Protein AF-A0A538L1X9-F1 (afdb_monomer_lite)

Sequence (379 aa):
MWLSPCAYLTSHTYGMYVMRVASVGLILQGTVMTMDPALPFGEAVGIRDGRIAAVGAVEEVRAALGDEVEVVRLDGAVLPGFIDAHHHYCLAAFDAGAPALHLPPGSSIADVLALVERASAAPDGGRWLRLQGYNPAKLRERRAPRLAELDEVCRERPLFLWAFSAHEACLNSAGFAAMGWSAKTADPDGGAIVRDRRGRLTGEIVEAACFLAEARSRESLLDGAEDAWLAAAEAHGQELLRMGITRIGDPGVPPSLERLYLRAAREQRLPVTVHRMPVGSASMLTPRFDDNPTGSGPAVAPVGPAKLFLDGAERCALCVSVSQVVRAAAVTIRRAIGGAGLAAIRAASRRSGLRRGPDGLLHQGILFWDQDALDSAVS

pLDDT: mean 85.59, std 16.57, range [23.53, 98.62]

Secondary structure (DSSP, 8-state):
----SEEEE--SSS--EEEE--SSEEEEEEEEE---TTS-EEEEEEEETTEEEEEESHHHHHHHH-SSEEEEEEEEEE-PPEEESS--HHHHHHHTTSPB--PPTT--HHHHHHHHHHHHTS--SSPPEEEEEE-GGGSTT-SPPPHHHHHHH-SSS-EEEEETTSSEEEE-HHHHHHTT--TTSPPPTTEEEEE-TTS-EEEEEEEHHHHHHHHHHHHHHHTT-HHHHHHHHHHHHHHHHHTTEEEEEEEEE-HHHHHHHHHHHHTT--SSEEEEEEB-SS-TTSB---SSPTT-S-TTS-B-PPP---B-STT--EEE-HHHHHHHHHHHHHHIIIIIHHHHHHHHHTSPPPEE-TTSSEEES-BSS-HHHHHHHH-

Radius of gyration: 25.51 Å; chains: 1; bounding box: 67×46×68 Å

Foldseek 3Di:
DQADQWDWDDDPDDDTPRDRPDQFKEKEADWEQEVDPVDRTARIFIDGSRDTQDGHYPVVNCVRRDDRYDYDYDPDYHYAFDEAAEDQLLVQLLCVPAAEPQDAQAAAQVSVLVSLLVQLPDDDPQAEREYEEAALCSYPNSHHAWQVSNCVRHVRHWYWYYYNVLFKTFTHPVVCVLVVHALPDDAPAQKDQDADPVSHGGRMIGHQRSQQSVLSNSVSVCVVCLVSSLVSSLVVQVVCVNVRHQHYENQQQEPSSVVSVLVSLVVVSHRHAYAYAYAYSRGSQHKDDDPDDRCDDRNSYTHHHIDHDFFGDLFGKDWAAPVRVVVVVVVLVVVCVVPPPCVSVVSVVVWADWDQDPVRTTITGHTSDDPVRVVVVVD

Structure (mmCIF, N/CA/C/O backbone):
data_AF-A0A538L1X9-F1
#
_entry.id   AF-A0A538L1X9-F1
#
loop_
_atom_site.group_PDB
_atom_site.id
_atom_site.type_symbol
_atom_site.label_atom_id
_atom_site.label_alt_id
_atom_site.label_comp_id
_atom_site.label_asym_id
_atom_site.label_entity_id
_atom_site.label_seq_id
_atom_site.pdbx_PDB_ins_code
_atom_site.Cartn_x
_atom_site.Cartn_y
_atom_site.Cartn_z
_atom_site.occupancy
_atom_site.B_iso_or_equiv
_atom_site.auth_seq_id
_atom_site.auth_comp_id
_atom_site.auth_asym_id
_atom_site.auth_atom_id
_atom_site.pdbx_PDB_model_num
ATOM 1 N N . MET A 1 1 ? 11.152 7.171 -22.406 1.00 29.38 1 MET A N 1
ATOM 2 C CA . MET A 1 1 ? 10.802 6.400 -21.195 1.00 29.38 1 MET A CA 1
ATOM 3 C C . MET A 1 1 ? 12.106 6.096 -20.465 1.00 29.38 1 MET A C 1
ATOM 5 O O . MET A 1 1 ? 12.982 5.503 -21.075 1.00 29.38 1 MET A O 1
ATOM 9 N N . TRP A 1 2 ? 12.319 6.613 -19.252 1.00 23.53 2 TRP A N 1
ATOM 10 C CA . TRP A 1 2 ? 13.533 6.319 -18.476 1.00 23.53 2 TRP A CA 1
ATOM 11 C C . TRP A 1 2 ? 13.417 4.892 -17.933 1.00 23.53 2 TRP A C 1
ATOM 13 O O . TRP A 1 2 ? 12.612 4.656 -17.030 1.00 23.53 2 TRP A O 1
ATOM 23 N N . LEU A 1 3 ? 14.137 3.942 -18.529 1.00 28.62 3 LEU A N 1
ATOM 24 C CA . LEU A 1 3 ? 14.340 2.622 -17.937 1.00 28.62 3 LEU A CA 1
ATOM 25 C C . LEU A 1 3 ? 15.520 2.736 -16.964 1.00 28.62 3 LEU A C 1
ATOM 27 O O . LEU A 1 3 ? 16.488 3.453 -17.220 1.00 28.62 3 LEU A O 1
ATOM 31 N N . SER A 1 4 ? 15.406 2.065 -15.822 1.00 32.59 4 SER A N 1
ATOM 32 C CA . SER A 1 4 ? 16.527 1.858 -14.903 1.00 32.59 4 SER A CA 1
ATOM 33 C C . SER A 1 4 ? 17.673 1.155 -15.662 1.00 32.59 4 SER A C 1
ATOM 35 O O . SER A 1 4 ? 17.373 0.367 -16.559 1.00 32.59 4 SER A O 1
ATOM 37 N N . PRO A 1 5 ? 18.962 1.375 -15.342 1.00 27.91 5 PRO A N 1
ATOM 38 C CA . PRO A 1 5 ? 20.109 0.818 -16.084 1.00 27.91 5 PRO A CA 1
ATOM 39 C C . PRO A 1 5 ? 20.276 -0.720 -16.005 1.00 27.91 5 PRO A C 1
ATOM 41 O O . PRO A 1 5 ? 21.333 -1.249 -16.346 1.00 27.91 5 PRO A O 1
ATOM 44 N N . CYS A 1 6 ? 19.241 -1.452 -15.593 1.00 32.50 6 CYS A N 1
ATOM 45 C CA . CYS A 1 6 ? 19.207 -2.908 -15.538 1.00 32.50 6 CYS A CA 1
ATOM 46 C C . CYS A 1 6 ? 18.122 -3.426 -16.493 1.00 32.50 6 CYS A C 1
ATOM 48 O O . CYS A 1 6 ? 16.934 -3.176 -16.283 1.00 32.50 6 CYS A O 1
ATOM 50 N N . ALA A 1 7 ? 18.528 -4.152 -17.536 1.00 36.47 7 ALA A N 1
ATOM 51 C CA . ALA A 1 7 ? 17.625 -5.001 -18.306 1.00 36.47 7 ALA A CA 1
ATOM 52 C C . ALA A 1 7 ? 17.487 -6.344 -17.572 1.00 36.47 7 ALA A C 1
ATOM 54 O O . ALA A 1 7 ? 18.490 -6.928 -17.161 1.00 36.47 7 ALA A O 1
ATOM 55 N N . TYR A 1 8 ? 16.257 -6.822 -17.383 1.00 39.78 8 TYR A N 1
ATOM 56 C CA . TYR A 1 8 ? 15.975 -8.057 -16.650 1.00 39.78 8 TYR A CA 1
ATOM 57 C C . TYR A 1 8 ? 15.490 -9.135 -17.626 1.00 39.78 8 TYR A C 1
ATOM 59 O O . TYR A 1 8 ? 14.495 -8.938 -18.318 1.00 39.78 8 TYR A O 1
ATOM 67 N N . LEU A 1 9 ? 16.197 -10.266 -17.685 1.00 37.88 9 LEU A N 1
ATOM 68 C CA . LEU A 1 9 ? 15.820 -11.455 -18.456 1.00 37.88 9 LEU A CA 1
ATOM 69 C C . LEU A 1 9 ? 15.479 -12.596 -17.489 1.00 37.88 9 LEU A C 1
ATOM 71 O O . LEU A 1 9 ? 16.201 -12.820 -16.515 1.00 37.88 9 LEU A O 1
ATOM 75 N N . THR A 1 10 ? 14.407 -13.341 -17.761 1.00 33.16 10 THR A N 1
ATOM 76 C CA . THR A 1 10 ? 14.033 -14.550 -17.011 1.00 33.16 10 THR A CA 1
ATOM 77 C C . THR A 1 10 ? 14.140 -15.784 -17.913 1.00 33.16 10 THR A C 1
ATOM 79 O O . THR A 1 10 ? 13.692 -15.772 -19.056 1.00 33.16 10 THR A O 1
ATOM 82 N N . SER A 1 11 ? 14.744 -16.868 -17.412 1.00 32.25 11 SER A N 1
ATOM 83 C CA . SER A 1 11 ? 14.716 -18.194 -18.047 1.00 32.25 11 SER A CA 1
ATOM 84 C C . SER A 1 11 ? 14.259 -19.249 -17.034 1.00 32.25 11 SER A C 1
ATOM 86 O O . SER A 1 11 ? 14.413 -19.076 -15.824 1.00 32.25 11 SER A O 1
ATOM 88 N N . HIS A 1 12 ? 13.675 -20.341 -17.533 1.00 33.97 12 HIS A N 1
ATOM 89 C CA . HIS A 1 12 ? 12.995 -21.389 -16.758 1.00 33.97 12 HIS A CA 1
ATOM 90 C C . HIS A 1 12 ? 13.908 -22.302 -15.915 1.00 33.97 12 HIS A C 1
ATOM 92 O O . HIS A 1 12 ? 13.452 -23.323 -15.404 1.00 33.97 12 HIS A O 1
ATOM 98 N N . THR A 1 13 ? 15.171 -21.934 -15.690 1.00 31.62 13 THR A N 1
ATOM 99 C CA . THR A 1 13 ? 16.063 -22.712 -14.821 1.00 31.62 13 THR A CA 1
ATOM 100 C C . THR A 1 13 ? 16.912 -21.767 -13.977 1.00 31.62 13 THR A C 1
ATOM 102 O O . THR A 1 13 ? 17.846 -21.158 -14.477 1.00 31.62 13 THR A O 1
ATOM 105 N N . TYR A 1 14 ? 16.518 -21.607 -12.708 1.00 35.62 14 TYR A N 1
ATOM 106 C CA . TYR A 1 14 ? 17.271 -21.029 -11.583 1.00 35.62 14 TYR A CA 1
ATOM 107 C C . TYR A 1 14 ? 18.493 -20.154 -11.937 1.00 35.62 14 TYR A C 1
ATOM 109 O O . TYR A 1 14 ? 19.631 -20.611 -11.923 1.00 35.62 14 TYR A O 1
ATOM 117 N N . GLY A 1 15 ? 18.251 -18.859 -12.155 1.00 29.27 15 GLY A N 1
ATOM 118 C CA . GLY A 1 15 ? 19.292 -17.830 -12.193 1.00 29.27 15 GLY A CA 1
ATOM 119 C C . GLY A 1 15 ? 18.793 -16.544 -12.845 1.00 29.27 15 GLY A C 1
ATOM 120 O O . GLY A 1 15 ? 18.599 -16.505 -14.054 1.00 29.27 15 GLY A O 1
ATOM 121 N N . MET A 1 16 ? 18.576 -15.484 -12.057 1.00 36.19 16 MET A N 1
ATOM 122 C CA . MET A 1 16 ? 18.459 -14.135 -12.620 1.00 36.19 16 MET A CA 1
ATOM 123 C C . MET A 1 16 ? 19.854 -13.700 -13.061 1.00 36.19 16 MET A C 1
ATOM 125 O O . MET A 1 16 ? 20.742 -13.548 -12.222 1.00 36.19 16 MET A O 1
ATOM 129 N N . TYR A 1 17 ? 20.044 -13.467 -14.356 1.00 35.41 17 TYR A N 1
ATOM 130 C CA . TYR A 1 17 ? 21.203 -12.718 -14.820 1.00 35.41 17 TYR A CA 1
ATOM 131 C C . TYR A 1 17 ? 20.901 -11.234 -14.627 1.00 35.41 17 TYR A C 1
ATOM 133 O O . TYR A 1 17 ? 20.140 -10.636 -15.384 1.00 35.41 17 TYR A O 1
ATOM 141 N N . VAL A 1 18 ? 21.489 -10.634 -13.591 1.00 39.78 18 VAL A N 1
ATOM 142 C CA . VAL A 1 18 ? 21.604 -9.176 -13.517 1.00 39.78 18 VAL A CA 1
ATOM 143 C C . VAL A 1 18 ? 22.716 -8.787 -14.480 1.00 39.78 18 VAL A C 1
ATOM 145 O O . VAL A 1 18 ? 23.891 -8.767 -14.118 1.00 39.78 18 VAL A O 1
ATOM 148 N N . MET A 1 19 ? 22.356 -8.511 -15.730 1.00 42.28 19 MET A N 1
ATOM 149 C CA . MET A 1 19 ? 23.288 -7.859 -16.635 1.00 42.28 19 MET A CA 1
ATOM 150 C C . MET A 1 19 ? 23.289 -6.371 -16.306 1.00 42.28 19 MET A C 1
ATOM 152 O O . MET A 1 19 ? 22.373 -5.631 -16.667 1.00 42.28 19 MET A O 1
ATOM 156 N N . ARG A 1 20 ? 24.337 -5.922 -15.606 1.00 42.78 20 ARG A N 1
ATOM 157 C CA . ARG A 1 20 ? 24.748 -4.521 -15.713 1.00 42.78 20 ARG A CA 1
ATOM 158 C C . ARG A 1 20 ? 25.037 -4.301 -17.187 1.00 42.78 20 ARG A C 1
ATOM 160 O O . ARG A 1 20 ? 25.980 -4.897 -17.702 1.00 42.78 20 ARG A O 1
ATOM 167 N N . VAL A 1 21 ? 24.229 -3.479 -17.852 1.00 47.12 21 VAL A N 1
ATOM 168 C CA . VAL A 1 21 ? 24.586 -2.982 -19.177 1.00 47.12 21 VAL A CA 1
ATOM 169 C C . VAL A 1 21 ? 25.854 -2.164 -18.946 1.00 47.12 21 VAL A C 1
ATOM 171 O O . VAL A 1 21 ? 25.811 -1.060 -18.402 1.00 47.12 21 VAL A O 1
ATOM 174 N N . ALA A 1 22 ? 27.007 -2.779 -19.220 1.00 45.81 22 ALA A N 1
ATOM 175 C CA . ALA A 1 22 ? 28.271 -2.073 -19.320 1.00 45.81 22 ALA A CA 1
ATOM 176 C C . ALA A 1 22 ? 28.124 -0.994 -20.406 1.00 45.81 22 ALA A C 1
ATOM 178 O O . ALA A 1 22 ? 27.133 -0.961 -21.127 1.00 45.81 22 ALA A O 1
ATOM 179 N N . SER A 1 23 ? 29.103 -0.113 -20.563 1.00 55.53 23 SER A N 1
ATOM 180 C CA . SER A 1 23 ? 29.135 0.957 -21.577 1.00 55.53 23 SER A CA 1
ATOM 181 C C . SER A 1 23 ? 29.061 0.491 -23.053 1.00 55.53 23 SER A C 1
ATOM 183 O O . SER A 1 23 ? 29.381 1.256 -23.955 1.00 55.53 23 SER A O 1
ATOM 185 N N . VAL A 1 24 ? 28.680 -0.762 -23.304 1.00 70.62 24 VAL A N 1
ATOM 186 C CA . VAL A 1 24 ? 28.596 -1.461 -24.586 1.00 70.62 24 VAL A CA 1
ATOM 187 C C . VAL A 1 24 ? 27.111 -1.669 -24.919 1.00 70.62 24 VAL A C 1
ATOM 189 O O . VAL A 1 24 ? 26.295 -1.901 -24.027 1.00 70.62 24 VAL A O 1
ATOM 192 N N . GLY A 1 25 ? 26.725 -1.557 -26.194 1.00 85.56 25 GLY A N 1
ATOM 193 C CA . GLY A 1 25 ? 25.333 -1.800 -26.594 1.00 85.56 25 GLY A CA 1
ATOM 194 C C . GLY A 1 25 ? 24.928 -3.269 -26.402 1.00 85.56 25 GLY A C 1
ATOM 195 O O . GLY A 1 25 ? 25.774 -4.154 -26.435 1.00 85.56 25 GLY A O 1
ATOM 196 N N . LEU A 1 26 ? 23.638 -3.544 -26.221 1.00 93.56 26 LEU A N 1
ATOM 197 C CA . LEU A 1 26 ? 23.086 -4.894 -26.062 1.00 93.56 26 LEU A CA 1
ATOM 198 C C . LEU A 1 26 ? 22.018 -5.143 -27.126 1.00 93.56 26 LEU A C 1
ATOM 200 O O . LEU A 1 26 ? 21.100 -4.343 -27.273 1.00 93.56 26 LEU A O 1
ATOM 204 N N . ILE A 1 27 ? 22.094 -6.268 -27.827 1.00 94.75 27 ILE A N 1
ATOM 205 C CA . ILE A 1 27 ? 21.049 -6.741 -28.736 1.00 94.75 27 ILE A CA 1
ATOM 206 C C . ILE A 1 27 ? 20.434 -8.007 -28.151 1.00 94.75 27 ILE A C 1
ATOM 208 O O . ILE A 1 27 ? 21.115 -9.021 -28.000 1.00 94.75 27 ILE A O 1
ATOM 212 N N . LEU A 1 28 ? 19.132 -7.964 -27.881 1.00 95.44 28 LEU A N 1
ATOM 213 C CA . LEU A 1 28 ? 18.335 -9.146 -27.570 1.00 95.44 28 LEU A CA 1
ATOM 214 C C . LEU A 1 28 ? 17.692 -9.638 -28.866 1.00 95.44 28 LEU A C 1
ATOM 216 O O . LEU A 1 28 ? 16.906 -8.907 -29.464 1.00 95.44 28 LEU A O 1
ATOM 220 N N . GLN A 1 29 ? 18.038 -10.845 -29.307 1.00 95.44 29 GLN A N 1
ATOM 221 C CA . GLN A 1 29 ? 17.509 -11.469 -30.523 1.00 95.44 29 GLN A CA 1
ATOM 222 C C . GLN A 1 29 ? 16.503 -12.561 -30.157 1.00 95.44 29 GLN A C 1
ATOM 224 O O . GLN A 1 29 ? 16.813 -13.434 -29.347 1.00 95.44 29 GLN A O 1
ATOM 229 N N . GLY A 1 30 ? 15.322 -12.526 -30.764 1.00 94.69 30 GLY A N 1
ATOM 230 C CA . GLY A 1 30 ? 14.205 -13.420 -30.467 1.00 94.69 30 GLY A CA 1
ATOM 231 C C . GLY A 1 30 ? 12.886 -12.801 -30.924 1.00 94.69 30 GLY A C 1
ATOM 232 O O . GLY A 1 30 ? 12.876 -11.815 -31.652 1.00 94.69 30 GLY A O 1
ATOM 233 N N . THR A 1 31 ? 11.750 -13.337 -30.481 1.00 96.19 31 THR A N 1
ATOM 234 C CA . THR A 1 31 ? 10.465 -12.681 -30.779 1.00 96.19 31 THR A CA 1
ATOM 235 C C . THR A 1 31 ? 10.314 -11.442 -29.900 1.00 96.19 31 THR A C 1
ATOM 237 O O . THR A 1 31 ? 10.151 -11.568 -28.694 1.00 96.19 31 THR A O 1
ATOM 240 N N . VAL A 1 32 ? 10.347 -10.236 -30.455 1.00 97.69 32 VAL A N 1
ATOM 241 C CA . VAL A 1 32 ? 10.112 -9.002 -29.689 1.00 97.69 32 VAL A CA 1
ATOM 242 C C . VAL A 1 32 ? 8.676 -8.556 -29.893 1.00 97.69 32 VAL A C 1
ATOM 244 O O . VAL A 1 32 ? 8.281 -8.265 -31.014 1.00 97.69 32 VAL A O 1
ATOM 247 N N . MET A 1 33 ? 7.889 -8.477 -28.824 1.00 97.38 33 MET A N 1
ATOM 248 C CA . MET A 1 33 ? 6.531 -7.934 -28.860 1.00 97.38 33 MET A CA 1
ATOM 249 C C . MET A 1 33 ? 6.563 -6.510 -28.307 1.00 97.38 33 MET A C 1
ATOM 251 O O . MET A 1 33 ? 6.851 -6.324 -27.132 1.00 97.38 33 MET A O 1
ATOM 255 N N . THR A 1 34 ? 6.283 -5.495 -29.118 1.00 95.25 34 THR A N 1
ATOM 256 C CA . THR A 1 34 ? 6.494 -4.085 -28.716 1.00 95.25 34 THR A CA 1
ATOM 257 C C . THR A 1 34 ? 5.283 -3.459 -28.022 1.00 95.25 34 THR A C 1
ATOM 259 O O . THR A 1 34 ? 5.431 -2.475 -27.300 1.00 95.25 34 THR A O 1
ATOM 262 N N . MET A 1 35 ? 4.092 -4.028 -28.253 1.00 95.12 35 MET A N 1
ATOM 263 C CA . MET A 1 35 ? 2.778 -3.437 -27.953 1.00 95.12 35 MET A CA 1
ATOM 264 C C . MET A 1 35 ? 2.456 -2.149 -28.741 1.00 95.12 35 MET A C 1
ATOM 266 O O . MET A 1 35 ? 1.444 -1.507 -28.464 1.00 95.12 35 MET A O 1
ATOM 270 N N . ASP A 1 36 ? 3.271 -1.780 -29.733 1.00 95.00 36 ASP A N 1
ATOM 271 C CA . ASP A 1 36 ? 3.009 -0.677 -30.662 1.00 95.00 36 ASP A CA 1
ATOM 272 C C . ASP A 1 36 ? 2.181 -1.184 -31.860 1.00 95.00 36 ASP A C 1
ATOM 274 O O . ASP A 1 36 ? 2.654 -2.060 -32.587 1.00 95.00 36 ASP A O 1
ATOM 278 N N . PRO A 1 37 ? 0.973 -0.650 -32.125 1.00 95.38 37 PRO A N 1
ATOM 279 C CA . PRO A 1 37 ? 0.181 -1.037 -33.292 1.00 95.38 37 PRO A CA 1
ATOM 280 C C . PRO A 1 37 ? 0.888 -0.840 -34.643 1.00 95.38 37 PRO A C 1
ATOM 282 O O . PRO A 1 37 ? 0.545 -1.534 -35.599 1.00 95.38 37 PRO A O 1
ATOM 285 N N . 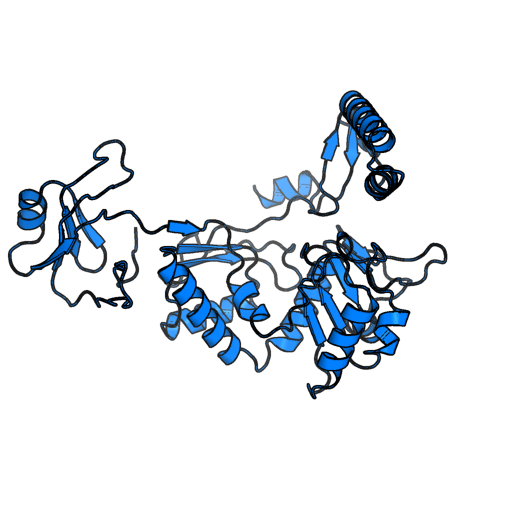ALA A 1 38 ? 1.843 0.092 -34.745 1.00 95.81 38 ALA A N 1
ATOM 286 C CA . ALA A 1 38 ? 2.583 0.363 -35.979 1.00 95.81 38 ALA A CA 1
ATOM 287 C C . ALA A 1 38 ? 3.723 -0.638 -36.233 1.00 95.81 38 ALA A C 1
ATOM 289 O O . ALA A 1 38 ? 4.083 -0.880 -37.384 1.00 95.81 38 ALA A O 1
ATOM 290 N N . LEU A 1 39 ? 4.272 -1.236 -35.174 1.00 94.56 39 LEU A N 1
ATOM 291 C CA . LEU A 1 39 ? 5.337 -2.236 -35.242 1.00 94.56 39 LEU A CA 1
ATOM 292 C C . LEU A 1 39 ? 5.125 -3.285 -34.145 1.00 94.56 39 LEU A C 1
ATOM 294 O O . LEU A 1 39 ? 5.898 -3.325 -33.193 1.00 94.56 39 LEU A O 1
ATOM 298 N N . PRO A 1 40 ? 4.081 -4.129 -34.225 1.00 95.06 40 PRO A N 1
ATOM 299 C CA . PRO A 1 40 ? 3.674 -4.986 -33.107 1.00 95.06 40 PRO A CA 1
ATOM 300 C C . PRO A 1 40 ? 4.703 -6.068 -32.757 1.00 95.06 40 PRO A C 1
ATOM 302 O O . PRO A 1 40 ? 4.763 -6.510 -31.605 1.00 95.06 40 PRO A O 1
ATOM 305 N N . PHE A 1 41 ? 5.524 -6.466 -33.735 1.00 96.56 41 PHE A N 1
ATOM 306 C CA . PHE A 1 41 ? 6.558 -7.485 -33.601 1.00 96.56 41 PHE A CA 1
ATOM 307 C C . PHE A 1 41 ? 7.889 -7.027 -34.208 1.00 96.56 41 PHE A C 1
ATOM 309 O O . PHE A 1 41 ? 7.904 -6.273 -35.179 1.00 96.56 41 PHE A O 1
ATOM 316 N N . GLY A 1 42 ? 8.993 -7.537 -33.665 1.00 96.50 42 GLY A N 1
ATOM 317 C CA . GLY A 1 42 ? 10.343 -7.441 -34.219 1.00 96.50 42 GLY A CA 1
ATOM 318 C C . GLY A 1 42 ? 11.147 -8.713 -33.941 1.00 96.50 42 GLY A C 1
ATOM 319 O O . GLY A 1 42 ? 10.722 -9.572 -33.168 1.00 96.50 42 GLY A O 1
ATOM 320 N N . GLU A 1 43 ? 12.314 -8.832 -34.562 1.00 97.00 43 GLU A N 1
ATOM 321 C CA . GLU A 1 43 ? 13.235 -9.971 -34.408 1.00 97.00 43 GLU A CA 1
ATOM 322 C C . GLU A 1 43 ? 14.383 -9.667 -33.435 1.00 97.00 43 GLU A C 1
ATOM 324 O O . GLU A 1 43 ? 15.089 -10.563 -32.959 1.00 97.00 43 GLU A O 1
ATOM 329 N N . ALA A 1 44 ? 14.601 -8.385 -33.144 1.00 96.56 44 ALA A N 1
ATOM 330 C CA . ALA A 1 44 ? 15.552 -7.942 -32.147 1.00 96.56 44 ALA A CA 1
ATOM 331 C C . ALA A 1 44 ? 15.164 -6.595 -31.536 1.00 96.56 44 ALA A C 1
ATOM 333 O O . ALA A 1 44 ? 14.462 -5.785 -32.143 1.00 96.56 44 ALA A O 1
ATOM 334 N N . VAL A 1 45 ? 15.677 -6.347 -30.332 1.00 96.88 45 VAL A N 1
ATOM 335 C CA . VAL A 1 45 ? 15.693 -5.026 -29.703 1.00 96.88 45 VAL A CA 1
ATOM 336 C C . VAL A 1 45 ? 17.119 -4.683 -29.300 1.00 96.88 45 VAL A C 1
ATOM 338 O O . VAL A 1 45 ? 17.824 -5.487 -28.691 1.00 96.88 45 VAL A O 1
ATOM 341 N N . GLY A 1 46 ? 17.547 -3.483 -29.673 1.00 95.75 46 GLY A N 1
ATOM 342 C CA . GLY A 1 46 ? 18.848 -2.929 -29.346 1.00 95.75 46 GLY A CA 1
ATOM 343 C C . GLY A 1 46 ? 18.732 -1.908 -28.225 1.00 95.75 46 GLY A C 1
ATOM 344 O O . GLY A 1 46 ? 17.913 -0.990 -28.290 1.00 95.75 46 GLY A O 1
ATOM 345 N N . ILE A 1 47 ? 19.561 -2.060 -27.200 1.00 94.12 47 ILE A N 1
ATOM 346 C CA . ILE A 1 47 ? 19.577 -1.250 -25.988 1.00 94.12 47 ILE A CA 1
ATOM 347 C C . ILE A 1 47 ? 20.952 -0.592 -25.855 1.00 94.12 47 ILE A C 1
ATOM 349 O O . ILE A 1 47 ? 21.982 -1.255 -25.954 1.00 94.12 47 ILE A O 1
ATOM 353 N N . ARG A 1 48 ? 20.975 0.715 -25.600 1.00 89.12 48 ARG A N 1
ATOM 354 C CA . ARG A 1 48 ? 22.186 1.487 -25.294 1.00 89.12 48 ARG A CA 1
ATOM 355 C C . ARG A 1 48 ? 21.881 2.468 -24.174 1.00 89.12 48 ARG A C 1
ATOM 357 O O . ARG A 1 48 ? 20.832 3.106 -24.194 1.00 89.12 48 ARG A O 1
ATOM 364 N N . ASP A 1 49 ? 22.761 2.542 -23.179 1.00 85.00 49 ASP A N 1
ATOM 365 C CA . ASP A 1 49 ? 22.618 3.436 -22.020 1.00 85.00 49 ASP A CA 1
ATOM 366 C C . ASP A 1 49 ? 21.246 3.314 -21.328 1.00 85.00 49 ASP A C 1
ATOM 368 O O . ASP A 1 49 ? 20.609 4.300 -20.948 1.00 85.00 49 ASP A O 1
ATOM 372 N N . GLY A 1 50 ? 20.744 2.077 -21.226 1.00 84.31 50 GLY A N 1
ATOM 373 C CA . GLY A 1 50 ? 19.431 1.786 -20.649 1.00 84.31 50 GLY A CA 1
ATOM 374 C C . GLY A 1 50 ? 18.251 2.301 -21.479 1.00 84.31 50 GLY A C 1
ATOM 375 O O . GLY A 1 50 ? 17.162 2.467 -20.948 1.00 84.31 50 GLY A O 1
ATOM 376 N N . ARG A 1 51 ? 18.416 2.592 -22.770 1.00 90.12 51 ARG A N 1
ATOM 377 C CA . ARG A 1 51 ? 17.327 3.025 -23.657 1.00 90.12 51 ARG A CA 1
ATOM 378 C C . ARG A 1 51 ? 17.250 2.141 -24.886 1.00 90.12 51 ARG A C 1
ATOM 380 O O . ARG A 1 51 ? 18.268 1.678 -25.386 1.00 90.12 51 ARG A O 1
ATOM 387 N N . ILE A 1 52 ? 16.034 1.941 -25.384 1.00 93.69 52 ILE A N 1
ATOM 388 C CA . ILE A 1 52 ? 15.819 1.285 -26.673 1.00 93.69 52 ILE A CA 1
ATOM 389 C C . ILE A 1 52 ? 16.351 2.222 -27.760 1.00 93.69 52 ILE A C 1
ATOM 391 O O . ILE A 1 52 ? 15.870 3.347 -27.891 1.00 93.69 52 ILE A O 1
ATOM 395 N N . ALA A 1 53 ? 17.358 1.762 -28.496 1.00 93.56 53 ALA A N 1
ATOM 396 C CA . ALA A 1 53 ? 17.950 2.472 -29.623 1.00 93.56 53 ALA A CA 1
ATOM 397 C C . ALA A 1 53 ? 17.301 2.061 -30.954 1.00 93.56 53 ALA A C 1
ATOM 399 O O . ALA A 1 53 ? 17.105 2.909 -31.818 1.00 93.56 53 ALA A O 1
ATOM 400 N N . ALA A 1 54 ? 16.931 0.784 -31.102 1.00 95.50 54 ALA A N 1
ATOM 401 C CA . ALA A 1 54 ? 16.221 0.263 -32.269 1.00 95.50 54 ALA A CA 1
ATOM 402 C C . ALA A 1 54 ? 15.425 -1.003 -31.917 1.00 95.50 54 ALA A C 1
ATOM 404 O O . ALA A 1 54 ? 15.777 -1.727 -30.984 1.00 95.50 54 ALA A O 1
ATOM 405 N N . VAL A 1 55 ? 14.374 -1.283 -32.682 1.00 97.00 55 VAL A N 1
ATOM 406 C CA . VAL A 1 55 ? 13.597 -2.529 -32.645 1.00 97.00 55 VAL A CA 1
ATOM 407 C C . VAL A 1 55 ? 13.120 -2.829 -34.063 1.00 97.00 55 VAL A C 1
ATOM 409 O O . VAL A 1 55 ? 12.746 -1.902 -34.775 1.00 97.00 55 VAL A O 1
ATOM 412 N N . GLY A 1 56 ? 13.168 -4.088 -34.488 1.00 96.06 56 GLY A N 1
ATOM 413 C CA . GLY A 1 56 ? 12.856 -4.455 -35.871 1.00 96.06 56 GLY A CA 1
ATOM 414 C C . GLY A 1 56 ? 13.610 -5.700 -36.311 1.00 96.06 56 GLY A C 1
ATOM 415 O O . GLY A 1 56 ? 13.812 -6.610 -35.499 1.00 96.06 56 GLY A O 1
ATOM 416 N N . ALA A 1 57 ? 14.023 -5.740 -37.578 1.00 96.50 57 ALA A N 1
ATOM 417 C CA . ALA A 1 57 ? 14.863 -6.818 -38.089 1.00 96.50 57 ALA A CA 1
ATOM 418 C C . ALA A 1 57 ? 16.245 -6.804 -37.413 1.00 96.50 57 ALA A C 1
ATOM 420 O O . ALA A 1 57 ? 16.752 -5.753 -37.001 1.00 96.50 57 ALA A O 1
ATOM 421 N N . VAL A 1 58 ? 16.882 -7.972 -37.308 1.00 95.00 58 VAL A N 1
ATOM 422 C CA . VAL A 1 58 ? 18.200 -8.118 -36.663 1.00 95.00 58 VAL A CA 1
ATOM 423 C C . VAL A 1 58 ? 19.245 -7.163 -37.256 1.00 95.00 58 VAL A C 1
ATOM 425 O O . VAL A 1 58 ? 20.044 -6.572 -36.527 1.00 95.00 58 VAL A O 1
ATOM 428 N N . GLU A 1 59 ? 19.241 -7.011 -38.571 1.00 94.50 59 GLU A N 1
ATOM 429 C CA . GLU A 1 59 ? 20.200 -6.258 -39.370 1.00 94.50 59 GLU A CA 1
ATOM 430 C C . GLU A 1 59 ? 20.019 -4.753 -39.168 1.00 94.50 59 GLU A C 1
ATOM 432 O O . GLU A 1 59 ? 21.004 -4.033 -39.016 1.00 94.50 59 GLU A O 1
ATOM 437 N N . GLU A 1 60 ? 18.770 -4.287 -39.083 1.00 94.50 60 GLU A N 1
ATOM 438 C CA . GLU A 1 60 ? 18.429 -2.889 -38.790 1.00 94.50 60 GLU A CA 1
ATOM 439 C C . GLU A 1 60 ? 18.889 -2.504 -37.381 1.00 94.50 60 GLU A C 1
ATOM 441 O O . GLU A 1 60 ? 19.507 -1.457 -37.177 1.00 94.50 60 GLU A O 1
ATOM 446 N N . VAL A 1 61 ? 18.652 -3.389 -36.407 1.00 95.69 61 VAL A N 1
ATOM 447 C CA . VAL A 1 61 ? 19.088 -3.186 -35.022 1.00 95.69 61 VAL A CA 1
ATOM 448 C C . VAL A 1 61 ? 20.616 -3.185 -34.920 1.00 95.69 61 VAL A C 1
ATOM 450 O O . VAL A 1 61 ? 21.182 -2.319 -34.252 1.00 95.69 61 VAL A O 1
ATOM 453 N N . ARG A 1 62 ? 21.309 -4.102 -35.610 1.00 92.81 62 ARG A N 1
ATOM 454 C CA . ARG A 1 62 ? 22.783 -4.108 -35.675 1.00 92.81 62 ARG A CA 1
ATOM 455 C C . ARG A 1 62 ? 23.329 -2.836 -36.310 1.00 92.81 62 ARG A C 1
ATOM 457 O O . ARG A 1 62 ? 24.243 -2.244 -35.749 1.00 92.81 62 ARG A O 1
ATOM 464 N N . ALA A 1 63 ? 22.755 -2.387 -37.424 1.00 92.38 63 ALA A N 1
ATOM 465 C CA . ALA A 1 63 ? 23.177 -1.157 -38.088 1.00 92.38 63 ALA A CA 1
ATOM 466 C C . ALA A 1 63 ? 23.007 0.077 -37.185 1.00 92.38 63 ALA A C 1
ATOM 468 O O . ALA A 1 63 ? 23.855 0.966 -37.192 1.00 92.38 63 ALA A O 1
ATOM 469 N N . ALA A 1 64 ? 21.945 0.117 -36.373 1.00 91.94 64 ALA A N 1
ATOM 470 C CA . ALA A 1 64 ? 21.686 1.218 -35.449 1.00 91.94 64 ALA A CA 1
ATOM 471 C C . ALA A 1 64 ? 22.648 1.255 -34.247 1.00 91.94 64 ALA A C 1
ATOM 473 O O . ALA A 1 64 ? 22.964 2.337 -33.746 1.00 91.94 64 ALA A O 1
ATOM 474 N N . LEU A 1 65 ? 23.109 0.098 -33.754 1.00 90.50 65 LEU A N 1
ATOM 475 C CA . LEU A 1 65 ? 24.020 0.048 -32.609 1.00 90.50 65 LEU A CA 1
ATOM 476 C C . LEU A 1 65 ? 25.503 -0.000 -33.021 1.00 90.50 65 LEU A C 1
ATOM 478 O O . LEU A 1 65 ? 26.337 0.488 -32.264 1.00 90.50 65 LEU A O 1
ATOM 482 N N . GLY A 1 66 ? 25.851 -0.499 -34.203 1.00 85.06 66 GLY A N 1
ATOM 483 C CA . GLY A 1 66 ? 27.242 -0.702 -34.619 1.00 85.06 66 GLY A CA 1
ATOM 484 C C . GLY A 1 66 ? 27.872 -1.962 -34.014 1.00 85.06 66 GLY A C 1
ATOM 485 O O . GLY A 1 66 ? 27.175 -2.823 -33.476 1.00 85.06 66 GLY A O 1
ATOM 486 N N . ASP A 1 67 ? 29.198 -2.073 -34.120 1.00 75.88 67 ASP A N 1
ATOM 487 C CA . ASP A 1 67 ? 29.908 -3.349 -33.928 1.00 75.88 67 ASP A CA 1
ATOM 488 C C . ASP A 1 67 ? 30.282 -3.664 -32.468 1.00 75.88 67 ASP A C 1
ATOM 490 O O . ASP A 1 67 ? 30.430 -4.831 -32.106 1.00 75.88 67 ASP A O 1
ATOM 494 N N . GLU A 1 68 ? 30.390 -2.653 -31.600 1.00 83.50 68 GLU A N 1
ATOM 495 C CA . GLU A 1 68 ? 30.632 -2.840 -30.161 1.00 83.50 68 GLU A CA 1
ATOM 496 C C . GLU A 1 68 ? 29.317 -3.124 -29.422 1.00 83.50 68 GLU A C 1
ATOM 498 O O . GLU A 1 68 ? 28.766 -2.281 -28.700 1.00 83.50 68 GLU A O 1
ATOM 503 N N . VAL A 1 69 ? 28.787 -4.328 -29.650 1.00 89.06 69 VAL A N 1
ATOM 504 C CA . VAL A 1 69 ? 27.555 -4.814 -29.028 1.00 89.06 69 VAL A CA 1
ATOM 505 C C . VAL A 1 69 ? 27.690 -6.232 -28.497 1.00 89.06 69 VAL A C 1
ATOM 507 O O . VAL A 1 69 ? 28.226 -7.125 -29.152 1.00 89.06 69 VAL A O 1
ATOM 510 N N . GLU A 1 70 ? 27.120 -6.465 -27.324 1.00 91.69 70 GLU A N 1
ATOM 511 C CA . GLU A 1 70 ? 26.822 -7.805 -26.850 1.00 91.69 70 GLU A CA 1
ATOM 512 C C . GLU A 1 70 ? 25.527 -8.301 -27.496 1.00 91.69 70 GLU A C 1
ATOM 514 O O . GLU A 1 70 ? 24.557 -7.555 -27.633 1.00 91.69 70 GLU A O 1
ATOM 519 N N . VAL A 1 71 ? 25.496 -9.570 -27.900 1.00 92.62 71 VAL A N 1
ATOM 520 C CA . VAL A 1 71 ? 24.317 -10.173 -28.524 1.00 92.62 71 VAL A CA 1
ATOM 521 C C . VAL A 1 71 ? 23.868 -11.370 -27.707 1.00 92.62 71 VAL A C 1
ATOM 523 O O . VAL A 1 71 ? 24.590 -12.358 -27.594 1.00 92.62 71 VAL A O 1
ATOM 526 N N . VAL A 1 72 ? 22.638 -11.303 -27.208 1.00 94.38 72 VAL A N 1
ATOM 527 C CA . VAL A 1 72 ? 21.986 -12.378 -26.462 1.00 94.38 72 VAL A CA 1
ATOM 528 C C . VAL A 1 72 ? 20.854 -12.937 -27.314 1.00 94.38 72 VAL A C 1
ATOM 530 O O . VAL A 1 72 ? 19.934 -12.214 -27.693 1.00 94.38 72 VAL A O 1
ATOM 533 N N . ARG A 1 73 ? 20.922 -14.232 -27.629 1.00 94.88 73 ARG A N 1
ATOM 534 C CA . ARG A 1 73 ? 19.854 -14.951 -28.336 1.00 94.88 73 ARG A CA 1
ATOM 535 C C . ARG A 1 73 ? 18.923 -15.611 -27.331 1.00 94.88 73 ARG A C 1
ATOM 537 O O . ARG A 1 73 ? 19.391 -16.213 -26.369 1.00 94.88 73 ARG A O 1
ATOM 544 N N . LEU A 1 74 ? 17.624 -15.485 -27.561 1.00 93.06 74 LEU A N 1
ATOM 545 C CA . LEU A 1 74 ? 16.574 -15.955 -26.670 1.00 93.06 74 LEU A CA 1
ATOM 546 C C . LEU A 1 74 ? 15.704 -16.972 -27.408 1.00 93.06 74 LEU A C 1
ATOM 548 O O . LEU A 1 74 ? 15.217 -16.691 -28.499 1.00 93.06 74 LEU A O 1
ATOM 552 N N . ASP A 1 75 ? 15.429 -18.108 -26.771 1.00 90.75 75 ASP A N 1
ATOM 553 C CA . ASP A 1 75 ? 14.481 -19.116 -27.279 1.00 90.75 75 ASP A CA 1
ATOM 554 C C . ASP A 1 75 ? 13.007 -18.725 -27.030 1.00 90.75 75 ASP A C 1
ATOM 556 O O . ASP A 1 75 ? 12.090 -19.522 -27.223 1.00 90.75 75 ASP A O 1
ATOM 560 N N . GLY A 1 76 ? 12.767 -17.499 -26.559 1.00 89.12 76 GLY A N 1
ATOM 561 C CA . GLY A 1 76 ? 11.460 -16.998 -26.151 1.00 89.12 76 GLY A CA 1
ATOM 562 C C . GLY A 1 76 ? 11.155 -15.608 -26.697 1.00 89.12 76 GLY A C 1
ATOM 563 O O . GLY A 1 76 ? 11.759 -15.139 -27.666 1.00 89.12 76 GLY A O 1
ATOM 564 N N . ALA A 1 77 ? 10.191 -14.949 -26.054 1.00 93.12 77 ALA A N 1
ATOM 565 C CA . ALA A 1 77 ? 9.772 -13.607 -26.416 1.00 93.12 77 ALA A CA 1
ATOM 566 C C . ALA A 1 77 ? 10.300 -12.546 -25.440 1.00 93.12 77 ALA A C 1
ATOM 568 O O . ALA A 1 77 ? 10.356 -12.768 -24.231 1.00 93.12 77 ALA A O 1
ATOM 569 N N . VAL A 1 78 ? 10.634 -11.372 -25.972 1.00 95.12 78 VAL A N 1
ATOM 570 C CA . VAL A 1 78 ? 10.891 -10.144 -25.216 1.00 95.12 78 VAL A CA 1
ATOM 571 C C . VAL A 1 78 ? 9.611 -9.320 -25.203 1.00 95.12 78 VAL A C 1
ATOM 573 O O . VAL A 1 78 ? 9.041 -9.040 -26.257 1.00 95.12 78 VAL A O 1
ATOM 576 N N . LEU A 1 79 ? 9.180 -8.910 -24.013 1.00 95.44 79 LEU A N 1
ATOM 577 C CA . LEU A 1 79 ? 8.022 -8.042 -23.805 1.00 95.44 79 LEU A CA 1
ATOM 578 C C . LEU A 1 79 ? 8.429 -6.817 -22.973 1.00 95.44 79 LEU A C 1
ATOM 580 O O . LEU A 1 79 ? 9.414 -6.888 -22.229 1.00 95.44 79 LEU A O 1
ATOM 584 N N . PRO A 1 80 ? 7.676 -5.702 -23.038 1.00 95.38 80 PRO A N 1
ATOM 585 C CA . PRO A 1 80 ? 7.800 -4.633 -22.065 1.00 95.38 80 PRO A CA 1
ATOM 586 C C . PRO A 1 80 ? 7.601 -5.189 -20.654 1.00 95.38 80 PRO A C 1
ATOM 588 O O . PRO A 1 80 ? 6.693 -5.985 -20.417 1.00 95.38 80 PRO A O 1
ATOM 591 N N . GLY A 1 81 ? 8.436 -4.749 -19.711 1.00 95.88 81 GLY A N 1
ATOM 592 C CA . GLY A 1 81 ? 8.227 -5.073 -18.303 1.00 95.88 81 GLY A CA 1
ATOM 593 C C . GLY A 1 81 ? 6.862 -4.569 -17.829 1.00 95.88 81 GLY A C 1
ATOM 594 O O . GLY A 1 81 ? 6.414 -3.494 -18.235 1.00 95.88 81 GLY A O 1
ATOM 595 N N . PHE A 1 82 ? 6.207 -5.337 -16.964 1.00 97.50 82 PHE A N 1
ATOM 596 C CA . PHE A 1 82 ? 4.876 -5.009 -16.476 1.00 97.50 82 PHE A CA 1
ATOM 597 C C . PHE A 1 82 ? 4.894 -3.758 -15.593 1.00 97.50 82 PHE A C 1
ATOM 599 O O . PHE A 1 82 ? 5.851 -3.496 -14.853 1.00 97.50 82 PHE A O 1
ATOM 606 N N . ILE A 1 83 ? 3.803 -2.995 -15.678 1.00 97.38 83 ILE A N 1
ATOM 607 C CA . ILE A 1 83 ? 3.558 -1.805 -14.867 1.00 97.38 83 ILE A CA 1
ATOM 608 C C . ILE A 1 83 ? 2.364 -2.095 -13.961 1.00 97.38 83 ILE A C 1
ATOM 610 O O . ILE A 1 83 ? 1.248 -2.259 -14.453 1.00 97.38 83 ILE A O 1
ATOM 614 N N . ASP A 1 84 ? 2.594 -2.125 -12.651 1.00 97.50 84 ASP A N 1
ATOM 615 C CA . ASP A 1 84 ? 1.516 -2.190 -11.664 1.00 97.50 84 ASP A CA 1
ATOM 616 C C . ASP A 1 84 ? 1.084 -0.766 -11.293 1.00 97.50 84 ASP A C 1
ATOM 618 O O . ASP A 1 84 ? 1.776 -0.042 -10.580 1.00 97.50 84 ASP A O 1
ATOM 622 N N . ALA A 1 85 ? -0.043 -0.313 -11.834 1.00 95.50 85 ALA A N 1
ATOM 623 C CA . ALA A 1 85 ? -0.457 1.082 -11.706 1.00 95.50 85 ALA A CA 1
ATOM 624 C C . ALA A 1 85 ? -0.913 1.476 -10.286 1.00 95.50 85 ALA A C 1
ATOM 626 O O . ALA A 1 85 ? -0.945 2.670 -9.985 1.00 95.50 85 ALA A O 1
ATOM 627 N N . HIS A 1 86 ? -1.260 0.511 -9.423 1.00 96.19 86 HIS A N 1
ATOM 628 C CA . HIS A 1 86 ? -1.738 0.762 -8.059 1.00 96.19 86 HIS A CA 1
ATOM 629 C C . HIS A 1 86 ? -1.230 -0.330 -7.119 1.00 96.19 86 HIS A C 1
ATOM 631 O O . HIS A 1 86 ? -1.812 -1.407 -7.017 1.00 96.19 86 HIS A O 1
ATOM 637 N N . HIS A 1 87 ? -0.189 -0.007 -6.361 1.00 95.81 87 HIS A N 1
ATOM 638 C CA . HIS A 1 87 ? 0.489 -0.930 -5.470 1.00 95.81 87 HIS A CA 1
ATOM 639 C C . HIS A 1 87 ? 0.933 -0.218 -4.193 1.00 95.81 87 HIS A C 1
ATOM 641 O O . HIS A 1 87 ? 1.799 0.646 -4.248 1.00 95.81 87 HIS A O 1
ATOM 647 N N . HIS A 1 88 ? 0.409 -0.608 -3.030 1.00 94.81 88 HIS A N 1
ATOM 648 C CA . HIS A 1 88 ? 0.773 -0.004 -1.740 1.00 94.81 88 HIS A CA 1
ATOM 649 C C . HIS A 1 88 ? 2.158 -0.463 -1.248 1.00 94.81 88 HIS A C 1
ATOM 651 O O . HIS A 1 88 ? 2.282 -1.153 -0.238 1.00 94.81 88 HIS A O 1
ATOM 657 N N . TYR A 1 89 ? 3.212 -0.114 -1.984 1.00 97.31 89 TYR A N 1
ATOM 658 C CA . TYR A 1 89 ? 4.567 -0.646 -1.815 1.00 97.31 89 TYR A CA 1
ATOM 659 C C . TYR A 1 89 ? 5.180 -0.224 -0.484 1.00 97.31 89 TYR A C 1
ATOM 661 O O . TYR A 1 89 ? 5.763 -1.046 0.222 1.00 97.31 89 TYR A O 1
ATOM 669 N N . CYS A 1 90 ? 5.029 1.045 -0.103 1.00 95.69 90 CYS A N 1
ATOM 670 C CA . CYS A 1 90 ? 5.599 1.542 1.142 1.00 95.69 90 CYS A CA 1
ATOM 671 C C . CYS A 1 90 ? 4.929 0.941 2.377 1.00 95.69 90 CYS A C 1
ATOM 673 O O . CYS A 1 90 ? 5.616 0.680 3.368 1.00 95.69 90 CYS A O 1
ATOM 675 N N . LEU A 1 91 ? 3.619 0.690 2.302 1.00 93.31 91 LEU A N 1
ATOM 676 C CA . LEU A 1 91 ? 2.871 0.003 3.350 1.00 93.31 91 LEU A CA 1
ATOM 677 C C . LEU A 1 91 ? 3.217 -1.485 3.377 1.00 93.31 91 LEU A C 1
ATOM 679 O O . LEU A 1 91 ? 3.479 -2.007 4.450 1.00 93.31 91 LEU A O 1
ATOM 683 N N . ALA A 1 92 ? 3.340 -2.147 2.221 1.00 93.00 92 ALA A N 1
ATOM 684 C CA . ALA A 1 92 ? 3.784 -3.539 2.150 1.00 93.00 92 ALA A CA 1
ATOM 685 C C . ALA A 1 92 ? 5.174 -3.729 2.782 1.00 93.00 92 ALA A C 1
ATOM 687 O O . ALA A 1 92 ? 5.369 -4.648 3.573 1.00 93.00 92 ALA A O 1
ATOM 688 N N . ALA A 1 93 ? 6.121 -2.828 2.500 1.00 94.88 93 ALA A N 1
ATOM 689 C CA . ALA A 1 93 ? 7.446 -2.842 3.117 1.00 94.88 93 ALA A CA 1
ATOM 690 C C . ALA A 1 93 ? 7.396 -2.575 4.632 1.00 94.88 93 ALA A C 1
ATOM 692 O O . ALA A 1 93 ? 8.129 -3.201 5.394 1.00 94.88 93 ALA A O 1
ATOM 693 N N . PHE A 1 94 ? 6.525 -1.668 5.082 1.00 92.56 94 PHE A N 1
ATOM 694 C CA . PHE A 1 94 ? 6.334 -1.382 6.504 1.00 92.56 94 PHE A CA 1
ATOM 695 C C . PHE A 1 94 ? 5.712 -2.568 7.256 1.00 92.56 94 PHE A C 1
ATOM 697 O O . PHE A 1 94 ? 6.202 -2.967 8.312 1.00 92.56 94 PHE A O 1
ATOM 704 N N . ASP A 1 95 ? 4.666 -3.164 6.692 1.00 89.56 95 ASP A N 1
ATOM 705 C CA . ASP A 1 95 ? 3.918 -4.253 7.308 1.00 89.56 95 ASP A CA 1
ATOM 706 C C . ASP A 1 95 ? 4.579 -5.632 7.106 1.00 89.56 95 ASP A C 1
ATOM 708 O O . ASP A 1 95 ? 4.121 -6.616 7.685 1.00 89.56 95 ASP A O 1
ATOM 712 N N . ALA A 1 96 ? 5.687 -5.728 6.358 1.00 87.62 96 ALA A N 1
ATOM 713 C CA . ALA A 1 96 ? 6.425 -6.978 6.140 1.00 87.62 96 ALA A CA 1
ATOM 714 C C . ALA A 1 96 ? 6.896 -7.643 7.449 1.00 87.62 96 ALA A C 1
ATOM 716 O O . ALA A 1 96 ? 6.995 -8.867 7.527 1.00 87.62 96 ALA A O 1
ATOM 717 N N . GLY A 1 97 ? 7.179 -6.840 8.480 1.00 79.56 97 GLY A N 1
ATOM 718 C CA . GLY A 1 97 ? 7.541 -7.318 9.817 1.00 79.56 97 GLY A CA 1
ATOM 719 C C . GLY A 1 97 ? 6.357 -7.483 10.776 1.00 79.56 97 GLY A C 1
ATOM 720 O O . GLY A 1 97 ? 6.549 -7.961 11.895 1.00 79.56 97 GLY A O 1
ATOM 721 N N . ALA A 1 98 ? 5.146 -7.073 10.386 1.00 83.12 98 ALA A N 1
ATOM 722 C CA . ALA A 1 98 ? 3.976 -7.140 11.253 1.00 83.12 98 ALA A CA 1
ATOM 723 C C . ALA A 1 98 ? 3.458 -8.588 11.356 1.00 83.12 98 ALA A C 1
ATOM 725 O O . ALA A 1 98 ? 3.315 -9.267 10.335 1.00 83.12 98 ALA A O 1
ATOM 726 N N . PRO A 1 99 ? 3.117 -9.083 12.563 1.00 85.12 99 PRO A N 1
ATOM 727 C CA . PRO A 1 99 ? 2.511 -10.399 12.711 1.00 85.12 99 PRO A CA 1
ATOM 728 C C . PRO A 1 99 ? 1.216 -10.522 11.896 1.00 85.12 99 PRO A C 1
ATOM 730 O O . PRO A 1 99 ? 0.247 -9.782 12.099 1.00 85.12 99 PRO A O 1
ATOM 733 N N . ALA A 1 100 ? 1.201 -11.487 10.978 1.00 85.25 100 ALA A N 1
ATOM 734 C CA . ALA A 1 100 ? 0.057 -11.753 10.120 1.00 85.25 100 ALA A CA 1
ATOM 735 C C . ALA A 1 100 ? -1.015 -12.581 10.849 1.00 85.25 100 ALA A C 1
ATOM 737 O O . ALA A 1 100 ? -0.732 -13.598 11.481 1.00 85.25 100 ALA A O 1
ATOM 738 N N . LEU A 1 101 ? -2.274 -12.174 10.696 1.00 87.19 101 LEU A N 1
ATOM 739 C CA . LEU A 1 101 ? -3.470 -12.817 11.249 1.00 87.19 101 LEU A CA 1
ATOM 740 C C . LEU A 1 101 ? -4.324 -13.473 10.160 1.00 87.19 101 LEU A C 1
ATOM 742 O O . LEU A 1 101 ? -5.556 -13.483 10.230 1.00 87.19 101 LEU A O 1
ATOM 746 N N . HIS A 1 102 ? -3.680 -14.030 9.134 1.00 85.94 102 HIS A N 1
ATOM 747 C CA . HIS A 1 102 ? -4.348 -14.766 8.062 1.00 85.94 102 HIS A CA 1
ATOM 748 C C . HIS A 1 102 ? -4.784 -16.155 8.541 1.00 85.94 102 HIS A C 1
ATOM 750 O O . HIS A 1 102 ? -4.211 -17.183 8.189 1.00 85.94 102 HIS A O 1
ATOM 756 N N . LEU A 1 103 ? -5.813 -16.168 9.381 1.00 88.19 103 LEU A N 1
ATOM 757 C CA . LEU A 1 103 ? -6.420 -17.383 9.900 1.00 88.19 103 LEU A CA 1
ATOM 758 C C . LEU A 1 103 ? -7.281 -18.075 8.826 1.00 88.19 103 LEU A C 1
ATOM 760 O O . LEU A 1 103 ? -7.942 -17.394 8.027 1.00 88.19 103 LEU A O 1
ATOM 764 N N . PRO A 1 104 ? -7.314 -19.421 8.800 1.00 92.19 104 PRO A N 1
ATOM 765 C CA . PRO A 1 104 ? -8.172 -20.153 7.882 1.00 92.19 104 PRO A CA 1
ATOM 766 C C . PRO A 1 104 ? -9.660 -19.866 8.159 1.00 92.19 104 PRO A C 1
ATOM 768 O O . PRO A 1 104 ? -10.049 -19.558 9.291 1.00 92.19 104 PRO A O 1
ATOM 771 N N . PRO A 1 105 ? -10.538 -19.985 7.144 1.00 92.06 105 PRO A N 1
ATOM 772 C CA . PRO A 1 105 ? -11.977 -19.895 7.362 1.00 92.06 105 PRO A CA 1
ATOM 773 C C . PRO A 1 105 ? -12.453 -20.868 8.448 1.00 92.06 105 PRO A C 1
ATOM 775 O O . PRO A 1 105 ? -12.124 -22.051 8.418 1.00 92.06 105 PRO A O 1
ATOM 778 N N . GLY A 1 106 ? -13.255 -20.374 9.392 1.00 91.19 106 GLY A N 1
ATOM 779 C CA . GLY A 1 106 ? -13.752 -21.161 10.518 1.00 91.19 106 GLY A CA 1
ATOM 780 C C . GLY A 1 106 ? -12.874 -21.125 11.772 1.00 91.19 106 GLY A C 1
ATOM 781 O O . GLY A 1 106 ? -13.216 -21.820 12.729 1.00 91.19 106 GLY A O 1
ATOM 782 N N . SER A 1 107 ? -11.805 -20.325 11.815 1.00 95.81 107 SER A N 1
ATOM 783 C CA . SER A 1 107 ? -11.160 -19.934 13.079 1.00 95.81 107 SER A CA 1
ATOM 784 C C . SER A 1 107 ? -12.093 -19.093 13.960 1.00 95.81 107 SER A C 1
ATOM 786 O O . SER A 1 107 ? -13.104 -18.558 13.502 1.00 95.81 107 SER A O 1
ATOM 788 N N . SER A 1 108 ? -11.776 -19.010 15.244 1.00 97.25 108 SER A N 1
ATOM 789 C CA . SER A 1 108 ? -12.533 -18.297 16.274 1.00 97.25 108 SER A CA 1
ATOM 790 C C . SER A 1 108 ? -11.878 -16.970 16.654 1.00 97.25 108 SER A C 1
ATOM 792 O O . SER A 1 108 ? -10.721 -16.708 16.323 1.00 97.25 108 SER A O 1
ATOM 794 N N . ILE A 1 109 ? -12.599 -16.137 17.401 1.00 97.69 109 ILE A N 1
ATOM 795 C CA . ILE A 1 109 ? -12.013 -14.937 18.011 1.00 97.69 109 ILE A CA 1
ATOM 796 C C . ILE A 1 109 ? -10.956 -15.316 19.045 1.00 97.69 109 ILE A C 1
ATOM 798 O O . ILE A 1 109 ? -9.936 -14.642 19.120 1.00 97.69 109 ILE A O 1
ATOM 802 N N . ALA A 1 110 ? -11.130 -16.423 19.771 1.00 98.00 110 ALA A N 1
ATOM 803 C CA . ALA A 1 110 ? -10.109 -16.915 20.694 1.00 98.00 110 ALA A CA 1
ATOM 804 C C . ALA A 1 110 ? -8.770 -17.198 19.982 1.00 98.00 110 ALA A C 1
ATOM 806 O O . ALA A 1 110 ? -7.715 -16.876 20.522 1.00 98.00 110 ALA A O 1
ATOM 807 N N . ASP A 1 111 ? -8.800 -17.705 18.743 1.00 97.06 111 ASP A N 1
ATOM 808 C CA . ASP A 1 111 ? -7.583 -17.924 17.944 1.00 97.06 111 ASP A CA 1
ATOM 809 C C . ASP A 1 111 ? -6.883 -16.600 17.582 1.00 97.06 111 ASP A C 1
ATOM 811 O O . ASP A 1 111 ? -5.653 -16.521 17.598 1.00 97.06 111 ASP A O 1
ATOM 815 N N . VAL A 1 112 ? -7.661 -15.547 17.292 1.00 97.06 112 VAL A N 1
ATOM 816 C CA . VAL A 1 112 ? -7.142 -14.183 17.077 1.00 97.06 112 VAL A CA 1
ATOM 817 C C . VAL A 1 112 ? -6.511 -13.650 18.363 1.00 97.06 112 VAL A C 1
ATOM 819 O O . VAL A 1 112 ? -5.376 -13.182 18.336 1.00 97.06 112 VAL A O 1
ATOM 822 N N . LEU A 1 113 ? -7.218 -13.743 19.492 1.00 97.50 113 LEU A N 1
ATOM 823 C CA . LEU A 1 113 ? -6.745 -13.239 20.784 1.00 97.50 113 LEU A CA 1
ATOM 824 C C . LEU A 1 113 ? -5.472 -13.955 21.244 1.00 97.50 113 LEU A C 1
ATOM 826 O O . LEU A 1 113 ? -4.561 -13.298 21.729 1.00 97.50 113 LEU A O 1
ATOM 830 N N . ALA A 1 114 ? -5.349 -15.261 21.002 1.00 96.31 114 ALA A N 1
ATOM 831 C CA . ALA A 1 114 ? -4.136 -16.012 21.317 1.00 96.31 114 ALA A CA 1
ATOM 832 C C . ALA A 1 114 ? -2.917 -15.542 20.497 1.00 96.31 114 ALA A C 1
ATOM 834 O O . ALA A 1 114 ? -1.785 -15.598 20.975 1.00 96.31 114 ALA A O 1
ATOM 835 N N . LEU A 1 115 ? -3.116 -15.085 19.253 1.00 95.44 115 LEU A N 1
ATOM 836 C CA . LEU A 1 115 ? -2.049 -14.461 18.459 1.00 95.44 115 LEU A CA 1
ATOM 837 C C . LEU A 1 115 ? -1.687 -13.073 18.996 1.00 95.44 115 LEU A C 1
ATOM 839 O O . LEU A 1 115 ? -0.502 -12.751 19.071 1.00 95.44 115 LEU A O 1
ATOM 843 N N . VAL A 1 116 ? -2.685 -12.284 19.403 1.00 95.88 116 VAL A N 1
ATOM 844 C CA . VAL A 1 116 ? -2.470 -10.977 20.041 1.00 95.88 116 VAL A CA 1
ATOM 845 C C . VAL A 1 116 ? -1.692 -11.132 21.349 1.00 95.88 116 VAL A C 1
ATOM 847 O O . VAL A 1 116 ? -0.713 -10.422 21.539 1.00 95.88 116 VAL A O 1
ATOM 850 N N . GLU A 1 117 ? -2.066 -12.085 22.204 1.00 95.25 117 GLU A N 1
ATOM 851 C CA . GLU A 1 117 ? -1.388 -12.386 23.472 1.00 95.25 117 GLU A CA 1
ATOM 852 C C . GLU A 1 117 ? 0.073 -12.804 23.253 1.00 95.25 117 GLU A C 1
ATOM 854 O O . GLU A 1 117 ? 0.990 -12.294 23.893 1.00 95.25 117 GLU A O 1
ATOM 859 N N . ARG A 1 118 ? 0.327 -13.694 22.283 1.00 93.44 118 ARG A N 1
ATOM 860 C CA . ARG A 1 118 ? 1.703 -14.083 21.939 1.00 93.44 118 ARG A CA 1
ATOM 861 C C . ARG A 1 118 ? 2.531 -12.901 21.444 1.00 93.44 118 ARG A C 1
ATOM 863 O O . ARG A 1 118 ? 3.707 -12.804 21.782 1.00 93.44 118 ARG A O 1
ATOM 870 N N . ALA A 1 119 ? 1.940 -12.019 20.641 1.00 92.25 119 ALA A N 1
ATOM 871 C CA . ALA A 1 119 ? 2.635 -10.850 20.114 1.00 92.25 119 ALA A CA 1
ATOM 872 C C . ALA A 1 119 ? 2.828 -9.748 21.175 1.00 92.25 119 ALA A C 1
ATOM 874 O O . ALA A 1 119 ? 3.822 -9.023 21.123 1.00 92.25 119 ALA A O 1
ATOM 875 N N . SER A 1 120 ? 1.917 -9.630 22.148 1.00 91.69 120 SER A N 1
ATOM 876 C CA . SER A 1 120 ? 2.002 -8.644 23.233 1.00 91.69 120 SER A CA 1
ATOM 877 C C . SER A 1 120 ? 3.090 -8.974 24.254 1.00 91.69 120 SER A C 1
ATOM 879 O O . SER A 1 120 ? 3.633 -8.054 24.862 1.00 91.69 120 SER A O 1
ATOM 881 N N . ALA A 1 121 ? 3.476 -10.248 24.381 1.00 87.81 121 ALA A N 1
ATOM 882 C CA . ALA A 1 121 ? 4.550 -10.696 25.269 1.00 87.81 121 ALA A CA 1
ATOM 883 C C . ALA A 1 121 ? 5.958 -10.203 24.869 1.00 87.81 121 ALA A C 1
ATOM 885 O O . ALA A 1 121 ? 6.875 -10.227 25.692 1.00 87.81 121 ALA A O 1
ATOM 886 N N . ALA A 1 122 ? 6.159 -9.768 23.620 1.00 84.19 122 ALA A N 1
ATOM 887 C CA . ALA A 1 122 ? 7.447 -9.250 23.167 1.00 84.19 122 ALA A CA 1
ATOM 888 C C . ALA A 1 122 ? 7.710 -7.836 23.736 1.00 84.19 122 ALA A C 1
ATOM 890 O O . ALA A 1 122 ? 6.871 -6.949 23.537 1.00 84.19 122 ALA A O 1
ATOM 891 N N . PRO A 1 123 ? 8.869 -7.582 24.384 1.00 73.12 123 PRO A N 1
ATOM 892 C CA . PRO A 1 123 ? 9.224 -6.251 24.866 1.00 73.12 123 PRO A CA 1
ATOM 893 C C . PRO A 1 123 ? 9.359 -5.275 23.701 1.00 73.12 123 PRO A C 1
ATOM 895 O O . PRO A 1 123 ? 10.063 -5.550 22.730 1.00 73.12 123 PRO A O 1
ATOM 898 N N . ASP A 1 124 ? 8.722 -4.116 23.803 1.00 72.56 124 ASP A N 1
ATOM 899 C CA . ASP A 1 124 ? 8.686 -3.151 22.703 1.00 72.56 124 ASP A CA 1
ATOM 900 C C . ASP A 1 124 ? 8.919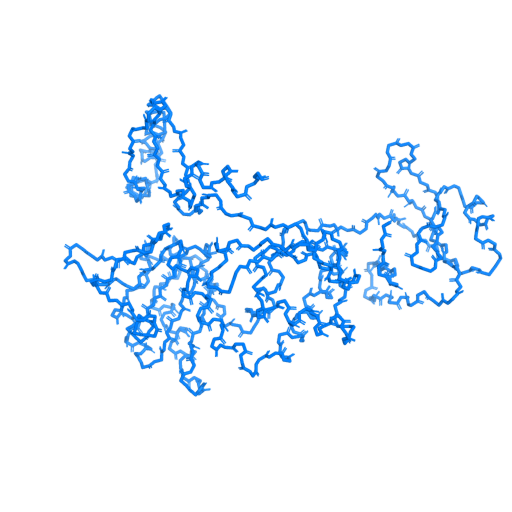 -1.696 23.138 1.00 72.56 124 ASP A C 1
ATOM 902 O O . ASP A 1 124 ? 8.985 -0.810 22.284 1.00 72.56 124 ASP A O 1
ATOM 906 N N . GLY A 1 125 ? 9.051 -1.464 24.449 1.00 70.12 125 GLY A N 1
ATOM 907 C CA . GLY A 1 125 ? 9.224 -0.139 25.037 1.00 70.12 125 GLY A CA 1
ATOM 908 C C . GLY A 1 125 ? 7.935 0.684 25.132 1.00 70.12 125 GLY A C 1
ATOM 909 O O . GLY A 1 125 ? 8.027 1.904 25.217 1.00 70.12 125 GLY A O 1
ATOM 910 N N . GLY A 1 126 ? 6.751 0.056 25.103 1.00 73.62 126 GLY A N 1
ATOM 911 C CA . GLY A 1 126 ? 5.464 0.763 25.184 1.00 73.62 126 GLY A CA 1
ATOM 912 C C . GLY A 1 126 ? 5.011 1.391 23.862 1.00 73.62 126 GLY A C 1
ATOM 913 O O . GLY A 1 126 ? 4.162 2.284 23.860 1.00 73.62 126 GLY A O 1
ATOM 914 N N . ARG A 1 127 ? 5.573 0.936 22.736 1.00 88.25 127 ARG A N 1
ATOM 915 C CA . ARG A 1 127 ? 5.125 1.296 21.389 1.00 88.25 127 ARG A CA 1
ATOM 916 C C . ARG A 1 127 ? 3.803 0.592 21.070 1.00 88.25 127 ARG A C 1
ATOM 918 O O . ARG A 1 127 ? 3.290 -0.254 21.804 1.00 88.25 127 ARG A O 1
ATOM 925 N N . TRP A 1 128 ? 3.208 0.954 19.942 1.00 94.06 128 TRP A N 1
ATOM 926 C CA . TRP A 1 128 ? 2.005 0.274 19.478 1.00 94.06 128 TRP A CA 1
ATOM 927 C C . TRP A 1 128 ? 2.279 -1.212 19.197 1.00 94.06 128 TRP A C 1
ATOM 929 O O . TRP A 1 128 ? 3.346 -1.594 18.719 1.00 94.06 128 TRP A O 1
ATOM 939 N N . LEU A 1 129 ? 1.306 -2.069 19.487 1.00 94.31 129 LEU A N 1
ATOM 940 C CA . LEU A 1 129 ? 1.228 -3.421 18.958 1.00 94.31 129 LEU A CA 1
ATOM 941 C C . LEU A 1 129 ? 0.356 -3.380 17.704 1.00 94.31 129 LEU A C 1
ATOM 943 O O . LEU A 1 129 ? -0.809 -2.994 17.776 1.00 94.31 129 LEU A O 1
ATOM 947 N N . ARG A 1 130 ? 0.911 -3.779 16.559 1.00 93.31 130 ARG A N 1
ATOM 948 C CA . ARG A 1 130 ? 0.201 -3.819 15.277 1.00 93.31 130 ARG A CA 1
ATOM 949 C C . ARG A 1 130 ? 0.162 -5.245 14.751 1.00 93.31 130 ARG A C 1
ATOM 951 O O . ARG A 1 130 ? 1.201 -5.889 14.654 1.00 93.31 130 ARG A O 1
ATOM 958 N N . LEU A 1 131 ? -1.033 -5.723 14.422 1.00 93.94 131 LEU A N 1
ATOM 959 C CA . LEU A 1 131 ? -1.255 -7.000 13.744 1.00 93.94 131 LEU A CA 1
ATOM 960 C C . LEU A 1 131 ? -2.322 -6.804 12.672 1.00 93.94 131 LEU A C 1
ATOM 962 O O . LEU A 1 131 ? -3.223 -5.982 12.850 1.00 93.94 131 LEU A O 1
ATOM 966 N N . GLN A 1 132 ? -2.259 -7.574 11.588 1.00 92.06 132 GLN A N 1
ATOM 967 C CA . GLN A 1 132 ? -3.142 -7.349 10.445 1.00 92.06 132 GLN A CA 1
ATOM 968 C C . GLN A 1 132 ? -3.652 -8.624 9.782 1.00 92.06 132 GLN A C 1
ATOM 970 O O . GLN A 1 132 ? -3.005 -9.667 9.814 1.00 92.06 132 GLN A O 1
ATOM 975 N N . GLY A 1 133 ? -4.797 -8.518 9.109 1.00 90.38 133 GLY A N 1
ATOM 976 C CA . GLY A 1 133 ? -5.238 -9.508 8.125 1.00 90.38 133 GLY A CA 1
ATOM 977 C C . GLY A 1 133 ? -6.284 -10.508 8.612 1.00 90.38 133 GLY A C 1
ATOM 978 O O . GLY A 1 133 ? -6.661 -11.396 7.840 1.00 90.38 133 GLY A O 1
ATOM 979 N N . TYR A 1 134 ? -6.793 -10.359 9.841 1.00 93.00 134 TYR A N 1
ATOM 980 C CA . TYR A 1 134 ? -7.940 -11.146 10.298 1.00 93.00 134 TYR A CA 1
ATOM 981 C C . TYR A 1 134 ? -9.203 -10.710 9.545 1.00 93.00 134 TYR A C 1
ATOM 983 O O . TYR A 1 134 ? -9.374 -9.542 9.203 1.00 93.00 134 TYR A O 1
ATOM 991 N N . ASN A 1 135 ? -10.110 -11.645 9.270 1.00 92.69 135 ASN A N 1
ATOM 992 C CA . ASN A 1 135 ? -11.332 -11.354 8.524 1.00 92.69 135 ASN A CA 1
ATOM 993 C C . ASN A 1 135 ? -12.565 -11.720 9.366 1.00 92.69 135 ASN A C 1
ATOM 995 O O . ASN A 1 135 ? -12.871 -12.912 9.479 1.00 92.69 135 ASN A O 1
ATOM 999 N N . PRO A 1 136 ? -13.311 -10.732 9.903 1.00 89.19 136 PRO A N 1
ATOM 1000 C CA . PRO A 1 136 ? -14.502 -10.975 10.716 1.00 89.19 136 PRO A CA 1
ATOM 1001 C C . PRO A 1 136 ? -15.528 -11.907 10.060 1.00 89.19 136 PRO A C 1
ATOM 1003 O O . PRO A 1 136 ? -16.162 -12.706 10.745 1.00 89.19 136 PRO A O 1
ATOM 1006 N N . ALA A 1 137 ? -15.689 -11.851 8.733 1.00 87.50 137 ALA A N 1
ATOM 1007 C CA . ALA A 1 137 ? -16.658 -12.669 8.004 1.00 87.50 137 ALA A CA 1
ATOM 1008 C C . ALA A 1 137 ? -16.253 -14.150 7.898 1.00 87.50 137 ALA A C 1
ATOM 1010 O O . ALA A 1 137 ? -17.122 -15.004 7.686 1.00 87.50 137 ALA A O 1
ATOM 1011 N N . LYS A 1 138 ? -14.955 -14.448 8.053 1.00 88.25 138 LYS A N 1
ATOM 1012 C CA . LYS A 1 138 ? -14.387 -15.804 8.046 1.00 88.25 138 LYS A CA 1
ATOM 1013 C C . LYS A 1 138 ? -14.324 -16.438 9.441 1.00 88.25 138 LYS A C 1
ATOM 1015 O O . LYS A 1 138 ? -14.114 -17.648 9.518 1.00 88.25 138 LYS A O 1
ATOM 1020 N N . LEU A 1 139 ? -14.533 -15.667 10.512 1.00 92.06 139 LEU A N 1
ATOM 1021 C CA . LEU A 1 139 ? -14.564 -16.182 11.884 1.00 92.06 139 LEU A CA 1
ATOM 1022 C C . LEU A 1 139 ? -15.892 -16.884 12.210 1.00 92.06 139 LEU A C 1
ATOM 1024 O O . LEU A 1 139 ? -16.945 -16.521 11.673 1.00 92.06 139 LEU A O 1
ATOM 1028 N N . ARG A 1 140 ? -15.869 -17.851 13.139 1.00 94.75 140 ARG A N 1
ATOM 1029 C CA . ARG A 1 140 ? -17.070 -18.575 13.615 1.00 94.75 140 ARG A CA 1
ATOM 1030 C C . ARG A 1 140 ? -18.132 -17.625 14.163 1.00 94.75 140 ARG A C 1
ATOM 1032 O O . ARG A 1 140 ? -19.318 -17.784 13.883 1.00 94.75 140 ARG A O 1
ATOM 1039 N N . GLU A 1 141 ? -17.700 -16.620 14.911 1.00 94.62 141 GLU A N 1
ATOM 1040 C CA . GLU A 1 141 ? -18.549 -15.641 15.582 1.00 94.62 141 GLU A CA 1
ATOM 1041 C C . GLU A 1 141 ? -19.107 -14.581 14.620 1.00 94.62 141 GLU A C 1
ATOM 1043 O O . GLU A 1 141 ? -20.060 -13.882 14.972 1.00 94.62 141 GLU A O 1
ATOM 1048 N N . ARG A 1 142 ? -18.547 -14.463 13.405 1.00 90.81 142 ARG A N 1
ATOM 1049 C CA . ARG A 1 142 ? -18.956 -13.501 12.362 1.00 90.81 142 ARG A CA 1
ATOM 1050 C C . ARG A 1 142 ? -19.032 -12.048 12.854 1.00 90.81 142 ARG A C 1
ATOM 1052 O O . ARG A 1 142 ? -19.956 -11.294 12.519 1.00 90.81 142 ARG A O 1
ATOM 1059 N N . ARG A 1 143 ? -18.070 -11.669 13.690 1.00 92.44 143 ARG A N 1
ATOM 1060 C CA . ARG A 1 143 ? -17.897 -10.330 14.265 1.00 92.44 143 ARG A CA 1
ATOM 1061 C C . ARG A 1 143 ? -16.415 -10.070 14.518 1.00 92.44 143 ARG A C 1
ATOM 1063 O O . ARG A 1 143 ? -15.626 -11.012 14.532 1.00 92.44 143 ARG A O 1
ATOM 1070 N N . ALA A 1 144 ? -16.070 -8.815 14.756 1.00 93.50 144 ALA A N 1
ATOM 1071 C CA . ALA A 1 144 ? -14.759 -8.457 15.264 1.00 93.50 144 ALA A CA 1
ATOM 1072 C C . ALA A 1 144 ? -14.621 -8.790 16.773 1.00 93.50 144 ALA A C 1
ATOM 1074 O O . ALA A 1 144 ? -15.641 -8.972 17.468 1.00 93.50 144 ALA A O 1
ATOM 1075 N N . PRO A 1 145 ? -13.382 -8.894 17.292 1.00 96.56 145 PRO A N 1
ATOM 1076 C CA . PRO A 1 145 ? -13.117 -8.894 18.728 1.00 96.56 145 PRO A CA 1
ATOM 1077 C C . PRO A 1 145 ? -13.658 -7.626 19.400 1.00 96.56 145 PRO A C 1
ATOM 1079 O O . PRO A 1 145 ? -13.649 -6.545 18.817 1.00 96.56 145 PRO A O 1
ATOM 1082 N N . ARG A 1 146 ? -14.144 -7.754 20.634 1.00 97.00 146 ARG A N 1
ATOM 1083 C CA . ARG A 1 146 ? -14.646 -6.632 21.434 1.00 97.00 146 ARG A CA 1
ATOM 1084 C C . ARG A 1 146 ? -13.537 -6.037 22.289 1.00 97.00 146 ARG A C 1
ATOM 1086 O O . ARG A 1 146 ? -12.614 -6.731 22.690 1.00 97.00 146 ARG A O 1
ATOM 1093 N N . LEU A 1 147 ? -13.722 -4.780 22.680 1.00 98.12 147 LEU A N 1
ATOM 1094 C CA . LEU A 1 147 ? -12.826 -4.023 23.551 1.00 98.12 147 LEU A CA 1
ATOM 1095 C C . LEU A 1 147 ? -12.401 -4.816 24.794 1.00 98.12 147 LEU A C 1
ATOM 1097 O O . LEU A 1 147 ? -11.215 -4.927 25.062 1.00 98.12 147 LEU A O 1
ATOM 1101 N N . ALA A 1 148 ? -13.363 -5.408 25.511 1.00 98.00 148 ALA A N 1
ATOM 1102 C CA . ALA A 1 148 ? -13.077 -6.192 26.714 1.00 98.00 148 ALA A CA 1
ATOM 1103 C C . ALA A 1 148 ? -12.232 -7.446 26.422 1.00 98.00 148 ALA A C 1
ATOM 1105 O O . ALA A 1 148 ? -11.313 -7.737 27.170 1.00 98.00 148 ALA A O 1
ATOM 1106 N N . GLU A 1 149 ? -12.500 -8.140 25.311 1.00 98.44 149 GLU A N 1
ATOM 1107 C CA . GLU A 1 149 ? -11.740 -9.329 24.895 1.00 98.44 149 GLU A CA 1
ATOM 1108 C C . GLU A 1 149 ? -10.295 -8.962 24.510 1.00 98.44 149 GLU A C 1
ATOM 1110 O O . GLU A 1 149 ? -9.365 -9.717 24.765 1.00 98.44 149 GLU A O 1
ATOM 1115 N N . LEU A 1 150 ? -10.092 -7.784 23.910 1.00 98.31 150 LEU A N 1
ATOM 1116 C CA . LEU A 1 150 ? -8.760 -7.267 23.582 1.00 98.31 150 LEU A CA 1
ATOM 1117 C C . LEU A 1 150 ? -8.003 -6.815 24.835 1.00 98.31 150 LEU A C 1
ATOM 1119 O O . LEU A 1 150 ? -6.814 -7.099 24.966 1.00 98.31 150 LEU A O 1
ATOM 1123 N N . ASP A 1 151 ? -8.694 -6.153 25.765 1.00 98.31 151 ASP A N 1
ATOM 1124 C CA . ASP A 1 151 ? -8.126 -5.734 27.047 1.00 98.31 151 ASP A CA 1
ATOM 1125 C C . ASP A 1 151 ? -7.710 -6.930 27.919 1.00 98.31 151 ASP A C 1
ATOM 1127 O O . ASP A 1 151 ? -6.801 -6.784 28.728 1.00 98.31 151 ASP A O 1
ATOM 1131 N N . GLU A 1 152 ? -8.334 -8.103 27.772 1.00 97.88 152 GLU A N 1
ATOM 1132 C CA . GLU A 1 152 ? -7.932 -9.321 28.492 1.00 97.88 152 GLU A CA 1
ATOM 1133 C C . GLU A 1 152 ? -6.525 -9.801 28.098 1.00 97.88 152 GLU A C 1
ATOM 1135 O O . GLU A 1 152 ? -5.782 -10.263 28.960 1.00 97.88 152 GLU A O 1
ATOM 1140 N N . VAL A 1 153 ? -6.134 -9.656 26.825 1.00 96.69 153 VAL A N 1
ATOM 1141 C CA . VAL A 1 153 ? -4.850 -10.168 26.295 1.00 96.69 153 VAL A CA 1
ATOM 1142 C C . VAL A 1 153 ? -3.786 -9.093 26.066 1.00 96.69 153 VAL A C 1
ATOM 1144 O O . VAL A 1 153 ? -2.598 -9.385 25.909 1.00 96.69 153 VAL A O 1
ATOM 1147 N N . CYS A 1 154 ? -4.197 -7.830 25.994 1.00 95.94 154 CYS A N 1
ATOM 1148 C CA . CYS A 1 154 ? -3.318 -6.700 25.742 1.00 95.94 154 CYS A CA 1
ATOM 1149 C C . CYS A 1 154 ? -3.969 -5.440 26.317 1.00 95.94 154 CYS A C 1
ATOM 1151 O O . CYS A 1 154 ? -4.630 -4.707 25.594 1.00 95.94 154 CYS A O 1
ATOM 1153 N N . ARG A 1 155 ? -3.840 -5.190 27.625 1.00 94.31 155 ARG A N 1
ATOM 1154 C CA . ARG A 1 155 ? -4.457 -4.015 28.270 1.00 94.31 155 ARG A CA 1
ATOM 1155 C C . ARG A 1 155 ? -3.594 -2.760 28.212 1.00 94.31 155 ARG A C 1
ATOM 1157 O O . ARG A 1 155 ? -4.087 -1.682 27.903 1.00 94.31 155 ARG A O 1
ATOM 1164 N N . GLU A 1 156 ? -2.318 -2.917 28.552 1.00 91.31 156 GLU A N 1
ATOM 1165 C CA . GLU A 1 156 ? -1.419 -1.804 28.891 1.00 91.31 156 GLU A CA 1
ATOM 1166 C C . GLU A 1 156 ? -0.710 -1.204 27.669 1.00 91.31 156 GLU A C 1
ATOM 1168 O O . GLU A 1 156 ? -0.195 -0.091 27.722 1.00 91.31 156 GLU A O 1
ATOM 1173 N N . ARG A 1 157 ? -0.692 -1.933 26.551 1.00 94.00 157 ARG A N 1
ATOM 1174 C CA . ARG A 1 157 ? 0.002 -1.545 25.322 1.00 94.00 157 ARG A CA 1
ATOM 1175 C C . ARG A 1 157 ? -1.009 -1.131 24.250 1.00 94.00 157 ARG A C 1
ATOM 1177 O O . ARG A 1 157 ? -1.921 -1.912 23.988 1.00 94.00 157 ARG A O 1
ATOM 1184 N N . PRO A 1 158 ? -0.888 0.046 23.607 1.00 97.06 158 PRO A N 1
ATOM 1185 C CA . PRO A 1 158 ? -1.797 0.447 22.533 1.00 97.06 158 PRO A CA 1
ATOM 1186 C C . PRO A 1 158 ? -1.843 -0.594 21.409 1.00 97.06 158 PRO A C 1
ATOM 1188 O O . PRO A 1 158 ? -0.814 -0.903 20.819 1.00 97.06 158 PRO A O 1
ATOM 1191 N N . LEU A 1 159 ? -3.020 -1.146 21.114 1.00 97.44 159 LEU A N 1
ATOM 1192 C CA . LEU A 1 159 ? -3.211 -2.179 20.093 1.00 97.44 159 LEU A CA 1
ATOM 1193 C C . LEU A 1 159 ? -3.946 -1.604 18.882 1.00 97.44 159 LEU A C 1
ATOM 1195 O O . LEU A 1 159 ? -5.020 -1.027 19.034 1.00 97.44 159 LEU A O 1
ATOM 1199 N N . PHE A 1 160 ? -3.402 -1.839 17.689 1.00 97.38 160 PHE A N 1
ATOM 1200 C CA . PHE A 1 160 ? -4.073 -1.655 16.406 1.00 97.38 160 PHE A CA 1
ATOM 1201 C C . PHE A 1 160 ? -4.203 -3.012 15.706 1.00 97.38 160 PHE A C 1
ATOM 1203 O O . PHE A 1 160 ? -3.229 -3.571 15.196 1.00 97.38 160 PHE A O 1
ATOM 1210 N N . LEU A 1 161 ? -5.418 -3.561 15.719 1.00 97.06 161 LEU A N 1
ATOM 1211 C CA . LEU A 1 161 ? -5.749 -4.843 15.108 1.00 97.06 161 LEU A CA 1
ATOM 1212 C C . LEU A 1 161 ? -6.452 -4.605 13.767 1.00 97.06 161 LEU A C 1
ATOM 1214 O O . LEU A 1 161 ? -7.665 -4.387 13.733 1.00 97.06 161 LEU A O 1
ATOM 1218 N N . TRP A 1 162 ? -5.700 -4.629 12.670 1.00 95.44 162 TRP A N 1
ATOM 1219 C CA . TRP A 1 162 ? -6.198 -4.252 11.350 1.00 95.44 162 TRP A CA 1
ATOM 1220 C C . TRP A 1 162 ? -6.931 -5.407 10.666 1.00 95.44 162 TRP A C 1
ATOM 1222 O O . TRP A 1 162 ? -6.407 -6.522 10.547 1.00 95.44 162 TRP A O 1
ATOM 1232 N N . ALA A 1 163 ? -8.163 -5.162 10.224 1.00 93.94 163 ALA A N 1
ATOM 1233 C CA . ALA A 1 163 ? -8.928 -6.161 9.497 1.00 93.94 163 ALA A CA 1
ATOM 1234 C C . ALA A 1 163 ? -8.413 -6.309 8.060 1.00 93.94 163 ALA A C 1
ATOM 1236 O O . ALA A 1 163 ? -7.811 -5.406 7.486 1.00 93.94 163 ALA A O 1
ATOM 1237 N N . PHE A 1 164 ? -8.709 -7.457 7.455 1.00 90.56 164 PHE A N 1
ATOM 1238 C CA . PHE A 1 164 ? -8.342 -7.792 6.079 1.00 90.56 164 PHE A CA 1
ATOM 1239 C C . PHE A 1 164 ? -8.788 -6.747 5.045 1.00 90.56 164 PHE A C 1
ATOM 1241 O O . PHE A 1 164 ? -8.138 -6.617 4.014 1.00 90.56 164 PHE A O 1
ATOM 1248 N N . SER A 1 165 ? -9.886 -6.026 5.290 1.00 88.19 165 SER A N 1
ATOM 1249 C CA . SER A 1 165 ? -10.367 -5.010 4.353 1.00 88.19 165 SER A CA 1
ATOM 1250 C C . SER A 1 165 ? -9.464 -3.786 4.283 1.00 88.19 165 SER A C 1
ATOM 1252 O O . SER A 1 165 ? -9.588 -3.037 3.332 1.00 88.19 165 SER A O 1
ATOM 1254 N N . ALA A 1 166 ? -8.584 -3.559 5.263 1.00 89.88 166 ALA A N 1
ATOM 1255 C CA . ALA A 1 166 ? -7.836 -2.317 5.453 1.00 89.88 166 ALA A CA 1
ATOM 1256 C C . ALA A 1 166 ? -8.697 -1.064 5.766 1.00 89.88 166 ALA A C 1
ATOM 1258 O O . ALA A 1 166 ? -8.152 0.001 6.046 1.00 89.88 166 ALA A O 1
ATOM 1259 N N . HIS A 1 167 ? -10.028 -1.197 5.819 1.00 91.19 167 HIS A N 1
ATOM 1260 C CA . HIS A 1 167 ? -10.986 -0.116 6.112 1.00 91.19 167 HIS A CA 1
ATOM 1261 C C . HIS A 1 167 ? -11.586 -0.194 7.524 1.00 91.19 167 HIS A C 1
ATOM 1263 O O . HIS A 1 167 ? -12.325 0.695 7.948 1.00 91.19 167 HIS A O 1
ATOM 1269 N N . GLU A 1 168 ? -11.274 -1.252 8.269 1.00 93.94 168 GLU A N 1
ATOM 1270 C CA . GLU A 1 168 ? -11.742 -1.466 9.635 1.00 93.94 168 GLU A CA 1
ATOM 1271 C C . GLU A 1 168 ? -10.602 -1.963 10.515 1.00 93.94 168 GLU A C 1
ATOM 1273 O O . GLU A 1 168 ? -9.742 -2.733 10.081 1.00 93.94 168 GLU A O 1
ATOM 1278 N N . ALA A 1 169 ? -10.620 -1.570 11.781 1.00 97.25 169 ALA A N 1
ATOM 1279 C CA . ALA A 1 169 ? -9.694 -2.075 12.781 1.00 97.25 169 ALA A CA 1
ATOM 1280 C C . ALA A 1 169 ? -10.376 -2.188 14.144 1.00 97.25 169 ALA A C 1
ATOM 1282 O O . ALA A 1 169 ? -11.486 -1.693 14.356 1.00 97.25 169 ALA A O 1
ATOM 1283 N N . CYS A 1 170 ? -9.698 -2.838 15.085 1.00 98.25 170 CYS A N 1
ATOM 1284 C CA . CYS A 1 170 ? -10.051 -2.762 16.495 1.00 98.25 170 CYS A CA 1
ATOM 1285 C C . CYS A 1 170 ? -8.921 -2.158 17.321 1.00 98.25 170 CYS A C 1
ATOM 1287 O O . CYS A 1 170 ? -7.750 -2.481 17.113 1.00 98.25 170 CYS A O 1
ATOM 1289 N N . LEU A 1 171 ? -9.304 -1.323 18.284 1.00 98.62 171 LEU A N 1
ATOM 1290 C CA . LEU A 1 171 ? -8.439 -0.805 19.334 1.00 98.62 171 LEU A CA 1
ATOM 1291 C C . LEU A 1 171 ? -8.819 -1.422 20.682 1.00 98.62 171 LEU A C 1
ATOM 1293 O O . LEU A 1 171 ? -9.996 -1.669 20.962 1.00 98.62 171 LEU A O 1
ATOM 1297 N N . ASN A 1 172 ? -7.819 -1.624 21.534 1.00 98.38 172 ASN A N 1
ATOM 1298 C CA . ASN A 1 172 ? -8.014 -1.850 22.965 1.00 98.38 172 ASN A CA 1
ATOM 1299 C C . ASN A 1 172 ? -8.162 -0.508 23.718 1.00 98.38 172 ASN A C 1
ATOM 1301 O O . ASN A 1 172 ? -8.113 0.573 23.118 1.00 98.38 172 ASN A O 1
ATOM 1305 N N . SE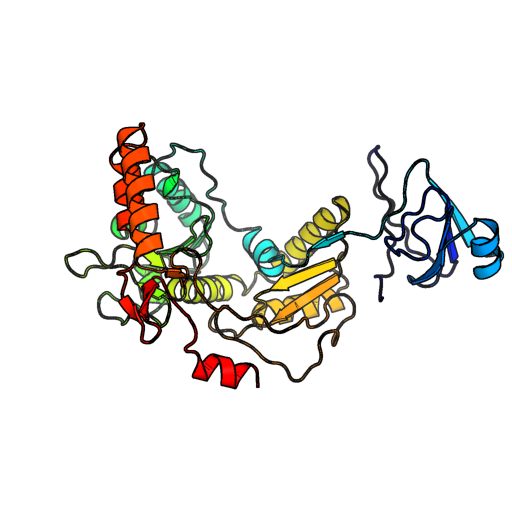R A 1 173 ? -8.306 -0.553 25.045 1.00 98.31 173 SER A N 1
ATOM 1306 C CA . SER A 1 173 ? -8.430 0.653 25.874 1.00 98.31 173 SER A CA 1
ATOM 1307 C C . SER A 1 173 ? -7.200 1.564 25.778 1.00 98.31 173 SER A C 1
ATOM 1309 O O . SER A 1 173 ? -7.358 2.778 25.627 1.00 98.31 173 SER A O 1
ATOM 1311 N N . ALA A 1 174 ? -5.982 1.007 25.792 1.00 97.56 174 ALA A N 1
ATOM 1312 C CA . ALA A 1 174 ? -4.755 1.793 25.625 1.00 97.56 174 ALA A CA 1
ATOM 1313 C C . ALA A 1 174 ? -4.653 2.443 24.232 1.00 97.56 174 ALA A C 1
ATOM 1315 O O . ALA A 1 174 ? -4.175 3.569 24.115 1.00 97.56 174 ALA A O 1
ATOM 1316 N N . GLY A 1 175 ? -5.148 1.782 23.183 1.00 97.81 175 GLY A N 1
ATOM 1317 C CA . GLY A 1 175 ? -5.209 2.308 21.820 1.00 97.81 175 GLY A CA 1
ATOM 1318 C C . GLY A 1 175 ? -6.152 3.501 21.710 1.00 97.81 175 GLY A C 1
ATOM 1319 O O . GLY A 1 175 ? -5.764 4.546 21.193 1.00 97.81 175 GLY A O 1
ATOM 1320 N N . PHE A 1 176 ? -7.362 3.402 22.270 1.00 98.56 176 PHE A N 1
ATOM 1321 C CA . PHE A 1 176 ? -8.266 4.554 22.349 1.00 98.56 176 PHE A CA 1
ATOM 1322 C C . PHE A 1 176 ? -7.656 5.711 23.151 1.00 98.56 176 PHE A C 1
ATOM 1324 O O . PHE A 1 176 ? -7.736 6.859 22.711 1.00 98.56 176 PHE A O 1
ATOM 1331 N N . ALA A 1 177 ? -6.996 5.423 24.279 1.00 97.69 177 ALA A N 1
ATOM 1332 C CA . ALA A 1 177 ? -6.313 6.440 25.077 1.00 97.69 177 ALA A CA 1
ATOM 1333 C C . ALA A 1 177 ? -5.177 7.126 24.296 1.00 97.69 177 ALA A C 1
ATOM 1335 O O . ALA A 1 177 ? -5.078 8.352 24.315 1.00 97.69 177 ALA A O 1
ATOM 1336 N N . ALA A 1 178 ? -4.374 6.364 23.548 1.00 97.00 178 ALA A N 1
ATOM 1337 C CA . ALA A 1 178 ? -3.290 6.885 22.715 1.00 97.00 178 ALA A CA 1
ATOM 1338 C C . ALA A 1 178 ? -3.782 7.749 21.537 1.00 97.00 178 ALA A C 1
ATOM 1340 O O . ALA A 1 178 ? -3.037 8.605 21.053 1.00 97.00 178 ALA A O 1
ATOM 1341 N N . MET A 1 179 ? -5.033 7.556 21.106 1.00 97.25 179 MET A N 1
ATOM 1342 C CA . MET A 1 179 ? -5.718 8.422 20.139 1.00 97.25 179 MET A CA 1
ATOM 1343 C C . MET A 1 179 ? -6.420 9.629 20.785 1.00 97.25 179 MET A C 1
ATOM 1345 O O . MET A 1 179 ? -6.917 10.498 20.072 1.00 97.25 179 MET A O 1
ATOM 1349 N N . GLY A 1 180 ? -6.510 9.694 22.118 1.00 97.62 180 GLY A N 1
ATOM 1350 C CA . GLY A 1 180 ? -7.330 10.690 22.817 1.00 97.62 180 GLY A CA 1
ATOM 1351 C C . GLY A 1 180 ? -8.836 10.497 22.593 1.00 97.62 180 GLY A C 1
ATOM 1352 O O . GLY A 1 180 ? -9.618 11.446 22.682 1.00 97.62 180 GLY A O 1
ATOM 1353 N N . TRP A 1 181 ? -9.261 9.278 22.263 1.00 98.25 181 TRP A N 1
ATOM 1354 C CA . TRP A 1 181 ? -10.641 8.950 21.928 1.00 98.25 181 TRP A CA 1
ATOM 1355 C C . TRP A 1 181 ? -11.376 8.298 23.097 1.00 98.25 181 TRP A C 1
ATOM 1357 O O . TRP A 1 181 ? -10.828 7.523 23.876 1.00 98.25 181 TRP A O 1
ATOM 1367 N N . SER A 1 182 ? -12.665 8.603 23.205 1.00 97.31 182 SER A N 1
ATOM 1368 C CA . SER A 1 182 ? -13.561 8.089 24.234 1.00 97.31 182 SER A CA 1
ATOM 1369 C C . SER A 1 182 ? -14.955 7.821 23.662 1.00 97.31 182 SER A C 1
ATOM 1371 O O . SER A 1 182 ? -15.281 8.192 22.531 1.00 97.31 182 SER A O 1
ATOM 1373 N N . ALA A 1 183 ? -15.835 7.244 24.482 1.00 96.31 183 ALA A N 1
ATOM 1374 C CA . ALA A 1 183 ? -17.254 7.108 24.150 1.00 96.31 183 ALA A CA 1
ATOM 1375 C C . ALA A 1 183 ? -17.942 8.452 23.821 1.00 96.31 183 ALA A C 1
ATOM 1377 O O . ALA A 1 183 ? -18.957 8.452 23.134 1.00 96.31 183 ALA A O 1
ATOM 1378 N N . LYS A 1 184 ? -17.392 9.581 24.295 1.00 97.06 184 LYS A N 1
ATOM 1379 C CA . LYS A 1 184 ? -17.932 10.933 24.076 1.00 97.06 184 LYS A CA 1
ATOM 1380 C C . LYS A 1 184 ? -17.316 11.664 22.881 1.00 97.06 184 LYS A C 1
ATOM 1382 O O . LYS A 1 184 ? -17.814 12.721 22.513 1.00 97.06 184 LYS A O 1
ATOM 1387 N N . THR A 1 185 ? -16.224 11.154 22.317 1.00 97.44 185 THR A N 1
ATOM 1388 C CA . THR A 1 185 ? -15.550 11.782 21.172 1.00 97.44 185 THR A CA 1
ATOM 1389 C C . THR A 1 185 ? -16.494 11.788 19.967 1.00 97.44 185 THR A C 1
ATOM 1391 O O . THR A 1 185 ? -17.218 10.823 19.768 1.00 97.44 185 THR A O 1
ATOM 1394 N N . ALA A 1 186 ? -16.552 12.847 19.164 1.00 95.75 186 ALA A N 1
ATOM 1395 C CA . ALA A 1 186 ? -17.339 12.794 17.930 1.00 95.75 186 ALA A CA 1
ATOM 1396 C C . ALA A 1 186 ? -16.735 11.766 16.953 1.00 95.75 186 ALA A C 1
ATOM 1398 O O . ALA A 1 186 ? -15.540 11.477 17.021 1.00 95.75 186 ALA A O 1
ATOM 1399 N N . ASP A 1 187 ? -17.551 11.195 16.068 1.00 93.38 187 ASP A N 1
ATOM 1400 C CA . ASP A 1 187 ? -16.998 10.409 14.964 1.00 93.38 187 ASP A CA 1
ATOM 1401 C C . ASP A 1 187 ? -16.220 11.354 14.031 1.00 93.38 187 ASP A C 1
ATOM 1403 O O . ASP A 1 187 ? -16.708 12.458 13.778 1.00 93.38 187 ASP A O 1
ATOM 1407 N N . PRO A 1 188 ? -15.017 10.978 13.555 1.00 90.69 188 PRO A N 1
ATOM 1408 C CA . PRO A 1 188 ? -14.303 11.793 12.581 1.00 90.69 188 PRO A CA 1
ATOM 1409 C C . PRO A 1 188 ? -15.078 11.829 11.264 1.00 90.69 188 PRO A C 1
ATOM 1411 O O . PRO A 1 188 ? -15.763 10.861 10.918 1.00 90.69 188 PRO A O 1
ATOM 1414 N N . ASP A 1 189 ? -14.928 12.917 10.513 1.00 85.38 189 ASP A N 1
ATOM 1415 C CA . ASP A 1 189 ? -15.559 13.050 9.203 1.00 85.38 189 ASP A CA 1
ATOM 1416 C C . ASP A 1 189 ? -15.171 11.875 8.303 1.00 85.38 189 ASP A C 1
ATOM 1418 O O . ASP A 1 189 ? -14.007 11.488 8.191 1.00 85.38 189 ASP A O 1
ATOM 1422 N N . GLY A 1 190 ? -16.186 11.245 7.718 1.00 82.69 190 GLY A N 1
ATOM 1423 C CA . GLY A 1 190 ? -16.019 10.050 6.903 1.00 82.69 190 GLY A CA 1
ATOM 1424 C C . GLY A 1 190 ? -15.649 8.767 7.659 1.00 82.69 190 GLY A C 1
ATOM 1425 O O . GLY A 1 190 ? -15.307 7.766 7.039 1.00 82.69 190 GLY A O 1
ATOM 1426 N N . GLY A 1 191 ? -15.715 8.743 8.988 1.00 89.94 191 GLY A N 1
ATOM 1427 C CA . GLY A 1 191 ? -15.373 7.573 9.794 1.00 89.94 191 GLY A CA 1
ATOM 1428 C C . GLY A 1 191 ? -16.372 7.292 10.903 1.00 89.94 191 GLY A C 1
ATOM 1429 O O . GLY A 1 191 ? -17.386 7.967 11.054 1.00 89.94 191 GLY A O 1
ATOM 1430 N N . ALA A 1 192 ? -16.100 6.247 11.681 1.00 92.56 192 ALA A N 1
ATOM 1431 C CA . ALA A 1 192 ? -16.876 5.956 12.881 1.00 92.56 192 ALA A CA 1
ATOM 1432 C C . ALA A 1 192 ? -16.012 5.338 13.979 1.00 92.56 192 ALA A C 1
ATOM 1434 O O . ALA A 1 192 ? -15.241 4.412 13.722 1.00 92.56 192 ALA A O 1
ATOM 1435 N N . ILE A 1 193 ? -16.220 5.801 15.212 1.00 97.44 193 ILE A N 1
ATOM 1436 C CA . ILE A 1 193 ? -15.779 5.138 16.437 1.00 97.44 193 ILE A CA 1
ATOM 1437 C C . ILE A 1 193 ? -16.988 4.350 16.950 1.00 97.44 193 ILE A C 1
ATOM 1439 O O . ILE A 1 193 ? -17.964 4.925 17.426 1.00 97.44 193 ILE A O 1
ATOM 1443 N N . VAL A 1 194 ? -16.982 3.024 16.822 1.00 95.38 194 VAL A N 1
ATOM 1444 C CA . VAL A 1 194 ? -18.212 2.230 16.962 1.00 95.38 194 VAL A CA 1
ATOM 1445 C C . VAL A 1 194 ? -18.601 2.045 18.431 1.00 95.38 194 VAL A C 1
ATOM 1447 O O . VAL A 1 194 ? -17.828 1.534 19.253 1.00 95.38 194 VAL A O 1
ATOM 1450 N N . ARG A 1 195 ? -19.855 2.389 18.753 1.00 95.81 195 ARG A N 1
ATOM 1451 C CA . ARG A 1 195 ? -20.473 2.163 20.068 1.00 95.81 195 ARG A CA 1
ATOM 1452 C C . ARG A 1 195 ? -21.544 1.085 20.032 1.00 95.81 195 ARG A C 1
ATOM 1454 O O . ARG A 1 195 ? -22.210 0.869 19.022 1.00 95.81 195 ARG A O 1
ATOM 1461 N N . ASP A 1 196 ? -21.737 0.434 21.173 1.00 91.25 196 ASP A N 1
ATOM 1462 C CA . ASP A 1 196 ? -22.883 -0.433 21.404 1.00 91.25 196 ASP A CA 1
ATOM 1463 C C . ASP A 1 196 ? -24.164 0.383 21.664 1.00 91.25 196 ASP A C 1
ATOM 1465 O O . ASP A 1 196 ? -24.160 1.611 21.759 1.00 91.25 196 ASP A O 1
ATOM 1469 N N . ARG A 1 197 ? -25.294 -0.313 21.831 1.00 91.50 197 ARG A N 1
ATOM 1470 C CA . ARG A 1 197 ? -26.606 0.314 22.089 1.00 91.50 197 ARG A CA 1
ATOM 1471 C C . ARG A 1 197 ? -26.681 1.104 23.402 1.00 91.50 197 ARG A C 1
ATOM 1473 O O . ARG A 1 197 ? -27.658 1.808 23.618 1.00 91.50 197 ARG A O 1
ATOM 1480 N N . ARG A 1 198 ? -25.701 0.947 24.294 1.00 93.25 198 ARG A N 1
ATOM 1481 C CA . ARG A 1 198 ? -25.590 1.673 25.566 1.00 93.25 198 ARG A CA 1
ATOM 1482 C C . ARG A 1 198 ? -24.594 2.834 25.464 1.00 93.25 198 ARG A C 1
ATOM 1484 O O . ARG A 1 198 ? -24.259 3.421 26.487 1.00 93.25 198 ARG A O 1
ATOM 1491 N N . GLY A 1 199 ? -24.102 3.144 24.263 1.00 93.75 199 GLY A N 1
ATOM 1492 C CA . GLY A 1 199 ? -23.130 4.208 24.025 1.00 93.75 199 GLY A CA 1
ATOM 1493 C C . GLY A 1 199 ? -21.705 3.860 24.461 1.00 93.75 199 GLY A C 1
ATOM 1494 O O . GLY A 1 199 ? -20.873 4.754 24.560 1.00 93.75 199 GLY A O 1
ATOM 1495 N N . ARG A 1 200 ? -21.393 2.587 24.739 1.00 96.38 200 ARG A N 1
ATOM 1496 C CA . ARG A 1 200 ? -20.046 2.167 25.162 1.00 96.38 200 ARG A CA 1
ATOM 1497 C C . ARG A 1 200 ? -19.202 1.796 23.951 1.00 96.38 200 ARG A C 1
ATOM 1499 O O . ARG A 1 200 ? -19.726 1.208 23.008 1.00 96.38 200 ARG A O 1
ATOM 1506 N N . LEU A 1 201 ? -17.903 2.093 23.994 1.00 97.88 201 LEU A N 1
ATOM 1507 C CA . LEU A 1 201 ? -16.962 1.703 22.941 1.00 97.88 201 LEU A CA 1
ATOM 1508 C C . LEU A 1 201 ? -16.962 0.183 22.747 1.00 97.88 201 LEU A C 1
ATOM 1510 O O . LEU A 1 201 ? -16.928 -0.580 23.713 1.00 97.88 201 LEU A O 1
ATOM 1514 N N . THR A 1 202 ? -17.011 -0.246 21.488 1.00 97.31 202 THR A N 1
ATOM 1515 C CA . THR A 1 202 ? -16.996 -1.672 21.131 1.00 97.31 202 THR A CA 1
ATOM 1516 C C . THR A 1 202 ? -15.602 -2.218 20.886 1.00 97.31 202 THR A C 1
ATOM 1518 O O . THR A 1 202 ? -15.439 -3.428 20.986 1.00 97.31 202 THR A O 1
ATOM 1521 N N . GLY A 1 203 ? -14.625 -1.359 20.582 1.00 97.38 203 GLY A N 1
ATOM 1522 C CA . GLY A 1 203 ? -13.333 -1.757 20.019 1.00 97.38 203 GLY A CA 1
ATOM 1523 C C . GLY A 1 203 ? -13.199 -1.342 18.555 1.00 97.38 203 GLY A C 1
ATOM 1524 O O . GLY A 1 203 ? -12.131 -0.914 18.141 1.00 97.38 203 GLY A O 1
ATOM 1525 N N . GLU A 1 204 ? -14.290 -1.413 17.791 1.00 97.69 204 GLU A N 1
ATOM 1526 C CA . GLU A 1 204 ? -14.280 -1.251 16.335 1.00 97.69 204 GLU A CA 1
ATOM 1527 C C . GLU A 1 204 ? -14.164 0.226 15.908 1.00 97.69 204 GLU A C 1
ATOM 1529 O O . GLU A 1 204 ? -14.814 1.117 16.469 1.00 97.69 204 GLU A O 1
ATOM 1534 N N . ILE A 1 205 ? -13.357 0.471 14.876 1.00 97.44 205 ILE A N 1
ATOM 1535 C CA . ILE A 1 205 ? -13.223 1.748 14.165 1.00 97.44 205 ILE A CA 1
ATOM 1536 C C . ILE A 1 205 ? -13.287 1.501 12.656 1.00 97.44 205 ILE A C 1
ATOM 1538 O O . ILE A 1 205 ? -12.827 0.464 12.179 1.00 97.44 205 ILE A O 1
ATOM 1542 N N . VAL A 1 206 ? -13.872 2.440 11.910 1.00 93.12 206 VAL A N 1
ATOM 1543 C CA . VAL A 1 206 ? -14.199 2.255 10.483 1.00 93.12 206 VAL A CA 1
ATOM 1544 C C . VAL A 1 206 ? -13.808 3.492 9.667 1.00 93.12 206 VAL A C 1
ATOM 1546 O O . VAL A 1 206 ? -13.953 4.623 10.147 1.00 93.12 206 VAL A O 1
ATOM 1549 N N . GLU A 1 207 ? -13.353 3.266 8.433 1.00 91.25 207 GLU A N 1
ATOM 1550 C CA . GLU A 1 207 ? -13.014 4.262 7.406 1.00 91.25 207 GLU A CA 1
ATOM 1551 C C . GLU A 1 207 ? -12.022 5.318 7.930 1.00 91.25 207 GLU A C 1
ATOM 1553 O O . GLU A 1 207 ? -10.934 4.957 8.379 1.00 91.25 207 GLU A O 1
ATOM 1558 N N . ALA A 1 208 ? -12.369 6.613 7.940 1.00 91.94 208 ALA A N 1
ATOM 1559 C CA . ALA A 1 208 ? -11.451 7.673 8.373 1.00 91.94 208 ALA A CA 1
ATOM 1560 C C . ALA A 1 208 ? -10.873 7.456 9.783 1.00 91.94 208 ALA A C 1
ATOM 1562 O O . ALA A 1 208 ? -9.695 7.726 10.015 1.00 91.94 208 ALA A O 1
ATOM 1563 N N . ALA A 1 209 ? -11.662 6.901 10.712 1.00 95.38 209 ALA A N 1
ATOM 1564 C CA . ALA A 1 209 ? -11.176 6.562 12.050 1.00 95.38 209 ALA A CA 1
ATOM 1565 C C . ALA A 1 209 ? -10.089 5.473 11.998 1.00 95.38 209 ALA A C 1
ATOM 1567 O O . ALA A 1 209 ? -9.094 5.559 12.716 1.00 95.38 209 ALA A O 1
ATOM 1568 N N . CYS A 1 210 ? -10.250 4.478 11.120 1.00 95.81 210 CYS A N 1
ATOM 1569 C CA . CYS A 1 210 ? -9.245 3.444 10.885 1.00 95.81 210 CYS A CA 1
ATOM 1570 C C . CYS A 1 210 ? -7.943 4.056 10.355 1.00 95.81 210 CYS A C 1
ATOM 1572 O O . CYS A 1 210 ? -6.884 3.767 10.900 1.00 95.81 210 CYS A O 1
ATOM 1574 N N . PHE A 1 211 ? -8.010 4.948 9.362 1.00 94.50 211 PHE A N 1
ATOM 1575 C CA . PHE A 1 211 ? -6.815 5.559 8.763 1.00 94.50 211 PHE A CA 1
ATOM 1576 C C . PHE A 1 211 ? -6.063 6.503 9.708 1.00 94.50 211 PHE A C 1
ATOM 1578 O O . PHE A 1 211 ? -4.835 6.534 9.695 1.00 94.50 211 PHE A O 1
ATOM 1585 N N . LEU A 1 212 ? -6.776 7.231 10.572 1.00 96.12 212 LEU A N 1
ATOM 1586 C CA . LEU A 1 212 ? -6.154 8.049 11.619 1.00 96.12 212 LEU A CA 1
ATOM 1587 C C . LEU A 1 212 ? -5.382 7.180 12.627 1.00 96.12 212 LEU A C 1
ATOM 1589 O O . LEU A 1 212 ? -4.253 7.504 13.000 1.00 96.12 212 LEU A O 1
ATOM 1593 N N . ALA A 1 213 ? -5.973 6.062 13.060 1.00 96.81 213 ALA A N 1
ATOM 1594 C CA . ALA A 1 213 ? -5.316 5.131 13.977 1.00 96.81 213 ALA A CA 1
ATOM 1595 C C . ALA A 1 213 ? -4.167 4.356 13.306 1.00 96.81 213 ALA A C 1
ATOM 1597 O O . ALA A 1 213 ? -3.123 4.155 13.927 1.00 96.81 213 ALA A O 1
ATOM 1598 N N . GLU A 1 214 ? -4.327 3.978 12.033 1.00 95.00 214 GLU A N 1
ATOM 1599 C CA . GLU A 1 214 ? -3.275 3.396 11.193 1.00 95.00 214 GLU A CA 1
ATOM 1600 C C . GLU A 1 214 ? -2.053 4.313 11.200 1.00 95.00 214 GLU A C 1
ATOM 1602 O O . GLU A 1 214 ? -0.986 3.882 11.642 1.00 95.00 214 GLU A O 1
ATOM 1607 N N . ALA A 1 215 ? -2.233 5.583 10.820 1.00 94.44 215 ALA A N 1
ATOM 1608 C CA . ALA A 1 215 ? -1.148 6.548 10.717 1.00 94.44 215 ALA A CA 1
ATOM 1609 C C . ALA A 1 215 ? -0.440 6.739 12.061 1.00 94.44 215 ALA A C 1
ATOM 1611 O O . ALA A 1 215 ? 0.787 6.660 12.128 1.00 94.44 215 ALA A O 1
ATOM 1612 N N . ARG A 1 216 ? -1.204 6.884 13.153 1.00 94.25 216 ARG A N 1
ATOM 1613 C CA . ARG A 1 216 ? -0.644 7.023 14.504 1.00 94.25 216 ARG A CA 1
ATOM 1614 C C . ARG A 1 216 ? 0.160 5.795 14.936 1.00 94.25 216 ARG A C 1
ATOM 1616 O O . ARG A 1 216 ? 1.252 5.947 15.485 1.00 94.25 216 ARG A O 1
ATOM 1623 N N . SER A 1 217 ? -0.367 4.593 14.692 1.00 93.69 217 SER A N 1
ATOM 1624 C CA . SER A 1 217 ? 0.315 3.338 15.033 1.00 93.69 217 SER A CA 1
ATOM 1625 C C . SER A 1 217 ? 1.602 3.158 14.224 1.00 93.69 217 SER A C 1
ATOM 1627 O O . SER A 1 217 ? 2.638 2.795 14.779 1.00 93.69 217 SER A O 1
ATOM 1629 N N . ARG A 1 218 ? 1.560 3.480 12.927 1.00 92.62 218 ARG A N 1
ATOM 1630 C CA . ARG A 1 218 ? 2.689 3.380 12.006 1.00 92.62 218 ARG A CA 1
ATOM 1631 C C . ARG A 1 218 ? 3.794 4.360 12.359 1.00 92.62 218 ARG A C 1
ATOM 1633 O O . ARG A 1 218 ? 4.946 3.956 12.460 1.00 92.62 218 ARG A O 1
ATOM 1640 N N . GLU A 1 219 ? 3.463 5.627 12.592 1.00 90.44 219 GLU A N 1
ATOM 1641 C CA . GLU A 1 219 ? 4.452 6.643 12.970 1.00 90.44 219 GLU A CA 1
ATOM 1642 C C . GLU A 1 219 ? 5.175 6.291 14.273 1.00 90.44 219 GLU A C 1
ATOM 1644 O O . GLU A 1 219 ? 6.387 6.464 14.359 1.00 90.44 219 GLU A O 1
ATOM 1649 N N . SER A 1 220 ? 4.466 5.717 15.252 1.00 89.88 220 SER A N 1
ATOM 1650 C CA . SER A 1 220 ? 5.079 5.243 16.499 1.00 89.88 220 SER A CA 1
ATOM 1651 C C . SER A 1 220 ? 6.056 4.078 16.307 1.00 89.88 220 SER A C 1
ATOM 1653 O O . SER A 1 220 ? 6.886 3.841 17.186 1.00 89.88 220 SER A O 1
ATOM 1655 N N . LEU A 1 221 ? 5.907 3.305 15.233 1.00 90.25 221 LEU A N 1
ATOM 1656 C CA . LEU A 1 221 ? 6.708 2.113 14.956 1.00 90.25 221 LEU A CA 1
ATOM 1657 C C . 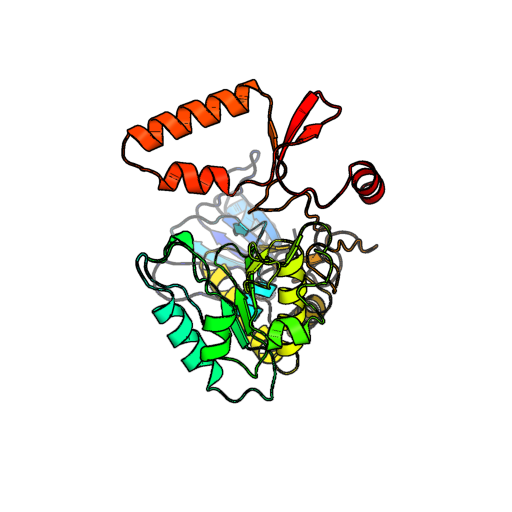LEU A 1 221 ? 7.826 2.371 13.950 1.00 90.25 221 LEU A C 1
ATOM 1659 O O . LEU A 1 221 ? 8.800 1.627 13.931 1.00 90.25 221 LEU A O 1
ATOM 1663 N N . LEU A 1 222 ? 7.684 3.403 13.118 1.00 89.31 222 LEU A N 1
ATOM 1664 C CA . LEU A 1 222 ? 8.656 3.730 12.085 1.00 89.31 222 LEU A CA 1
ATOM 1665 C C . LEU A 1 222 ? 9.964 4.270 12.676 1.00 89.31 222 LEU A C 1
ATOM 1667 O O . LEU A 1 222 ? 11.032 4.028 12.113 1.00 89.31 222 LEU A O 1
ATOM 1671 N N . ASP A 1 223 ? 9.887 4.970 13.811 1.00 84.56 223 ASP A N 1
ATOM 1672 C CA . ASP A 1 223 ? 11.076 5.421 14.530 1.00 84.56 223 ASP A CA 1
ATOM 1673 C C . ASP A 1 223 ? 11.907 4.219 15.016 1.00 84.56 223 ASP A C 1
ATOM 1675 O O . ASP A 1 223 ? 11.409 3.304 15.682 1.00 84.56 223 ASP A O 1
ATOM 1679 N N . GLY A 1 224 ? 13.177 4.190 14.615 1.00 85.31 224 GLY A N 1
ATOM 1680 C CA . GLY A 1 224 ? 14.082 3.055 14.818 1.00 85.31 224 GLY A CA 1
ATOM 1681 C C . GLY A 1 224 ? 13.863 1.848 13.891 1.00 85.31 224 GLY A C 1
ATOM 1682 O O . GLY A 1 224 ? 14.590 0.865 14.023 1.00 85.31 224 GLY A O 1
ATOM 1683 N N . ALA A 1 225 ? 12.913 1.896 12.950 1.00 90.06 225 ALA A N 1
ATOM 1684 C CA . ALA A 1 225 ? 12.641 0.814 11.992 1.00 90.06 225 ALA A CA 1
ATOM 1685 C C . ALA A 1 225 ? 12.983 1.175 10.533 1.00 90.06 225 ALA A C 1
ATOM 1687 O O . ALA A 1 225 ? 12.688 0.406 9.620 1.00 90.06 225 ALA A O 1
ATOM 1688 N N . GLU A 1 226 ? 13.616 2.325 10.288 1.00 93.94 226 GLU A N 1
ATOM 1689 C CA . GLU A 1 226 ? 13.903 2.816 8.933 1.00 93.94 226 GLU A CA 1
ATOM 1690 C C . GLU A 1 226 ? 14.779 1.858 8.113 1.00 93.94 226 GLU A C 1
ATOM 1692 O O . GLU A 1 226 ? 14.487 1.596 6.948 1.00 93.94 226 GLU A O 1
ATOM 1697 N N . ASP A 1 227 ? 15.831 1.296 8.714 1.00 95.50 227 ASP A N 1
ATOM 1698 C CA . ASP A 1 227 ? 16.725 0.354 8.026 1.00 95.50 227 ASP A CA 1
ATOM 1699 C C . ASP A 1 227 ? 16.024 -0.971 7.710 1.00 95.50 227 ASP A C 1
ATOM 1701 O O . ASP A 1 227 ? 16.240 -1.551 6.642 1.00 95.50 227 ASP A O 1
ATOM 1705 N N . ALA A 1 228 ? 15.145 -1.419 8.613 1.00 94.56 228 ALA A N 1
ATOM 1706 C CA . ALA A 1 228 ? 14.300 -2.585 8.393 1.00 94.56 228 ALA A CA 1
ATOM 1707 C C . ALA A 1 228 ? 13.308 -2.330 7.249 1.00 94.56 228 ALA A C 1
ATOM 1709 O O . ALA A 1 228 ? 13.153 -3.187 6.381 1.00 94.56 228 ALA A O 1
ATOM 1710 N N . TRP A 1 229 ? 12.712 -1.134 7.190 1.00 96.12 229 TRP A N 1
ATOM 1711 C CA . TRP A 1 229 ? 11.861 -0.728 6.073 1.00 96.12 229 TRP A CA 1
ATOM 1712 C C . TRP A 1 229 ? 12.633 -0.728 4.754 1.00 96.12 229 TRP A C 1
ATOM 1714 O O . TRP A 1 229 ? 12.141 -1.274 3.775 1.00 96.12 229 TRP A O 1
ATOM 1724 N N . LEU A 1 230 ? 13.854 -0.180 4.713 1.00 97.06 230 LEU A N 1
ATOM 1725 C CA . LEU A 1 230 ? 14.669 -0.180 3.492 1.00 97.06 230 LEU A CA 1
ATOM 1726 C C . LEU A 1 230 ? 14.995 -1.602 3.021 1.00 97.06 230 LEU A C 1
ATOM 1728 O O . LEU A 1 230 ? 14.928 -1.876 1.826 1.00 97.06 230 LEU A O 1
ATOM 1732 N N . ALA A 1 231 ? 15.322 -2.510 3.946 1.00 97.31 231 ALA A N 1
ATOM 1733 C CA . ALA A 1 231 ? 15.569 -3.915 3.624 1.00 97.31 231 ALA A CA 1
ATOM 1734 C C . ALA A 1 231 ? 14.313 -4.626 3.104 1.00 97.31 231 ALA A C 1
ATOM 1736 O O . ALA A 1 231 ? 14.385 -5.336 2.102 1.00 97.31 231 ALA A O 1
ATOM 1737 N N . ALA A 1 232 ? 13.161 -4.402 3.739 1.00 97.00 232 ALA A N 1
ATOM 1738 C CA . ALA A 1 232 ? 11.888 -4.959 3.295 1.00 97.00 232 ALA A CA 1
ATOM 1739 C C . ALA A 1 232 ? 11.456 -4.391 1.933 1.00 97.00 232 ALA A C 1
ATOM 1741 O O . ALA A 1 232 ? 11.033 -5.143 1.059 1.00 97.00 232 ALA A O 1
ATOM 1742 N N . ALA A 1 233 ? 11.620 -3.083 1.726 1.00 97.56 233 ALA A N 1
ATOM 1743 C CA . ALA A 1 233 ? 11.358 -2.405 0.463 1.00 97.56 233 ALA A CA 1
ATOM 1744 C C . ALA A 1 233 ? 12.231 -2.975 -0.658 1.00 97.56 233 ALA A C 1
ATOM 1746 O O . ALA A 1 233 ? 11.723 -3.283 -1.730 1.00 97.56 233 ALA A O 1
ATOM 1747 N N . GLU A 1 234 ? 13.527 -3.153 -0.423 1.00 98.00 234 GLU A N 1
ATOM 1748 C CA . GLU A 1 234 ? 14.437 -3.743 -1.402 1.00 98.00 234 GLU A CA 1
ATOM 1749 C C . GLU A 1 234 ? 14.046 -5.189 -1.738 1.00 98.00 234 GLU A C 1
ATOM 1751 O O . GLU A 1 234 ? 13.903 -5.526 -2.913 1.00 98.00 234 GLU A O 1
ATOM 1756 N N . ALA A 1 235 ? 13.785 -6.023 -0.727 1.00 97.69 235 ALA A N 1
ATOM 1757 C CA . ALA A 1 235 ? 13.364 -7.409 -0.923 1.00 97.69 235 ALA A CA 1
ATOM 1758 C C . ALA A 1 235 ? 12.046 -7.516 -1.710 1.00 97.69 235 ALA A C 1
ATOM 1760 O O . ALA A 1 235 ? 11.952 -8.305 -2.650 1.00 97.69 235 ALA A O 1
ATOM 1761 N N . HIS A 1 236 ? 11.055 -6.684 -1.377 1.00 97.19 236 HIS A N 1
ATOM 1762 C CA . HIS A 1 236 ? 9.773 -6.631 -2.085 1.00 97.19 236 HIS A CA 1
ATOM 1763 C C . HIS A 1 236 ? 9.946 -6.227 -3.554 1.00 97.19 236 HIS A C 1
ATOM 1765 O O . HIS A 1 236 ? 9.378 -6.845 -4.451 1.00 97.19 236 HIS A O 1
ATOM 1771 N N . GLY A 1 237 ? 10.805 -5.243 -3.827 1.00 97.25 237 GLY A N 1
ATOM 1772 C CA . GLY A 1 237 ? 11.125 -4.833 -5.193 1.00 97.25 237 GLY A CA 1
ATOM 1773 C C . GLY A 1 237 ? 11.805 -5.932 -6.006 1.00 97.25 237 GLY A C 1
ATOM 1774 O O . GLY A 1 237 ? 11.504 -6.088 -7.187 1.00 97.25 237 GLY A O 1
ATOM 1775 N N . GLN A 1 238 ? 12.686 -6.722 -5.385 1.00 97.50 238 GLN A N 1
ATOM 1776 C CA . GLN A 1 238 ? 13.300 -7.875 -6.050 1.00 97.50 238 GLN A CA 1
ATOM 1777 C C . GLN A 1 238 ? 12.260 -8.943 -6.398 1.00 97.50 238 GLN A C 1
ATOM 1779 O O . GLN A 1 238 ? 12.314 -9.517 -7.483 1.00 97.50 238 GLN A O 1
ATOM 1784 N N . GLU A 1 239 ? 11.287 -9.184 -5.520 1.00 96.88 239 GLU A N 1
ATOM 1785 C CA . GLU A 1 239 ? 10.206 -10.131 -5.798 1.00 96.88 239 GLU A CA 1
ATOM 1786 C C . GLU A 1 239 ? 9.317 -9.656 -6.957 1.00 96.88 239 GLU A C 1
ATOM 1788 O O . GLU A 1 239 ? 9.031 -10.422 -7.877 1.00 96.88 239 GLU A O 1
ATOM 1793 N N . LEU A 1 240 ? 8.970 -8.367 -6.995 1.00 97.19 240 LEU A N 1
ATOM 1794 C CA . LEU A 1 240 ? 8.234 -7.776 -8.118 1.00 97.19 240 LEU A CA 1
ATOM 1795 C C . LEU A 1 240 ? 8.992 -7.923 -9.447 1.00 97.19 240 LEU A C 1
ATOM 1797 O O . LEU A 1 240 ? 8.397 -8.314 -10.454 1.00 97.19 240 LEU A O 1
ATOM 1801 N N . LEU A 1 241 ? 10.310 -7.703 -9.450 1.00 96.12 241 LEU A N 1
ATOM 1802 C CA . LEU A 1 241 ? 11.142 -7.926 -10.636 1.00 96.12 241 LEU A CA 1
ATOM 1803 C C . LEU A 1 241 ? 11.135 -9.385 -11.096 1.00 96.12 241 LEU A C 1
ATOM 1805 O O . LEU A 1 241 ? 11.092 -9.637 -12.300 1.00 96.12 241 LEU A O 1
ATOM 1809 N N . ARG A 1 242 ? 11.141 -10.353 -10.168 1.00 95.56 242 ARG A N 1
ATOM 1810 C CA . ARG A 1 242 ? 11.033 -11.786 -10.503 1.00 95.56 242 ARG A CA 1
ATOM 1811 C C . ARG A 1 242 ? 9.710 -12.119 -11.189 1.00 95.56 242 ARG A C 1
ATOM 1813 O O . ARG A 1 242 ? 9.676 -13.024 -12.019 1.00 95.56 242 ARG A O 1
ATOM 1820 N N . MET A 1 243 ? 8.654 -11.367 -10.883 1.00 95.94 243 MET A N 1
ATOM 1821 C CA . MET A 1 243 ? 7.349 -11.450 -11.547 1.00 95.94 243 MET A CA 1
ATOM 1822 C C . MET A 1 243 ? 7.271 -10.626 -12.846 1.00 95.94 243 MET A C 1
ATOM 1824 O O . MET A 1 243 ? 6.232 -10.604 -13.502 1.00 95.94 243 MET A O 1
ATOM 1828 N N . GLY A 1 244 ? 8.353 -9.944 -13.236 1.00 96.19 244 GLY A N 1
ATOM 1829 C CA . GLY A 1 244 ? 8.416 -9.097 -14.428 1.00 96.19 244 GLY A CA 1
ATOM 1830 C C . GLY A 1 244 ? 7.842 -7.689 -14.241 1.00 96.19 244 GLY A C 1
ATOM 1831 O O . GLY A 1 244 ? 7.726 -6.957 -15.223 1.00 96.19 244 GLY A O 1
ATOM 1832 N N . ILE A 1 245 ? 7.492 -7.287 -13.014 1.00 98.00 245 ILE A N 1
ATOM 1833 C CA . ILE A 1 245 ? 7.006 -5.939 -12.696 1.00 98.00 245 ILE A CA 1
ATOM 1834 C C . ILE A 1 245 ? 8.213 -5.026 -12.488 1.00 98.00 245 ILE A C 1
ATOM 1836 O O . ILE A 1 245 ? 8.991 -5.202 -11.555 1.00 98.00 245 ILE A O 1
ATOM 1840 N N . THR A 1 246 ? 8.375 -4.032 -13.359 1.00 96.50 246 THR A N 1
ATOM 1841 C CA . THR A 1 246 ? 9.548 -3.133 -13.350 1.00 96.50 246 THR A CA 1
ATOM 1842 C C . THR A 1 246 ? 9.216 -1.719 -12.887 1.00 96.50 246 THR A C 1
ATOM 1844 O O . THR A 1 246 ? 10.111 -0.929 -12.557 1.00 96.50 246 THR A O 1
ATOM 1847 N N . ARG A 1 247 ? 7.924 -1.385 -12.846 1.00 97.31 247 ARG A N 1
ATOM 1848 C CA . ARG A 1 247 ? 7.420 -0.087 -12.414 1.00 97.31 247 ARG A CA 1
ATOM 1849 C C . ARG A 1 247 ? 6.118 -0.246 -11.659 1.00 97.31 247 ARG A C 1
ATOM 1851 O O . ARG A 1 247 ? 5.246 -0.995 -12.091 1.00 97.31 247 ARG A O 1
ATOM 1858 N N . ILE A 1 248 ? 5.985 0.521 -10.586 1.00 97.75 248 ILE A N 1
ATOM 1859 C CA . ILE A 1 248 ? 4.772 0.557 -9.785 1.00 97.75 248 ILE A CA 1
ATOM 1860 C C . ILE A 1 248 ? 4.327 1.996 -9.504 1.00 97.75 248 ILE A C 1
ATOM 1862 O O . ILE A 1 248 ? 5.158 2.906 -9.434 1.00 97.75 248 ILE A O 1
ATOM 1866 N N . GLY A 1 249 ? 3.021 2.205 -9.367 1.00 97.69 249 GLY A N 1
ATOM 1867 C CA . GLY A 1 249 ? 2.433 3.407 -8.780 1.00 97.69 249 GLY A CA 1
ATOM 1868 C C . GLY A 1 249 ? 2.061 3.140 -7.330 1.00 97.69 249 GLY A C 1
ATOM 1869 O O . GLY A 1 249 ? 1.274 2.236 -7.082 1.00 97.69 249 GLY A O 1
ATOM 1870 N N . ASP A 1 250 ? 2.611 3.903 -6.387 1.00 97.50 250 ASP A N 1
ATOM 1871 C CA . ASP A 1 250 ? 2.340 3.749 -4.955 1.00 97.50 250 ASP A CA 1
ATOM 1872 C C . ASP A 1 250 ? 1.426 4.868 -4.454 1.00 97.50 250 ASP A C 1
ATOM 1874 O O . ASP A 1 250 ? 1.897 5.996 -4.268 1.00 97.50 250 ASP A O 1
ATOM 1878 N N . PRO A 1 251 ? 0.118 4.603 -4.284 1.00 94.81 251 PRO A N 1
ATOM 1879 C CA . PRO A 1 251 ? -0.809 5.568 -3.738 1.00 94.81 251 PRO A CA 1
ATOM 1880 C C . PRO A 1 251 ? -0.809 5.613 -2.221 1.00 94.81 251 PRO A C 1
ATOM 1882 O O . PRO A 1 251 ? -0.821 4.586 -1.545 1.00 94.81 251 PRO A O 1
ATOM 1885 N N . GLY A 1 252 ? -0.923 6.831 -1.688 1.00 92.50 252 GLY A N 1
ATOM 1886 C CA . GLY A 1 252 ? -1.024 7.034 -0.250 1.00 92.50 252 GLY A CA 1
ATOM 1887 C C . GLY A 1 252 ? 0.337 7.095 0.427 1.00 92.50 252 GLY A C 1
ATOM 1888 O O . GLY A 1 252 ? 0.487 6.532 1.503 1.00 92.50 252 GLY A O 1
ATOM 1889 N N . VAL A 1 253 ? 1.319 7.765 -0.188 1.00 95.31 253 VAL A N 1
ATOM 1890 C CA . VAL A 1 253 ? 2.665 7.927 0.384 1.00 95.31 253 VAL A CA 1
ATOM 1891 C C . VAL A 1 253 ? 2.698 9.151 1.317 1.00 95.31 253 VAL A C 1
ATOM 1893 O O . VAL A 1 253 ? 2.735 10.282 0.825 1.00 95.31 253 VAL A O 1
ATOM 1896 N N . PRO A 1 254 ? 2.696 8.980 2.654 1.00 94.44 254 PRO A N 1
ATOM 1897 C CA . PRO A 1 254 ? 2.811 10.094 3.590 1.00 94.44 254 PRO A CA 1
ATOM 1898 C C . PRO A 1 254 ? 4.253 10.633 3.641 1.00 94.44 254 PRO A C 1
ATOM 1900 O O . PRO A 1 254 ? 5.195 9.913 3.284 1.00 94.44 254 PRO A O 1
ATOM 1903 N N . PRO A 1 255 ? 4.477 11.845 4.189 1.00 93.69 255 PRO A N 1
ATOM 1904 C CA . PRO A 1 255 ? 5.812 12.449 4.280 1.00 93.69 255 PRO A CA 1
ATOM 1905 C C . PRO A 1 255 ? 6.858 11.567 4.983 1.00 93.69 255 PRO A C 1
ATOM 1907 O O . PRO A 1 255 ? 8.035 11.561 4.617 1.00 93.69 255 PRO A O 1
ATOM 1910 N N . SER A 1 256 ? 6.436 10.786 5.983 1.00 93.44 256 SER A N 1
ATOM 1911 C CA . SER A 1 256 ? 7.320 9.890 6.733 1.00 93.44 256 SER A CA 1
ATOM 1912 C C . SER A 1 256 ? 7.896 8.753 5.881 1.00 93.44 256 SER A C 1
ATOM 1914 O O . SER A 1 256 ? 9.078 8.448 6.026 1.00 93.44 256 SER A O 1
ATOM 1916 N N . LEU A 1 257 ? 7.117 8.180 4.958 1.00 95.62 257 LEU A N 1
ATOM 1917 C CA . LEU A 1 257 ? 7.574 7.122 4.044 1.00 95.62 257 LEU A CA 1
ATOM 1918 C C . LEU A 1 257 ? 8.217 7.692 2.774 1.00 95.62 257 LEU A C 1
ATOM 1920 O O . LEU A 1 257 ? 9.166 7.115 2.249 1.00 95.62 257 LEU A O 1
ATOM 1924 N N . GLU A 1 258 ? 7.779 8.865 2.313 1.00 95.31 258 GLU A N 1
ATOM 1925 C CA . GLU A 1 258 ? 8.454 9.589 1.232 1.00 95.31 258 GLU A CA 1
ATOM 1926 C C . GLU A 1 258 ? 9.931 9.844 1.552 1.00 95.31 258 GLU A C 1
ATOM 1928 O O . GLU A 1 258 ? 10.793 9.600 0.704 1.00 95.31 258 GLU A O 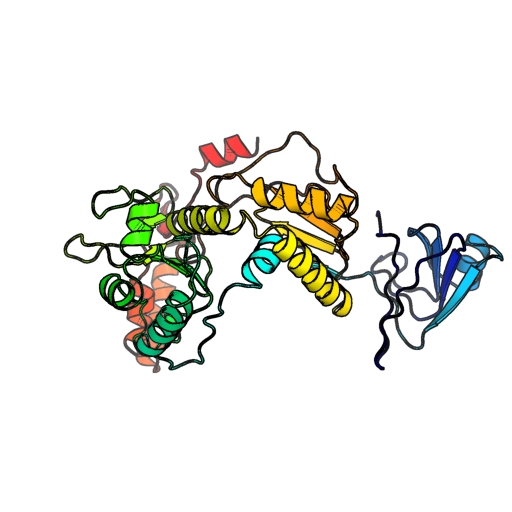1
ATOM 1933 N N . ARG A 1 259 ? 10.248 10.263 2.786 1.00 95.88 259 ARG A N 1
ATOM 1934 C CA . ARG A 1 259 ? 11.640 10.421 3.235 1.00 95.88 259 ARG A CA 1
ATOM 1935 C C . ARG A 1 259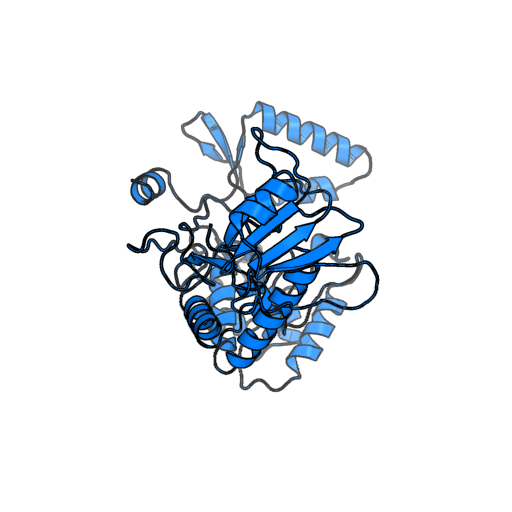 ? 12.452 9.138 3.031 1.00 95.88 259 ARG A C 1
ATOM 1937 O O . ARG A 1 259 ? 13.608 9.213 2.604 1.00 95.88 259 ARG A O 1
ATOM 1944 N N . LEU A 1 260 ? 11.856 7.978 3.311 1.00 97.38 260 LEU A N 1
ATOM 1945 C CA . LEU A 1 260 ? 12.511 6.681 3.166 1.00 97.38 260 LEU A CA 1
ATOM 1946 C C . LEU A 1 260 ? 12.691 6.287 1.704 1.00 97.38 260 LEU A C 1
ATOM 1948 O O . LEU A 1 260 ? 13.754 5.785 1.358 1.00 97.38 260 LEU A O 1
ATOM 1952 N N . TYR A 1 261 ? 11.745 6.606 0.820 1.00 97.62 261 TYR A N 1
ATOM 1953 C CA . TYR A 1 261 ? 11.964 6.451 -0.619 1.00 97.62 261 TYR A CA 1
ATOM 1954 C C . TYR A 1 261 ? 13.120 7.304 -1.134 1.00 97.62 261 TYR A C 1
ATOM 1956 O O . TYR A 1 261 ? 13.945 6.822 -1.907 1.00 97.62 261 TYR A O 1
ATOM 1964 N N . LEU A 1 262 ? 13.211 8.564 -0.701 1.00 96.88 262 LEU A N 1
ATOM 1965 C CA . LEU A 1 262 ? 14.317 9.438 -1.095 1.00 96.88 262 LEU A CA 1
ATOM 1966 C C . LEU A 1 262 ? 15.657 8.911 -0.569 1.00 96.88 262 LEU A C 1
ATOM 1968 O O . LEU A 1 262 ? 16.667 8.999 -1.266 1.00 96.88 262 LEU A O 1
ATOM 1972 N N . ARG A 1 263 ? 15.671 8.337 0.639 1.00 97.62 263 ARG A N 1
ATOM 1973 C CA . ARG A 1 263 ? 16.838 7.638 1.185 1.00 97.62 263 ARG A CA 1
ATOM 1974 C C . ARG A 1 263 ? 17.184 6.395 0.359 1.00 97.62 263 ARG A C 1
ATOM 1976 O O . ARG A 1 263 ? 18.315 6.295 -0.102 1.00 97.62 263 ARG A O 1
ATOM 1983 N N . ALA A 1 264 ? 16.214 5.526 0.085 1.00 97.75 264 ALA A N 1
ATOM 1984 C CA . ALA A 1 264 ? 16.388 4.321 -0.722 1.00 97.75 264 ALA A CA 1
ATOM 1985 C C . ALA A 1 264 ? 16.912 4.637 -2.130 1.00 97.75 264 ALA A C 1
ATOM 1987 O O . ALA A 1 264 ? 17.791 3.945 -2.630 1.00 97.75 264 ALA A O 1
ATOM 1988 N N . ALA A 1 265 ? 16.424 5.712 -2.754 1.00 96.94 265 ALA A N 1
ATOM 1989 C CA . ALA A 1 265 ? 16.902 6.169 -4.054 1.00 96.94 265 ALA A CA 1
ATOM 1990 C C . ALA A 1 265 ? 18.365 6.644 -4.005 1.00 96.94 265 ALA A C 1
ATOM 1992 O O . ALA A 1 265 ? 19.147 6.278 -4.880 1.00 96.94 265 ALA A O 1
ATOM 1993 N N . ARG A 1 266 ? 18.756 7.420 -2.979 1.00 97.56 266 ARG A N 1
ATOM 1994 C CA . ARG A 1 266 ? 20.158 7.847 -2.781 1.00 97.56 266 ARG A CA 1
ATOM 1995 C C . ARG A 1 266 ? 21.093 6.665 -2.530 1.00 97.56 266 ARG A C 1
ATOM 1997 O O . ARG A 1 266 ? 22.207 6.661 -3.036 1.00 97.56 266 ARG A O 1
ATOM 2004 N N . GLU A 1 267 ? 20.627 5.678 -1.773 1.00 97.56 267 GLU A N 1
ATOM 2005 C CA . GLU A 1 267 ? 21.370 4.454 -1.454 1.00 97.56 267 GLU A CA 1
ATOM 2006 C C . GLU A 1 267 ? 21.272 3.381 -2.555 1.00 97.56 267 GLU A C 1
ATOM 2008 O O . GLU A 1 267 ? 21.854 2.312 -2.412 1.00 97.56 267 GLU A O 1
ATOM 2013 N N . GLN A 1 268 ? 20.558 3.653 -3.657 1.00 96.19 268 GLN A N 1
ATOM 2014 C CA . GLN A 1 268 ? 20.353 2.728 -4.783 1.00 96.19 268 GLN A CA 1
ATOM 2015 C C . GLN A 1 268 ? 19.710 1.386 -4.388 1.00 96.19 268 GLN A C 1
ATOM 2017 O O . GLN A 1 268 ? 19.991 0.349 -4.980 1.00 96.19 268 GLN A O 1
ATOM 2022 N N . ARG A 1 269 ? 18.805 1.417 -3.405 1.00 96.50 269 ARG A N 1
ATOM 2023 C CA . ARG A 1 269 ? 18.149 0.234 -2.823 1.00 96.50 269 ARG A CA 1
ATOM 2024 C C . ARG A 1 269 ? 16.773 -0.085 -3.405 1.00 96.50 269 ARG A C 1
ATOM 2026 O O . ARG A 1 269 ? 16.111 -0.998 -2.931 1.00 96.50 269 ARG A O 1
ATOM 2033 N N . LEU A 1 270 ? 16.308 0.677 -4.398 1.00 96.31 270 LEU A N 1
ATOM 2034 C CA . LEU A 1 270 ? 15.036 0.427 -5.084 1.00 96.31 270 LEU A CA 1
ATOM 2035 C C . LEU A 1 270 ? 15.285 -0.346 -6.387 1.00 96.31 270 LEU A C 1
ATOM 2037 O O . LEU A 1 270 ? 15.846 0.228 -7.324 1.00 96.31 270 LEU A O 1
ATOM 2041 N N . PRO A 1 271 ? 14.865 -1.621 -6.481 1.00 95.62 271 PRO A N 1
ATOM 2042 C CA . PRO A 1 271 ? 15.076 -2.429 -7.684 1.00 95.62 271 PRO A CA 1
ATOM 2043 C C . PRO A 1 271 ? 14.131 -2.058 -8.837 1.00 95.62 271 PRO A C 1
ATOM 2045 O O . PRO A 1 271 ? 14.486 -2.192 -10.011 1.00 95.62 271 PRO A O 1
ATOM 2048 N N . VAL A 1 272 ? 12.933 -1.570 -8.498 1.00 97.06 272 VAL A N 1
ATOM 2049 C CA . VAL A 1 272 ? 11.883 -1.125 -9.427 1.00 97.06 272 VAL A CA 1
ATOM 2050 C C . VAL A 1 272 ? 11.720 0.391 -9.386 1.00 97.06 272 VAL A C 1
ATOM 2052 O O . VAL A 1 272 ? 12.072 1.039 -8.402 1.00 97.06 272 VAL A O 1
ATOM 2055 N N . THR A 1 273 ? 11.138 0.971 -10.440 1.00 97.81 273 THR A N 1
ATOM 2056 C CA . THR A 1 273 ? 10.734 2.385 -10.397 1.00 97.81 273 THR A CA 1
ATOM 2057 C C . THR A 1 273 ? 9.424 2.550 -9.628 1.00 97.81 273 THR A C 1
ATOM 2059 O O . THR A 1 273 ? 8.430 1.925 -9.992 1.00 97.81 273 THR A O 1
ATOM 2062 N N . VAL A 1 274 ? 9.387 3.446 -8.643 1.00 97.81 274 VAL A N 1
ATOM 2063 C CA . VAL A 1 274 ? 8.196 3.726 -7.825 1.00 97.81 274 VAL A CA 1
ATOM 2064 C C . VAL A 1 274 ? 7.677 5.144 -8.065 1.00 97.81 274 VAL A C 1
ATOM 2066 O O . VAL A 1 274 ? 8.326 6.118 -7.696 1.00 97.81 274 VAL A O 1
ATOM 2069 N N . HIS A 1 275 ? 6.487 5.281 -8.653 1.00 97.12 275 HIS A N 1
ATOM 2070 C CA . HIS A 1 275 ? 5.781 6.565 -8.762 1.00 97.12 275 HIS A CA 1
ATOM 2071 C C . HIS A 1 275 ? 5.035 6.841 -7.466 1.00 97.12 275 HIS A C 1
ATOM 2073 O O . HIS A 1 275 ? 4.010 6.222 -7.195 1.00 97.12 275 HIS A O 1
ATOM 2079 N N . ARG A 1 276 ? 5.556 7.759 -6.656 1.00 96.19 276 ARG A N 1
ATOM 2080 C CA . ARG A 1 276 ? 5.041 8.045 -5.312 1.00 96.19 276 ARG A CA 1
ATOM 2081 C C . ARG A 1 276 ? 3.877 9.021 -5.402 1.00 96.19 276 ARG A C 1
ATOM 2083 O O . ARG A 1 276 ? 4.116 10.182 -5.717 1.00 96.19 276 ARG A O 1
ATOM 2090 N N . MET A 1 277 ? 2.652 8.589 -5.123 1.00 95.44 277 MET A N 1
ATOM 2091 C CA . MET A 1 277 ? 1.483 9.475 -5.129 1.00 95.44 277 MET A CA 1
ATOM 2092 C C . MET A 1 277 ? 1.216 9.966 -3.700 1.00 95.44 277 MET A C 1
ATOM 2094 O O . MET A 1 277 ? 0.790 9.178 -2.840 1.00 95.44 277 MET A O 1
ATOM 2098 N N . PRO A 1 278 ? 1.524 11.238 -3.413 1.00 93.31 278 PRO A N 1
ATOM 2099 C CA . PRO A 1 278 ? 1.608 11.716 -2.048 1.00 93.31 278 PRO A CA 1
ATOM 2100 C C . PRO A 1 278 ? 0.246 11.949 -1.392 1.00 93.31 278 PRO A C 1
ATOM 2102 O O . PRO A 1 278 ? -0.748 12.249 -2.053 1.00 93.31 278 PRO A O 1
ATOM 2105 N N . VAL A 1 279 ? 0.241 11.854 -0.063 1.00 92.94 279 VAL A N 1
ATOM 2106 C CA . VAL A 1 279 ? -0.867 12.225 0.833 1.00 92.94 279 VAL A CA 1
ATOM 2107 C C . VAL A 1 279 ? -0.322 12.971 2.054 1.00 92.94 279 VAL A C 1
ATOM 2109 O O . VAL A 1 279 ? 0.893 13.046 2.271 1.00 92.94 279 VAL A O 1
ATOM 2112 N N . GLY A 1 280 ? -1.211 13.560 2.847 1.00 90.12 280 GLY A N 1
ATOM 2113 C CA . GLY A 1 280 ? -0.875 14.241 4.093 1.00 90.12 280 GLY A CA 1
ATOM 2114 C C . GLY A 1 280 ? -0.370 13.286 5.181 1.00 90.12 280 GLY A C 1
ATOM 2115 O O . GLY A 1 280 ? -0.498 12.067 5.091 1.00 90.12 280 GLY A O 1
ATOM 2116 N N . SER A 1 281 ? 0.222 13.846 6.238 1.00 86.06 281 SER A N 1
ATOM 2117 C CA . SER A 1 281 ? 0.733 13.064 7.376 1.00 86.06 281 SER A CA 1
ATOM 2118 C C . SER A 1 281 ? -0.373 12.527 8.284 1.00 86.06 281 SER A C 1
ATOM 2120 O O . SER A 1 281 ? -0.255 11.418 8.794 1.00 86.06 281 SER A O 1
ATOM 2122 N N . ALA A 1 282 ? -1.452 13.293 8.472 1.00 82.25 282 ALA A N 1
ATOM 2123 C CA . ALA A 1 282 ? -2.503 12.964 9.433 1.00 82.25 282 ALA A CA 1
ATOM 2124 C C . ALA A 1 282 ? -3.291 11.696 9.063 1.00 82.25 282 ALA A C 1
ATOM 2126 O O . ALA A 1 282 ? -3.692 10.939 9.942 1.00 82.25 282 ALA A O 1
ATOM 2127 N N . SER A 1 283 ? -3.537 11.474 7.772 1.00 86.25 283 SER A N 1
ATOM 2128 C CA . SER A 1 283 ? -4.289 10.333 7.250 1.00 86.25 283 SER A CA 1
ATOM 2129 C C . SER A 1 283 ? -4.037 10.195 5.754 1.00 86.25 283 SER A C 1
ATOM 2131 O O . SER A 1 283 ? -3.815 11.192 5.067 1.00 86.25 283 SER A O 1
ATOM 2133 N N . MET A 1 284 ? -4.171 8.979 5.220 1.00 85.06 284 MET A N 1
ATOM 2134 C CA . MET A 1 284 ? -4.151 8.757 3.771 1.00 85.06 284 MET A CA 1
ATOM 2135 C C . MET A 1 284 ? -5.323 9.424 3.031 1.00 85.06 284 MET A C 1
ATOM 2137 O O . MET A 1 284 ? -5.267 9.575 1.815 1.00 85.06 284 MET A O 1
ATOM 2141 N N . LEU A 1 285 ? -6.373 9.829 3.757 1.00 86.31 285 LEU A N 1
ATOM 2142 C CA . LEU A 1 285 ? -7.481 10.616 3.211 1.00 86.31 285 LEU A CA 1
ATOM 2143 C C . LEU A 1 285 ? -7.137 12.098 3.049 1.00 86.31 285 LEU A C 1
ATOM 2145 O O . LEU A 1 285 ? -7.812 12.795 2.299 1.00 86.31 285 LEU A O 1
ATOM 2149 N N . THR A 1 286 ? -6.125 12.594 3.764 1.00 87.44 286 THR A N 1
ATOM 2150 C CA . THR A 1 286 ? -5.700 13.986 3.638 1.00 87.44 286 THR A CA 1
ATOM 2151 C C . THR A 1 286 ? -4.966 14.132 2.310 1.00 87.44 286 THR A C 1
ATOM 2153 O O . THR A 1 286 ? -3.902 13.531 2.148 1.00 87.44 286 THR A O 1
ATOM 2156 N N . PRO A 1 287 ? -5.488 14.900 1.345 1.00 84.62 287 PRO A N 1
ATOM 2157 C CA . PRO A 1 287 ? -4.814 15.047 0.070 1.00 84.62 287 PRO A CA 1
ATOM 2158 C C . PRO A 1 287 ? -3.543 15.872 0.240 1.00 84.62 287 PRO A C 1
ATOM 2160 O O . PRO A 1 287 ? -3.421 16.691 1.155 1.00 84.62 287 PRO A O 1
ATOM 2163 N N . ARG A 1 288 ? -2.596 15.666 -0.671 1.00 87.69 288 ARG A N 1
ATOM 2164 C CA . ARG A 1 288 ? -1.422 16.519 -0.803 1.00 87.69 288 ARG A CA 1
ATOM 2165 C C . ARG A 1 288 ? -1.228 16.864 -2.269 1.00 87.69 288 ARG A C 1
ATOM 2167 O O . ARG A 1 288 ? -1.093 15.970 -3.102 1.00 87.69 288 ARG A O 1
ATOM 2174 N N . PHE A 1 289 ? -1.218 18.158 -2.551 1.00 85.12 289 PHE A N 1
ATOM 2175 C CA . PHE A 1 289 ? -0.944 18.706 -3.869 1.00 85.12 289 PHE A CA 1
ATOM 2176 C C . PHE A 1 289 ? 0.420 19.383 -3.799 1.00 85.12 289 PHE A C 1
ATOM 2178 O O . PHE A 1 289 ? 0.589 20.358 -3.071 1.00 85.12 289 PHE A O 1
ATOM 2185 N N . ASP A 1 290 ? 1.399 18.809 -4.492 1.00 80.44 290 ASP A N 1
ATOM 2186 C CA . ASP A 1 290 ? 2.737 19.381 -4.586 1.00 80.44 290 ASP A CA 1
ATOM 2187 C C . ASP A 1 290 ? 2.831 20.227 -5.860 1.00 80.44 290 ASP A C 1
ATOM 2189 O O . ASP A 1 290 ? 2.344 19.815 -6.912 1.00 80.44 290 ASP A O 1
ATOM 2193 N N . ASP A 1 291 ? 3.546 21.352 -5.801 1.00 84.00 291 ASP A N 1
ATOM 2194 C CA . ASP A 1 291 ? 3.839 22.178 -6.988 1.00 84.00 291 ASP A CA 1
ATOM 2195 C C . ASP A 1 291 ? 4.762 21.461 -7.993 1.00 84.00 291 ASP A C 1
ATOM 2197 O O . ASP A 1 291 ? 4.925 21.872 -9.143 1.00 84.00 291 ASP A O 1
ATOM 2201 N N . ASN A 1 292 ? 5.408 20.382 -7.549 1.00 84.56 292 ASN A N 1
ATOM 2202 C CA . ASN A 1 292 ? 6.301 19.586 -8.368 1.00 84.56 292 ASN A CA 1
ATOM 2203 C C . ASN A 1 292 ? 5.503 18.775 -9.405 1.00 84.56 292 ASN A C 1
ATOM 2205 O O . ASN A 1 292 ? 4.652 17.969 -9.025 1.00 84.56 292 ASN A O 1
ATOM 2209 N N . PRO A 1 293 ? 5.811 18.888 -10.710 1.00 88.75 293 PRO A N 1
ATOM 2210 C CA . PRO A 1 293 ? 5.093 18.138 -11.733 1.00 88.75 293 PRO A CA 1
ATOM 2211 C C . PRO A 1 293 ? 5.315 16.631 -11.571 1.00 88.75 293 PRO A C 1
ATOM 2213 O O . PRO A 1 293 ? 6.395 16.185 -11.168 1.00 88.75 293 PRO A O 1
ATOM 2216 N N . THR A 1 294 ? 4.325 15.824 -11.953 1.00 91.38 294 THR A N 1
ATOM 2217 C CA . THR A 1 294 ? 4.479 14.365 -12.030 1.00 91.38 294 THR A CA 1
ATOM 2218 C C . THR A 1 294 ? 5.702 13.987 -12.876 1.00 91.38 294 THR A C 1
ATOM 2220 O O . THR A 1 294 ? 5.932 14.533 -13.954 1.00 91.38 294 THR A O 1
ATOM 2223 N N . GLY A 1 295 ? 6.501 13.040 -12.383 1.00 92.88 295 GLY A N 1
ATOM 2224 C CA . GLY A 1 295 ? 7.779 12.632 -12.969 1.00 92.88 295 GLY A CA 1
ATOM 2225 C C . GLY A 1 295 ? 9.005 13.355 -12.397 1.00 92.88 295 GLY A C 1
ATOM 2226 O O . GLY A 1 295 ? 10.124 12.932 -12.680 1.00 92.88 295 GLY A O 1
ATOM 2227 N N . SER A 1 296 ? 8.823 14.405 -11.591 1.00 93.62 296 SER A N 1
ATOM 2228 C CA . SER A 1 296 ? 9.916 15.097 -10.891 1.00 93.62 296 SER A CA 1
ATOM 2229 C C . SER A 1 296 ? 10.545 14.252 -9.773 1.00 93.62 296 SER A C 1
ATOM 2231 O O . SER A 1 296 ? 9.963 13.281 -9.288 1.00 93.62 296 SER A O 1
ATOM 2233 N N . GLY A 1 297 ? 11.746 14.636 -9.332 1.00 93.25 297 GLY A N 1
ATOM 2234 C CA . GLY A 1 297 ? 12.499 13.932 -8.290 1.00 93.25 297 GLY A CA 1
ATOM 2235 C C . GLY A 1 297 ? 13.427 12.838 -8.840 1.00 93.25 297 GLY A C 1
ATOM 2236 O O . GLY A 1 297 ? 13.773 12.851 -10.022 1.00 93.25 297 GLY A O 1
ATOM 2237 N N . PRO A 1 298 ? 13.898 11.909 -7.987 1.00 95.50 298 PRO A N 1
ATOM 2238 C CA . PRO A 1 298 ? 14.806 10.842 -8.405 1.00 95.50 298 PRO A CA 1
ATOM 2239 C C . PRO A 1 298 ? 14.180 9.928 -9.465 1.00 95.50 298 PRO A C 1
ATOM 2241 O O . PRO A 1 298 ? 13.041 9.504 -9.311 1.00 95.50 298 PRO A O 1
ATOM 2244 N N . ALA A 1 299 ? 14.944 9.533 -10.489 1.00 94.00 299 ALA A N 1
ATOM 2245 C CA . ALA A 1 299 ? 14.430 8.735 -11.612 1.00 94.00 299 ALA A CA 1
ATOM 2246 C C . ALA A 1 299 ? 13.813 7.379 -11.205 1.00 94.00 299 ALA A C 1
ATOM 2248 O O . ALA A 1 299 ? 12.883 6.909 -11.858 1.00 94.00 299 ALA A O 1
ATOM 2249 N N . VAL A 1 300 ? 14.312 6.764 -10.125 1.00 95.81 300 VAL A N 1
ATOM 2250 C CA . VAL A 1 300 ? 13.804 5.490 -9.580 1.00 95.81 300 VAL A CA 1
ATOM 2251 C C . VAL A 1 300 ? 12.631 5.676 -8.607 1.00 95.81 300 VAL A C 1
ATOM 2253 O O . VAL A 1 300 ? 11.910 4.727 -8.325 1.00 95.81 300 VAL A O 1
ATOM 2256 N N . ALA A 1 301 ? 12.406 6.894 -8.110 1.00 96.88 301 ALA A N 1
ATOM 2257 C CA . ALA A 1 301 ? 11.334 7.209 -7.168 1.00 96.88 301 ALA A CA 1
ATOM 2258 C C . ALA A 1 301 ? 10.672 8.569 -7.480 1.00 96.88 301 ALA A C 1
ATOM 2260 O O . ALA A 1 301 ? 10.659 9.456 -6.610 1.00 96.88 301 ALA A O 1
ATOM 2261 N N . PRO A 1 302 ? 10.183 8.793 -8.713 1.00 96.62 302 PRO A N 1
ATOM 2262 C CA . PRO A 1 302 ? 9.604 10.074 -9.085 1.00 96.62 302 PRO A CA 1
ATOM 2263 C C . PRO A 1 302 ? 8.311 10.353 -8.310 1.00 96.62 302 PRO A C 1
ATOM 2265 O O . PRO A 1 302 ? 7.630 9.440 -7.837 1.00 96.62 302 PRO A O 1
ATOM 2268 N N . VAL A 1 303 ? 7.959 11.631 -8.197 1.00 95.19 303 VAL A N 1
ATOM 2269 C CA . VAL A 1 303 ? 6.635 12.060 -7.736 1.00 95.19 303 VAL A CA 1
ATOM 2270 C C . VAL A 1 303 ? 5.598 11.628 -8.777 1.00 95.19 303 VAL A C 1
ATOM 2272 O O . VAL A 1 303 ? 5.761 11.876 -9.971 1.00 95.19 303 VAL A O 1
ATOM 2275 N N . GLY A 1 304 ? 4.559 10.932 -8.329 1.00 92.81 304 GLY A N 1
ATOM 2276 C CA . GLY A 1 304 ? 3.405 10.522 -9.122 1.00 92.81 304 GLY A CA 1
ATOM 2277 C C . GLY A 1 304 ? 2.329 11.616 -9.198 1.00 92.81 304 GLY A C 1
ATOM 2278 O O . GLY A 1 304 ? 2.564 12.751 -8.788 1.00 92.81 304 GLY A O 1
ATOM 2279 N N . PRO A 1 305 ? 1.140 11.306 -9.736 1.00 89.94 305 PRO A N 1
ATOM 2280 C CA . PRO A 1 305 ? -0.030 12.174 -9.592 1.00 89.94 305 PRO A CA 1
ATOM 2281 C C . PRO A 1 305 ? -0.493 12.253 -8.126 1.00 89.94 305 PRO A C 1
ATOM 2283 O O . PRO A 1 305 ? -0.096 11.432 -7.302 1.00 89.94 305 PRO A O 1
ATOM 2286 N N . ALA A 1 306 ? -1.359 13.214 -7.800 1.00 85.38 306 ALA A N 1
ATOM 2287 C CA . ALA A 1 306 ? -2.003 13.277 -6.486 1.00 85.38 306 ALA A CA 1
ATOM 2288 C C . ALA A 1 306 ? -2.966 12.091 -6.279 1.00 85.38 306 ALA A C 1
ATOM 2290 O O . ALA A 1 306 ? -3.637 11.648 -7.217 1.00 85.38 306 ALA A O 1
ATOM 2291 N N . LYS A 1 307 ? -3.065 11.588 -5.041 1.00 89.94 307 LYS A N 1
ATOM 2292 C CA . LYS A 1 307 ? -4.031 10.546 -4.662 1.00 89.94 307 LYS A CA 1
ATOM 2293 C C . LYS A 1 307 ? -5.193 11.159 -3.884 1.00 89.94 307 LYS A C 1
ATOM 2295 O O . LYS A 1 307 ? -4.994 11.733 -2.820 1.00 89.94 307 LYS A O 1
ATOM 2300 N N . LEU A 1 308 ? -6.407 10.947 -4.390 1.00 86.06 308 LEU A N 1
ATOM 2301 C CA . LEU A 1 308 ? -7.658 11.333 -3.738 1.00 86.06 308 LEU A CA 1
ATOM 2302 C C . LEU A 1 308 ? -8.518 10.104 -3.420 1.00 86.06 308 LEU A C 1
ATOM 2304 O O . LEU A 1 308 ? -8.485 9.088 -4.130 1.00 86.06 308 LEU A O 1
ATOM 2308 N N . PHE A 1 309 ? -9.286 10.217 -2.339 1.00 81.88 309 PHE A N 1
ATOM 2309 C CA . PHE A 1 309 ? -10.323 9.273 -1.932 1.00 81.88 309 PHE A CA 1
ATOM 2310 C C . PHE A 1 309 ? -11.670 9.976 -2.022 1.00 81.88 309 PHE A C 1
ATOM 2312 O O . PHE A 1 309 ? -11.852 11.000 -1.374 1.00 81.88 309 PHE A O 1
ATOM 2319 N N . LEU A 1 310 ? -12.595 9.436 -2.814 1.00 79.31 310 LEU A N 1
ATOM 2320 C CA . LEU A 1 310 ? -13.937 10.005 -2.970 1.00 79.31 310 LEU A CA 1
ATOM 2321 C C . LEU A 1 310 ? -14.911 9.423 -1.939 1.00 79.31 310 LEU A C 1
ATOM 2323 O O . LEU A 1 310 ? -15.676 10.161 -1.320 1.00 79.31 310 LEU A O 1
ATOM 2327 N N . ASP A 1 311 ? -14.838 8.114 -1.710 1.00 76.88 311 ASP A N 1
ATOM 2328 C CA . ASP A 1 311 ? -15.697 7.371 -0.794 1.00 76.88 311 ASP A CA 1
ATOM 2329 C C . ASP A 1 311 ? -14.958 6.215 -0.094 1.00 76.88 311 ASP A C 1
ATOM 2331 O O . ASP A 1 311 ? -13.789 5.933 -0.372 1.00 76.88 311 ASP A O 1
ATOM 2335 N N . GLY A 1 312 ? -15.636 5.582 0.870 1.00 72.56 312 GLY A N 1
ATOM 2336 C CA . GLY A 1 312 ? -15.129 4.408 1.593 1.00 72.56 312 GLY A CA 1
ATOM 2337 C C . GLY A 1 312 ? -15.316 3.089 0.830 1.00 72.56 312 GLY A C 1
ATOM 2338 O O . GLY A 1 312 ? -16.015 3.039 -0.178 1.00 72.56 312 GLY A O 1
ATOM 2339 N N . ALA A 1 313 ? -14.754 1.986 1.332 1.00 71.81 313 ALA A N 1
ATOM 2340 C CA . ALA A 1 313 ? -14.947 0.658 0.722 1.00 71.81 313 ALA A CA 1
ATOM 2341 C C . ALA A 1 313 ? -15.970 -0.213 1.464 1.00 71.81 313 ALA A C 1
ATOM 2343 O O . ALA A 1 313 ? -16.733 -0.947 0.839 1.00 71.81 313 ALA A O 1
ATOM 2344 N N . GLU A 1 314 ? -16.035 -0.121 2.794 1.00 67.44 314 GLU A N 1
ATOM 2345 C CA . GLU A 1 314 ? -17.053 -0.832 3.584 1.00 67.44 314 GLU A CA 1
ATOM 2346 C C . GLU A 1 314 ? -18.363 -0.036 3.615 1.00 67.44 314 GLU A C 1
ATOM 2348 O O . GLU A 1 314 ? -19.459 -0.576 3.810 1.00 67.44 314 GLU A O 1
ATOM 2353 N N . ARG A 1 315 ? -18.261 1.276 3.378 1.00 67.75 315 ARG A N 1
ATOM 2354 C CA . ARG A 1 315 ? -19.391 2.198 3.270 1.00 67.75 315 ARG A CA 1
ATOM 2355 C C . ARG A 1 315 ? -19.325 3.030 1.986 1.00 67.75 315 ARG A C 1
ATOM 2357 O O . ARG A 1 315 ? -19.431 4.249 2.069 1.00 67.75 315 ARG A O 1
ATOM 2364 N N . CYS A 1 316 ? -19.211 2.384 0.821 1.00 68.44 316 CYS A N 1
ATOM 2365 C CA . CYS A 1 316 ? -19.196 3.067 -0.483 1.00 68.44 316 CYS A CA 1
ATOM 2366 C C . CYS A 1 316 ? -20.368 4.026 -0.664 1.00 68.44 316 CYS A C 1
ATOM 2368 O O . CYS A 1 316 ? -21.517 3.677 -0.355 1.00 68.44 316 CYS A O 1
ATOM 2370 N N . ALA A 1 317 ? -20.072 5.193 -1.226 1.00 68.94 317 ALA A N 1
ATOM 2371 C CA . ALA A 1 317 ? -21.070 6.165 -1.616 1.00 68.94 317 ALA A CA 1
ATOM 2372 C C . ALA A 1 317 ? -21.829 5.640 -2.837 1.00 68.94 317 ALA A C 1
ATOM 2374 O O . ALA A 1 317 ? -21.284 5.492 -3.928 1.00 68.94 317 ALA A O 1
ATOM 2375 N N . LEU A 1 318 ? -23.107 5.322 -2.653 1.00 75.00 318 LEU A N 1
ATOM 2376 C CA . LEU A 1 318 ? -23.950 4.782 -3.714 1.00 75.00 318 LEU A CA 1
ATOM 2377 C C . LEU A 1 318 ? -25.177 5.658 -3.913 1.00 75.00 318 LEU A C 1
ATOM 2379 O O . LEU A 1 318 ? -25.977 5.827 -2.992 1.00 75.00 318 LEU A O 1
ATOM 2383 N N . CYS A 1 319 ? -25.365 6.112 -5.150 1.00 78.81 319 CYS A N 1
ATOM 2384 C CA . CYS A 1 319 ? -26.593 6.740 -5.619 1.00 78.81 319 CYS A CA 1
ATOM 2385 C C . CYS A 1 319 ? -27.446 5.678 -6.317 1.00 78.81 319 CYS A C 1
ATOM 2387 O O . CYS A 1 319 ? -27.119 5.207 -7.407 1.00 78.81 319 CYS A O 1
ATOM 2389 N N . VAL A 1 320 ? -28.541 5.264 -5.683 1.00 81.25 320 VAL A N 1
ATOM 2390 C CA . VAL A 1 320 ? -29.435 4.227 -6.207 1.00 81.25 320 VAL A CA 1
ATOM 2391 C C . VAL A 1 320 ? -30.858 4.746 -6.337 1.00 81.25 320 VAL A C 1
ATOM 2393 O O . VAL A 1 320 ? -31.416 5.378 -5.446 1.00 81.25 320 VAL A O 1
ATOM 2396 N N . SER A 1 321 ? -31.501 4.443 -7.458 1.00 84.12 321 SER A N 1
ATOM 2397 C CA . SER A 1 321 ? -32.933 4.685 -7.615 1.00 84.12 321 SER A CA 1
ATOM 2398 C C . SER A 1 321 ? -33.746 3.756 -6.707 1.00 84.12 321 SER A C 1
ATOM 2400 O O . SER A 1 321 ? -33.336 2.633 -6.394 1.00 84.12 321 SER A O 1
ATOM 2402 N N . VAL A 1 322 ? -34.971 4.167 -6.368 1.00 82.94 322 VAL A N 1
ATOM 2403 C CA . VAL A 1 322 ? -35.940 3.313 -5.653 1.00 82.94 322 VAL A CA 1
ATOM 2404 C C . VAL A 1 322 ? -36.113 1.962 -6.362 1.00 82.94 322 VAL A C 1
ATOM 2406 O O . VAL A 1 322 ? -36.145 0.913 -5.720 1.00 82.94 322 VAL A O 1
ATOM 2409 N N . SER A 1 323 ? -36.139 1.962 -7.700 1.00 85.19 323 SER A N 1
ATOM 2410 C CA . SER A 1 323 ? -36.273 0.736 -8.499 1.00 85.19 323 SER A CA 1
ATOM 2411 C C . SER A 1 323 ? -35.094 -0.235 -8.331 1.00 85.19 323 SER A C 1
ATOM 2413 O O . SER A 1 323 ? -35.277 -1.452 -8.396 1.00 85.19 323 SER A O 1
ATOM 2415 N N . GLN A 1 324 ? -33.878 0.280 -8.122 1.00 85.06 324 GLN A N 1
ATOM 2416 C CA . GLN A 1 324 ? -32.686 -0.534 -7.879 1.00 85.06 324 GLN A CA 1
ATOM 2417 C C . GLN A 1 324 ? -32.705 -1.111 -6.462 1.00 85.06 324 GLN A C 1
ATOM 2419 O O . GLN A 1 324 ? -32.388 -2.288 -6.293 1.00 85.06 324 GLN A O 1
ATOM 2424 N N . VAL A 1 325 ? -33.164 -0.343 -5.467 1.00 81.88 325 VAL A N 1
ATOM 2425 C CA . VAL A 1 325 ? -33.345 -0.833 -4.089 1.00 81.88 325 VAL A CA 1
ATOM 2426 C C . VAL A 1 325 ? -34.354 -1.981 -4.041 1.00 81.88 325 VAL A C 1
ATOM 2428 O O . VAL A 1 325 ? -34.055 -3.036 -3.480 1.00 81.88 325 VAL A O 1
ATOM 2431 N N . VAL A 1 326 ? -35.515 -1.828 -4.687 1.00 83.62 326 VAL A N 1
ATOM 2432 C CA . VAL A 1 326 ? -36.544 -2.883 -4.753 1.00 83.62 326 VAL A CA 1
ATOM 2433 C C . VAL A 1 326 ? -35.999 -4.147 -5.424 1.00 83.62 326 VAL A C 1
ATOM 2435 O O . VAL A 1 326 ? -36.185 -5.252 -4.912 1.00 83.62 326 VAL A O 1
ATOM 2438 N N . ARG A 1 327 ? -35.262 -4.003 -6.534 1.00 85.31 327 ARG A N 1
ATOM 2439 C CA . ARG A 1 327 ? -34.622 -5.140 -7.215 1.00 85.31 327 ARG A CA 1
ATOM 2440 C C . ARG A 1 327 ? -33.586 -5.839 -6.331 1.00 85.31 327 ARG A C 1
ATOM 2442 O O . ARG A 1 327 ? -33.601 -7.066 -6.238 1.00 85.31 327 ARG A O 1
ATOM 2449 N N . ALA A 1 328 ? -32.728 -5.086 -5.645 1.00 79.94 328 ALA A N 1
ATOM 2450 C CA . ALA A 1 328 ? -31.733 -5.642 -4.729 1.00 79.94 328 ALA A CA 1
ATOM 2451 C C . ALA A 1 328 ? -32.383 -6.382 -3.546 1.00 79.94 328 ALA A C 1
ATOM 2453 O O . ALA A 1 328 ? -31.927 -7.466 -3.167 1.00 79.94 328 ALA A O 1
ATOM 2454 N N . ALA A 1 329 ? -33.477 -5.844 -2.999 1.00 79.94 329 ALA A N 1
ATOM 2455 C CA . ALA A 1 329 ? -34.250 -6.493 -1.945 1.00 79.94 329 ALA A CA 1
ATOM 2456 C C . ALA A 1 329 ? -34.858 -7.818 -2.430 1.00 79.94 329 ALA A C 1
ATOM 2458 O O . ALA A 1 329 ? -34.699 -8.840 -1.764 1.00 79.94 329 ALA A O 1
ATOM 2459 N N . ALA A 1 330 ? -35.463 -7.839 -3.623 1.00 83.19 330 ALA A N 1
ATOM 2460 C CA . ALA A 1 330 ? -36.035 -9.053 -4.208 1.00 83.19 330 ALA A CA 1
ATOM 2461 C C . ALA A 1 330 ? -34.980 -10.155 -4.426 1.00 83.19 330 ALA A C 1
ATOM 2463 O O . ALA A 1 330 ? -35.209 -11.315 -4.075 1.00 83.19 330 ALA A O 1
ATOM 2464 N N . VAL A 1 331 ? -33.793 -9.799 -4.936 1.00 80.38 331 VAL A N 1
ATOM 2465 C CA . VAL A 1 331 ? -32.663 -10.736 -5.084 1.00 80.38 331 VAL A CA 1
ATOM 2466 C C . VAL A 1 331 ? -32.193 -11.257 -3.723 1.00 80.38 331 VAL A C 1
ATOM 2468 O O . VAL A 1 331 ? -31.951 -12.455 -3.574 1.00 80.38 331 VAL A O 1
ATOM 2471 N N . THR A 1 332 ? -32.091 -10.383 -2.720 1.00 73.81 332 THR A N 1
ATOM 2472 C CA . THR A 1 332 ? -31.666 -10.756 -1.361 1.00 73.81 332 THR A CA 1
ATOM 2473 C C . THR A 1 332 ? -32.658 -11.715 -0.704 1.00 73.81 332 THR A C 1
ATOM 2475 O O . THR A 1 332 ? -32.243 -12.735 -0.158 1.00 73.81 332 THR A O 1
ATOM 2478 N N . ILE A 1 333 ? -33.963 -11.448 -0.820 1.00 77.88 333 ILE A N 1
ATOM 2479 C CA . ILE A 1 333 ? -35.034 -12.331 -0.333 1.00 77.88 333 ILE A CA 1
ATOM 2480 C C . ILE A 1 333 ? -34.952 -13.692 -1.029 1.00 77.88 333 ILE A C 1
ATOM 2482 O O . ILE A 1 333 ? -34.940 -14.725 -0.362 1.00 77.88 333 ILE A O 1
ATOM 2486 N N . ARG A 1 334 ? -34.806 -13.708 -2.360 1.00 76.94 334 ARG A N 1
ATOM 2487 C CA . ARG A 1 334 ? -34.677 -14.953 -3.129 1.00 76.94 334 ARG A CA 1
ATOM 2488 C C . ARG A 1 334 ? -33.463 -15.779 -2.689 1.00 76.94 334 ARG A C 1
ATOM 2490 O O . ARG A 1 334 ? -33.574 -16.994 -2.564 1.00 76.94 334 ARG A O 1
ATOM 2497 N N . ARG A 1 335 ? -32.324 -15.136 -2.407 1.00 67.38 335 ARG A N 1
ATOM 2498 C CA . ARG A 1 335 ? -31.113 -15.799 -1.882 1.00 67.38 335 ARG A CA 1
ATOM 2499 C C . ARG A 1 335 ? -31.275 -16.292 -0.443 1.00 67.38 335 ARG A C 1
ATOM 2501 O O . ARG A 1 335 ? -30.772 -17.363 -0.115 1.00 67.38 335 ARG A O 1
ATOM 2508 N N . ALA A 1 336 ? -31.974 -15.540 0.405 1.00 64.38 336 ALA A N 1
ATOM 2509 C CA . ALA A 1 336 ? -32.262 -15.946 1.778 1.00 64.38 336 ALA A CA 1
ATOM 2510 C C . ALA A 1 336 ? -33.151 -17.202 1.816 1.00 64.38 336 ALA A C 1
ATOM 2512 O O . ALA A 1 336 ? -32.855 -18.130 2.567 1.00 64.38 336 ALA A O 1
ATOM 2513 N N . ILE A 1 337 ? -34.174 -17.255 0.955 1.00 73.88 337 ILE A N 1
ATOM 2514 C CA . ILE A 1 337 ? -35.052 -18.423 0.773 1.00 73.88 337 ILE A CA 1
ATOM 2515 C C . ILE A 1 337 ? -34.283 -19.594 0.132 1.00 73.88 337 ILE A C 1
ATOM 2517 O O . ILE A 1 337 ? -34.488 -20.742 0.505 1.00 73.88 337 ILE A O 1
ATOM 2521 N N . GLY A 1 338 ? -33.355 -19.312 -0.788 1.00 67.12 338 GLY A N 1
ATOM 2522 C CA . GLY A 1 338 ? -32.559 -20.306 -1.521 1.00 67.12 338 GLY A CA 1
ATOM 2523 C C . GLY A 1 338 ? -31.338 -20.884 -0.790 1.00 67.12 338 GLY A C 1
ATOM 2524 O O . GLY A 1 338 ? -30.467 -21.434 -1.455 1.00 67.12 338 GLY A O 1
ATOM 2525 N N . GLY A 1 339 ? -31.239 -20.750 0.539 1.00 52.72 339 GLY A N 1
ATOM 2526 C CA . GLY A 1 339 ? -30.228 -21.457 1.345 1.00 52.72 339 GLY A CA 1
ATOM 2527 C C . GLY A 1 339 ? -29.149 -20.598 2.016 1.00 52.72 339 GLY A C 1
ATOM 2528 O O . GLY A 1 339 ? -28.379 -21.127 2.811 1.00 52.72 339 GLY A O 1
ATOM 2529 N N . ALA A 1 340 ? -29.099 -19.278 1.787 1.00 54.22 340 ALA A N 1
ATOM 2530 C CA . ALA A 1 340 ? -28.174 -18.396 2.520 1.00 54.22 340 ALA A CA 1
ATOM 2531 C C . ALA A 1 340 ? -28.667 -18.027 3.941 1.00 54.22 340 ALA A C 1
ATOM 2533 O O . ALA A 1 340 ? -27.906 -17.493 4.753 1.00 54.22 340 ALA A O 1
ATOM 2534 N N . GLY A 1 341 ? -29.943 -18.293 4.249 1.00 61.47 341 GLY A N 1
ATOM 2535 C CA . GLY A 1 341 ? -30.555 -18.051 5.557 1.00 61.47 341 GLY A CA 1
ATOM 2536 C C . GLY A 1 341 ? -30.554 -16.578 5.998 1.00 61.47 341 GLY A C 1
ATOM 2537 O O . GLY A 1 341 ? -30.353 -15.652 5.210 1.00 61.47 341 GLY A O 1
ATOM 2538 N N . LEU A 1 342 ? -30.751 -16.347 7.303 1.00 58.19 342 LEU A N 1
ATOM 2539 C CA . LEU A 1 342 ? -30.775 -15.010 7.930 1.00 58.19 342 LEU A CA 1
ATOM 2540 C C . LEU A 1 342 ? -29.443 -14.238 7.816 1.00 58.19 342 LEU A C 1
ATOM 2542 O O . LEU A 1 342 ? -29.404 -13.038 8.095 1.00 58.19 342 LEU A O 1
ATOM 2546 N N . ALA A 1 343 ? -28.353 -14.893 7.404 1.00 54.31 343 ALA A N 1
ATOM 2547 C CA . ALA A 1 343 ? -27.048 -14.263 7.227 1.00 54.31 343 ALA A CA 1
ATOM 2548 C C . ALA A 1 343 ? -27.047 -13.238 6.080 1.00 54.31 343 ALA A C 1
ATOM 2550 O O . ALA A 1 343 ? -26.505 -12.146 6.246 1.00 54.31 343 ALA A O 1
ATOM 2551 N N . ALA A 1 344 ? -27.723 -13.537 4.962 1.00 52.59 344 ALA A N 1
ATOM 2552 C CA . ALA A 1 344 ? -27.870 -12.599 3.845 1.00 52.59 344 ALA A CA 1
ATOM 2553 C C . ALA A 1 344 ? -28.652 -11.336 4.251 1.00 52.59 344 ALA A C 1
ATOM 2555 O O . ALA A 1 344 ? -28.299 -10.223 3.865 1.00 52.59 344 ALA A O 1
ATOM 2556 N N . ILE A 1 345 ? -29.673 -11.503 5.096 1.00 56.16 345 ILE A N 1
ATOM 2557 C CA . ILE A 1 345 ? -30.489 -10.401 5.622 1.00 56.16 345 ILE A CA 1
ATOM 2558 C C . ILE A 1 345 ? -29.675 -9.546 6.604 1.00 56.16 345 ILE A C 1
ATOM 2560 O O . ILE A 1 345 ? -29.697 -8.322 6.509 1.00 56.16 345 ILE A O 1
ATOM 2564 N N . ARG A 1 346 ? -28.894 -10.168 7.502 1.00 54.78 346 ARG A N 1
ATOM 2565 C CA . ARG A 1 346 ? -28.010 -9.443 8.435 1.00 54.78 346 ARG A CA 1
ATOM 2566 C C . ARG A 1 346 ? -26.895 -8.671 7.731 1.00 54.78 346 ARG A C 1
ATOM 2568 O O . ARG A 1 346 ? -26.546 -7.586 8.183 1.00 54.78 346 ARG A O 1
ATOM 2575 N N . ALA A 1 347 ? -26.334 -9.209 6.649 1.00 53.91 347 ALA A N 1
ATOM 2576 C CA . ALA A 1 347 ? -25.344 -8.498 5.840 1.00 53.91 347 ALA A CA 1
ATOM 2577 C C . ALA A 1 347 ? -25.963 -7.268 5.152 1.00 53.91 347 ALA A C 1
ATOM 2579 O O . ALA A 1 347 ? -25.371 -6.193 5.155 1.00 53.91 347 ALA A O 1
ATOM 2580 N N . ALA A 1 348 ? -27.192 -7.392 4.640 1.00 53.84 348 ALA A N 1
ATOM 2581 C CA . ALA A 1 348 ? -27.921 -6.273 4.048 1.00 53.84 348 ALA A CA 1
ATOM 2582 C C . ALA A 1 348 ? -28.333 -5.205 5.080 1.00 53.84 348 ALA A C 1
ATOM 2584 O O . ALA A 1 348 ? -28.374 -4.026 4.743 1.00 53.84 348 ALA A O 1
ATOM 2585 N N . SER A 1 349 ? -28.595 -5.587 6.336 1.00 54.31 349 SER A N 1
ATOM 2586 C CA . SER A 1 349 ? -29.008 -4.660 7.401 1.00 54.31 349 SER A CA 1
ATOM 2587 C C . SER A 1 349 ? -27.857 -3.920 8.093 1.00 54.31 349 SER A C 1
ATOM 2589 O O . SER A 1 349 ? -28.120 -3.045 8.909 1.00 54.31 349 SER A O 1
ATOM 2591 N N . ARG A 1 350 ? -26.590 -4.274 7.822 1.00 53.28 350 ARG A N 1
ATOM 2592 C CA . ARG A 1 350 ? -25.407 -3.530 8.315 1.00 53.28 350 ARG A CA 1
ATOM 2593 C C . ARG A 1 350 ? -25.127 -2.246 7.524 1.00 53.28 350 ARG A C 1
ATOM 2595 O O . ARG A 1 350 ? -24.235 -1.486 7.880 1.00 53.28 350 ARG A O 1
ATOM 2602 N N . ARG A 1 351 ? -25.886 -2.014 6.453 1.00 55.84 351 ARG A N 1
ATOM 2603 C CA . ARG A 1 351 ? -25.786 -0.844 5.586 1.00 55.84 351 ARG A CA 1
ATOM 2604 C C . ARG A 1 351 ? -26.184 0.429 6.333 1.00 55.84 351 ARG A C 1
ATOM 2606 O O . ARG A 1 351 ? -27.177 0.438 7.060 1.00 55.84 351 ARG A O 1
ATOM 2613 N N . SER A 1 352 ? -25.407 1.497 6.149 1.00 56.12 352 SER A N 1
ATOM 2614 C CA . SER A 1 352 ? -25.773 2.840 6.607 1.00 56.12 352 SER A CA 1
ATOM 2615 C C . SER A 1 352 ? -27.155 3.230 6.066 1.00 56.12 352 SER A C 1
ATOM 2617 O O . SER A 1 352 ? -27.572 2.767 5.005 1.00 56.12 352 SER A O 1
ATOM 2619 N N . GLY A 1 353 ? -27.905 4.036 6.821 1.00 64.62 353 GLY A N 1
ATOM 2620 C CA . GLY A 1 353 ? -29.267 4.412 6.440 1.00 64.62 353 GLY A CA 1
ATOM 2621 C C . GLY A 1 353 ? -29.306 5.128 5.087 1.00 64.62 353 GLY A C 1
ATOM 2622 O O . GLY A 1 353 ? -28.550 6.074 4.875 1.00 64.62 353 GLY A O 1
ATOM 2623 N N . LEU A 1 354 ? -30.195 4.684 4.194 1.00 72.44 354 LEU A N 1
ATOM 2624 C CA . LEU A 1 354 ? -30.480 5.354 2.922 1.00 72.44 354 LEU A CA 1
ATOM 2625 C C . LEU A 1 354 ? -31.101 6.732 3.192 1.00 72.44 354 LEU A C 1
ATOM 2627 O O . LEU A 1 354 ? -32.049 6.844 3.971 1.00 72.44 354 LEU A O 1
ATOM 2631 N N . ARG A 1 355 ? -30.601 7.772 2.524 1.00 75.88 355 ARG A N 1
ATOM 2632 C CA . ARG A 1 355 ? -31.133 9.142 2.578 1.00 75.88 355 ARG A CA 1
ATOM 2633 C C . ARG A 1 355 ? -31.552 9.573 1.184 1.00 75.88 355 ARG A C 1
ATOM 2635 O O . ARG A 1 355 ? -30.878 9.253 0.218 1.00 75.88 355 ARG A O 1
ATOM 2642 N N . ARG A 1 356 ? -32.663 10.291 1.049 1.00 79.19 356 ARG A N 1
ATOM 2643 C CA . ARG A 1 356 ? -33.078 10.811 -0.259 1.00 79.19 356 ARG A CA 1
ATOM 2644 C C . ARG A 1 356 ? -32.321 12.105 -0.555 1.00 79.19 356 ARG A C 1
ATOM 2646 O O . ARG A 1 356 ? -32.365 13.016 0.267 1.00 79.19 356 ARG A O 1
ATOM 2653 N N . GLY A 1 357 ? -31.629 12.152 -1.688 1.00 73.94 357 GLY A N 1
ATOM 2654 C CA . GLY A 1 357 ? -30.873 13.316 -2.142 1.00 73.94 357 GLY A CA 1
ATOM 2655 C C . GLY A 1 357 ? -31.731 14.311 -2.933 1.00 73.94 357 GLY A C 1
ATOM 2656 O O . GLY A 1 357 ? -32.857 13.982 -3.329 1.00 73.94 357 GLY A O 1
ATOM 2657 N N . PRO A 1 358 ? -31.212 15.529 -3.176 1.00 73.31 358 PRO A N 1
ATOM 2658 C CA . PRO A 1 358 ? -31.884 16.555 -3.980 1.00 73.31 358 PRO A CA 1
ATOM 2659 C C . PRO A 1 358 ? -32.017 16.166 -5.464 1.00 73.31 358 PRO A C 1
ATOM 2661 O O . PRO A 1 358 ? -32.919 16.641 -6.145 1.00 73.31 358 PRO A O 1
ATOM 2664 N N . ASP A 1 359 ? -31.182 15.241 -5.939 1.00 78.00 359 ASP A N 1
ATOM 2665 C CA . ASP A 1 359 ? -31.249 14.596 -7.258 1.00 78.00 359 ASP A CA 1
ATOM 2666 C C . ASP A 1 359 ? -32.400 13.573 -7.393 1.00 78.00 359 ASP A C 1
ATOM 2668 O O . ASP A 1 359 ? -32.601 12.971 -8.448 1.00 78.00 359 ASP A O 1
ATOM 2672 N N . GLY A 1 360 ? -33.162 13.344 -6.319 1.00 81.69 360 GLY A N 1
ATOM 2673 C CA . GLY A 1 360 ? -34.264 12.389 -6.276 1.00 81.69 360 GLY A CA 1
ATOM 2674 C C . GLY A 1 360 ? -33.838 10.926 -6.104 1.00 81.69 360 GLY A C 1
ATOM 2675 O O . GLY A 1 360 ? -34.722 10.066 -6.002 1.00 81.69 360 GLY A O 1
ATOM 2676 N N . LEU A 1 361 ? -32.534 10.637 -6.022 1.00 84.94 361 LEU A N 1
ATOM 2677 C CA . LEU A 1 361 ? -31.989 9.302 -5.769 1.00 84.94 361 LEU A CA 1
ATOM 2678 C C . LEU A 1 361 ? -31.908 9.009 -4.263 1.00 84.94 361 LEU A C 1
ATOM 2680 O O . LEU A 1 361 ? -32.052 9.889 -3.412 1.00 84.94 361 LEU A O 1
ATOM 2684 N N . LEU A 1 362 ? -31.726 7.734 -3.919 1.00 80.44 362 LEU A N 1
ATOM 2685 C CA . LEU A 1 362 ? -31.405 7.304 -2.563 1.00 80.44 362 LEU A CA 1
ATOM 2686 C C . LEU A 1 362 ? -29.889 7.140 -2.449 1.00 80.44 362 LEU A C 1
ATOM 2688 O O . LEU A 1 362 ? -29.286 6.351 -3.169 1.00 80.44 362 LEU A O 1
ATOM 2692 N N . HIS A 1 363 ? -29.303 7.878 -1.522 1.00 78.62 363 HIS A N 1
ATOM 2693 C CA . HIS A 1 363 ? -27.883 7.924 -1.215 1.00 78.62 363 HIS A CA 1
ATOM 2694 C C . HIS A 1 363 ? -27.593 7.045 -0.005 1.00 78.62 363 HIS A C 1
ATOM 2696 O O . HIS A 1 363 ? -28.326 7.072 0.988 1.00 78.62 363 HIS A O 1
ATOM 2702 N N . GLN A 1 364 ? -26.527 6.261 -0.076 1.00 75.12 364 GLN A N 1
ATOM 2703 C CA . GLN A 1 364 ? -26.020 5.444 1.023 1.00 75.12 364 GLN A CA 1
ATOM 2704 C C . GLN A 1 364 ? -24.499 5.564 1.094 1.00 75.12 364 GLN A C 1
ATOM 2706 O O . GLN A 1 364 ? -23.879 5.908 0.097 1.00 75.12 364 GLN A O 1
ATOM 2711 N N . GLY A 1 365 ? -23.906 5.210 2.234 1.00 70.56 365 GLY A N 1
ATOM 2712 C CA . GLY A 1 365 ? -22.451 5.193 2.399 1.00 70.56 365 GLY A CA 1
ATOM 2713 C C . GLY A 1 365 ? -21.874 6.492 2.941 1.00 70.56 365 GLY A C 1
ATOM 2714 O O . GLY A 1 365 ? -22.564 7.235 3.640 1.00 70.56 365 GLY A O 1
ATOM 2715 N N . ILE A 1 366 ? -20.590 6.699 2.674 1.00 70.38 366 ILE A N 1
ATOM 2716 C CA . ILE A 1 366 ? -19.783 7.825 3.122 1.00 70.38 366 ILE A CA 1
ATOM 2717 C C . ILE A 1 366 ? -19.110 8.437 1.897 1.00 70.38 366 ILE A C 1
ATOM 2719 O O . ILE A 1 366 ? -18.350 7.757 1.216 1.00 70.38 366 ILE A O 1
ATOM 2723 N N . LEU A 1 367 ? -19.369 9.722 1.667 1.00 72.50 367 LEU A N 1
ATOM 2724 C CA . LEU A 1 367 ? -18.555 10.574 0.807 1.00 72.50 367 LEU A CA 1
ATOM 2725 C C . LEU A 1 367 ? -17.565 11.321 1.695 1.00 72.50 367 LEU A C 1
ATOM 2727 O O . LEU A 1 367 ? -17.960 11.861 2.729 1.00 72.50 367 LEU A O 1
ATOM 2731 N N . PHE A 1 368 ? -16.294 11.329 1.305 1.00 71.88 368 PHE A N 1
ATOM 2732 C CA . PHE A 1 368 ? -15.263 12.084 2.020 1.00 71.88 368 PHE A CA 1
ATOM 2733 C C . PHE A 1 368 ? -15.261 13.567 1.651 1.00 71.88 368 PHE A C 1
ATOM 2735 O O . PHE A 1 368 ? -14.783 14.385 2.430 1.00 71.88 368 PHE A O 1
ATOM 2742 N N . TRP A 1 369 ? -15.820 13.897 0.488 1.00 68.56 369 TRP A N 1
ATOM 2743 C CA . TRP A 1 369 ? -15.886 15.244 -0.059 1.00 68.56 369 TRP A CA 1
ATOM 2744 C C . TRP A 1 369 ? -17.335 15.592 -0.358 1.00 68.56 369 TRP A C 1
ATOM 2746 O O . TRP A 1 369 ? -18.064 14.776 -0.929 1.00 68.56 369 TRP A O 1
ATOM 2756 N N . ASP A 1 370 ? -17.751 16.802 0.006 1.00 71.75 370 ASP A N 1
ATOM 2757 C CA . ASP A 1 370 ? -18.881 17.409 -0.685 1.00 71.75 370 ASP A CA 1
ATOM 2758 C C . ASP A 1 370 ? -18.445 17.876 -2.087 1.00 71.75 370 ASP A C 1
ATOM 2760 O O . ASP A 1 370 ? -17.252 17.952 -2.399 1.00 71.75 370 ASP A O 1
ATOM 2764 N N . GLN A 1 371 ? -19.425 18.103 -2.965 1.00 67.06 371 GLN A N 1
ATOM 2765 C CA . GLN A 1 371 ? -19.155 18.420 -4.367 1.00 67.06 371 GLN A CA 1
ATOM 2766 C C . GLN A 1 371 ? -18.383 19.739 -4.512 1.00 67.06 371 GLN A C 1
ATOM 2768 O O . GLN A 1 371 ? -17.459 19.802 -5.313 1.00 67.06 371 GLN A O 1
ATOM 2773 N N . ASP A 1 372 ? -18.708 20.749 -3.702 1.00 70.69 372 ASP A N 1
ATOM 2774 C CA . ASP A 1 372 ? -18.072 22.068 -3.764 1.00 70.69 372 ASP A CA 1
ATOM 2775 C C . ASP A 1 372 ? -16.593 21.991 -3.346 1.00 70.69 372 ASP A C 1
ATOM 2777 O O . ASP A 1 372 ? -15.721 22.583 -3.986 1.00 70.69 372 ASP A O 1
ATOM 2781 N N . ALA A 1 373 ? -16.285 21.218 -2.300 1.00 68.88 373 ALA A N 1
ATOM 2782 C CA . ALA A 1 373 ? -14.925 20.967 -1.839 1.00 68.88 373 ALA A CA 1
ATOM 2783 C C . ALA A 1 373 ? -14.114 20.162 -2.860 1.00 68.88 373 ALA A C 1
ATOM 2785 O O . ALA A 1 373 ? -12.924 20.425 -3.032 1.00 68.88 373 ALA A O 1
ATOM 2786 N N . LEU A 1 374 ? -14.739 19.196 -3.543 1.00 68.12 374 LEU A N 1
ATOM 2787 C CA . LEU A 1 374 ? -14.081 18.443 -4.607 1.00 68.12 374 LEU A CA 1
ATOM 2788 C C . LEU A 1 374 ? -13.788 19.336 -5.814 1.00 68.12 374 LEU A C 1
ATOM 2790 O O . LEU A 1 374 ? -12.653 19.346 -6.283 1.00 68.12 374 LEU A O 1
ATOM 2794 N N . ASP A 1 375 ? -14.781 20.097 -6.275 1.00 72.31 375 ASP A N 1
ATOM 2795 C CA . ASP A 1 375 ? -14.653 21.008 -7.414 1.00 72.31 375 ASP A CA 1
ATOM 2796 C C . ASP A 1 375 ? -13.559 22.049 -7.147 1.00 72.31 375 ASP A C 1
ATOM 2798 O O . ASP A 1 375 ? -12.709 22.274 -8.005 1.00 72.31 375 ASP A O 1
ATOM 2802 N N . SER A 1 376 ? -13.504 22.595 -5.927 1.00 71.88 376 SER A N 1
ATOM 2803 C CA . SER A 1 376 ? -12.441 23.512 -5.506 1.00 71.88 376 SER A CA 1
ATOM 2804 C C . SER A 1 376 ? -11.060 22.857 -5.394 1.00 71.88 376 SER A C 1
ATOM 2806 O O . SER A 1 376 ? -10.061 23.569 -5.465 1.00 71.88 376 SER A O 1
ATOM 2808 N N . ALA A 1 377 ? -10.973 21.547 -5.148 1.00 62.41 377 ALA A N 1
ATOM 2809 C CA . ALA A 1 377 ? -9.699 20.842 -4.995 1.00 62.41 377 ALA A CA 1
ATOM 2810 C C . ALA A 1 377 ? -9.081 20.420 -6.338 1.00 62.41 377 ALA A C 1
ATOM 2812 O O . ALA A 1 377 ? -7.891 20.105 -6.385 1.00 62.41 377 ALA A O 1
ATOM 2813 N N . VAL A 1 378 ? -9.880 20.371 -7.411 1.00 65.88 378 VAL A N 1
ATOM 2814 C CA . VAL A 1 378 ? -9.445 19.949 -8.756 1.00 65.88 378 VAL A CA 1
ATOM 2815 C C . VAL A 1 378 ? -9.424 21.083 -9.788 1.00 65.88 378 VAL A C 1
ATOM 2817 O O . VAL A 1 378 ? -8.927 20.864 -10.894 1.00 65.88 378 VAL A O 1
ATOM 2820 N N . SER A 1 379 ? -9.965 22.258 -9.445 1.00 58.59 379 SER A N 1
ATOM 2821 C CA . SER A 1 379 ? -9.846 23.515 -10.201 1.00 58.59 379 SER A CA 1
ATOM 2822 C C . SER A 1 379 ? -8.528 24.219 -9.919 1.00 58.59 379 SER A C 1
ATOM 2824 O O . SER A 1 379 ? -7.914 24.716 -10.890 1.00 58.59 379 SER A O 1
#